Protein AF-G5SS05-F1 (afdb_monomer)

Structure (mmCIF, N/CA/C/O backbone):
data_AF-G5SS05-F1
#
_entry.id   AF-G5SS05-F1
#
loop_
_atom_site.group_PDB
_atom_site.id
_atom_site.type_symbol
_atom_site.label_atom_id
_atom_site.label_alt_id
_atom_site.label_comp_id
_atom_site.label_asym_id
_atom_site.label_entity_id
_atom_site.label_seq_id
_atom_site.pdbx_PDB_ins_code
_atom_site.Cartn_x
_atom_site.Cartn_y
_atom_site.Cartn_z
_atom_site.occupancy
_atom_site.B_iso_or_equiv
_atom_site.auth_seq_id
_atom_site.auth_comp_id
_atom_site.auth_asym_id
_atom_site.auth_atom_id
_atom_site.pdbx_PDB_model_num
ATOM 1 N N . MET A 1 1 ? -67.516 -33.416 108.924 1.00 39.28 1 MET A N 1
ATOM 2 C CA . MET A 1 1 ? -66.479 -33.454 107.869 1.00 39.28 1 MET A CA 1
ATOM 3 C C . MET A 1 1 ? -66.399 -32.067 107.246 1.00 39.28 1 MET A C 1
ATOM 5 O O . MET A 1 1 ? -67.437 -31.595 106.804 1.00 39.28 1 MET A O 1
ATOM 9 N N . PRO A 1 2 ? -65.247 -31.381 107.307 1.00 41.34 2 PRO A N 1
ATOM 10 C CA . PRO A 1 2 ? -65.123 -29.982 106.904 1.00 41.34 2 PRO A CA 1
ATOM 11 C C . PRO A 1 2 ? -64.832 -29.853 105.399 1.00 41.34 2 PRO A C 1
ATOM 13 O O . PRO A 1 2 ? -64.032 -30.613 104.852 1.00 41.34 2 PRO A O 1
ATOM 16 N N . MET A 1 3 ? -65.469 -28.881 104.741 1.00 37.06 3 MET A N 1
ATOM 17 C CA . MET A 1 3 ? -65.075 -28.386 103.418 1.00 37.06 3 MET A CA 1
ATOM 18 C C . MET A 1 3 ? -63.813 -27.536 103.583 1.00 37.06 3 MET A C 1
ATOM 20 O O . MET A 1 3 ? -63.797 -26.594 104.370 1.00 37.06 3 MET A O 1
ATOM 24 N N . LYS A 1 4 ? -62.741 -27.914 102.884 1.00 40.91 4 LYS A N 1
ATOM 25 C CA . LYS A 1 4 ? -61.499 -27.143 102.810 1.00 40.91 4 LYS A CA 1
ATOM 26 C C . LYS A 1 4 ? -61.681 -26.000 101.814 1.00 40.91 4 LYS A C 1
ATOM 28 O O . LYS A 1 4 ? -62.050 -26.249 100.668 1.00 40.91 4 LYS A O 1
ATOM 33 N N . ASP A 1 5 ? -61.382 -24.789 102.264 1.00 42.78 5 ASP A N 1
ATOM 34 C CA . ASP A 1 5 ? -61.243 -23.603 101.427 1.00 42.78 5 ASP A CA 1
ATOM 35 C C . ASP A 1 5 ? -60.209 -23.841 100.320 1.00 42.78 5 ASP A C 1
ATOM 37 O O . ASP A 1 5 ? -59.040 -24.135 100.579 1.00 42.78 5 ASP A O 1
ATOM 41 N N . PHE A 1 6 ? -60.649 -23.699 99.072 1.00 49.00 6 PHE A N 1
ATOM 42 C CA . PHE A 1 6 ? -59.779 -23.584 97.909 1.00 49.00 6 PHE A CA 1
ATOM 43 C C . PHE A 1 6 ? -59.410 -22.108 97.731 1.00 49.00 6 PHE A C 1
ATOM 45 O O . PHE A 1 6 ? -60.168 -21.330 97.155 1.00 49.00 6 PHE A O 1
ATOM 52 N N . GLN A 1 7 ? -58.237 -21.716 98.227 1.00 42.03 7 GLN A N 1
ATOM 53 C CA . GLN A 1 7 ? -57.598 -20.459 97.841 1.00 42.03 7 GLN A CA 1
ATOM 54 C C . GLN A 1 7 ? -56.880 -20.666 96.501 1.00 42.03 7 GLN A C 1
ATOM 56 O O . GLN A 1 7 ? -55.934 -21.447 96.409 1.00 42.03 7 GLN A O 1
ATOM 61 N N . PHE A 1 8 ? -57.343 -19.990 95.449 1.00 45.06 8 PHE A N 1
ATOM 62 C CA . PHE A 1 8 ? -56.611 -19.888 94.188 1.00 45.06 8 PHE A CA 1
ATOM 63 C C . PHE A 1 8 ? -55.538 -18.798 94.325 1.00 45.06 8 PHE A C 1
ATOM 65 O O . PHE A 1 8 ? -55.861 -17.626 94.500 1.00 45.06 8 PHE A O 1
ATOM 72 N N . ASP A 1 9 ? -54.265 -19.191 94.239 1.00 48.81 9 ASP A N 1
ATOM 73 C CA . ASP A 1 9 ? -53.098 -18.301 94.149 1.00 48.81 9 ASP A CA 1
ATOM 74 C C . ASP A 1 9 ? -53.143 -17.480 92.841 1.00 48.81 9 ASP A C 1
ATOM 76 O O . ASP A 1 9 ? -52.542 -17.837 91.824 1.00 48.81 9 ASP A O 1
ATOM 80 N N . THR A 1 10 ? -53.856 -16.352 92.841 1.00 54.09 10 THR A N 1
ATOM 81 C CA . THR A 1 10 ? -53.967 -15.441 91.684 1.00 54.09 10 THR A CA 1
ATOM 82 C C . THR A 1 10 ? -52.665 -14.696 91.364 1.00 54.09 10 THR A C 1
ATOM 84 O O . THR A 1 10 ? -52.514 -14.153 90.272 1.00 54.09 10 THR A O 1
ATOM 87 N N . THR A 1 11 ? -51.695 -14.683 92.279 1.00 56.34 11 THR A N 1
ATOM 88 C CA . THR A 1 11 ? -50.399 -13.997 92.120 1.00 56.34 11 THR A CA 1
ATOM 89 C C . THR A 1 11 ? -49.443 -14.754 91.194 1.00 56.34 11 THR A C 1
ATOM 91 O O . THR A 1 11 ? -48.714 -14.148 90.409 1.00 56.34 11 THR A O 1
ATOM 94 N N . ARG A 1 12 ? -49.490 -16.091 91.202 1.00 54.16 12 ARG A N 1
ATOM 95 C CA . ARG A 1 12 ? -48.534 -16.946 90.477 1.00 54.16 12 ARG A CA 1
ATOM 96 C C . ARG A 1 12 ? -48.845 -17.091 88.984 1.00 54.16 12 ARG A C 1
ATOM 98 O O . ARG A 1 12 ? -47.935 -17.305 88.181 1.00 54.16 12 ARG A O 1
ATOM 105 N N . GLU A 1 13 ? -50.114 -16.973 88.594 1.00 56.00 13 GLU A N 1
ATOM 106 C CA . GLU A 1 13 ? -50.514 -16.930 87.180 1.00 56.00 13 GLU A CA 1
ATOM 107 C C . GLU A 1 13 ? -50.278 -15.552 86.554 1.00 56.00 13 GLU A C 1
ATOM 109 O O . GLU A 1 13 ? -49.860 -15.476 85.397 1.00 56.00 13 GLU A O 1
ATOM 114 N N . GLN A 1 14 ? -50.442 -14.472 87.326 1.00 57.47 14 GLN A N 1
ATOM 115 C CA . GLN A 1 14 ? -50.138 -13.112 86.874 1.00 57.47 14 GLN A CA 1
ATOM 116 C C . GLN A 1 14 ? -48.640 -12.919 86.603 1.00 57.47 14 GLN A C 1
ATOM 118 O O . GLN A 1 14 ? -48.288 -12.411 85.540 1.00 57.47 14 GLN A O 1
ATOM 123 N N . GLU A 1 15 ? -47.749 -13.427 87.462 1.00 60.56 15 GLU A N 1
ATOM 124 C CA . GLU A 1 15 ? -46.296 -13.388 87.220 1.00 60.56 15 GLU A CA 1
ATOM 125 C C . GLU A 1 15 ? -45.868 -14.202 85.988 1.00 60.56 15 GLU A C 1
ATOM 127 O O . GLU A 1 15 ? -44.990 -13.789 85.223 1.00 60.56 15 GLU A O 1
ATOM 132 N N . LYS A 1 16 ? -46.495 -15.361 85.746 1.00 59.75 16 LYS A N 1
ATOM 133 C CA . LYS A 1 16 ? -46.235 -16.164 84.540 1.00 59.75 16 LYS A CA 1
ATOM 134 C C . LYS A 1 16 ? -46.713 -15.448 83.279 1.00 59.75 16 LYS A C 1
ATOM 136 O O . LYS A 1 16 ? -45.988 -15.435 82.285 1.00 59.75 16 LYS A O 1
ATOM 141 N N . LEU A 1 17 ? -47.888 -14.822 83.319 1.00 60.22 17 LEU A N 1
ATOM 142 C CA . LEU A 1 17 ? -48.423 -14.044 82.202 1.00 60.22 17 LEU A CA 1
ATOM 143 C C . LEU A 1 17 ? -47.542 -12.820 81.902 1.00 60.22 17 LEU A C 1
ATOM 145 O O . LEU A 1 17 ? -47.254 -12.524 80.741 1.00 60.22 17 LEU A O 1
ATOM 149 N N . GLU A 1 18 ? -47.047 -12.151 82.942 1.00 66.50 18 GLU A N 1
ATOM 150 C CA . GLU A 1 18 ? -46.174 -10.984 82.826 1.00 66.50 18 GLU A CA 1
ATOM 151 C C . GLU A 1 18 ? -44.784 -11.348 82.275 1.00 66.50 18 GLU A C 1
ATOM 153 O O . GLU A 1 18 ? -44.239 -10.641 81.419 1.00 66.50 18 GLU A O 1
ATOM 158 N N . ASN A 1 19 ? -44.236 -12.499 82.676 1.00 68.31 19 ASN A N 1
ATOM 159 C CA . ASN A 1 19 ? -42.987 -13.028 82.129 1.00 68.31 19 ASN A CA 1
ATOM 160 C C . ASN A 1 19 ? -43.132 -13.467 80.662 1.00 68.31 19 ASN A C 1
ATOM 162 O O . ASN A 1 19 ? -42.278 -13.131 79.838 1.00 68.31 19 ASN A O 1
ATOM 166 N N . ILE A 1 20 ? -44.246 -14.108 80.290 1.00 65.56 20 ILE A N 1
ATOM 167 C CA . ILE A 1 20 ? -44.553 -14.462 78.892 1.00 65.56 20 ILE A CA 1
ATOM 168 C C . ILE A 1 20 ? -44.721 -13.197 78.026 1.00 65.56 20 ILE A C 1
ATOM 170 O O . ILE A 1 20 ? -44.249 -13.149 76.884 1.00 65.56 20 ILE A O 1
ATOM 174 N N . LEU A 1 21 ? -45.332 -12.135 78.563 1.00 60.41 21 LEU A N 1
ATOM 175 C CA . LEU A 1 21 ? -45.453 -10.838 77.886 1.00 60.41 21 LEU A CA 1
ATOM 176 C C . LEU A 1 21 ? -44.096 -10.133 77.721 1.00 60.41 21 LEU A C 1
ATOM 178 O O . LEU A 1 21 ? -43.821 -9.589 76.646 1.00 60.41 21 LEU A O 1
ATOM 182 N N . LYS A 1 22 ? -43.216 -10.172 78.732 1.00 64.81 22 LYS A N 1
ATOM 183 C CA . LYS A 1 22 ? -41.841 -9.637 78.651 1.00 64.81 22 LYS A CA 1
ATOM 184 C C . LYS A 1 22 ? -40.990 -10.386 77.625 1.00 64.81 22 LYS A C 1
ATOM 186 O O . LYS A 1 22 ? -40.260 -9.749 76.859 1.00 64.81 22 LYS A O 1
ATOM 191 N N . GLU A 1 23 ? -41.104 -11.710 77.554 1.00 64.88 23 GLU A N 1
ATOM 192 C CA . GLU A 1 23 ? -40.394 -12.517 76.557 1.00 64.88 23 GLU A CA 1
ATOM 193 C C . GLU A 1 23 ? -40.884 -12.248 75.129 1.00 64.88 23 GLU A C 1
ATOM 195 O O . GLU A 1 23 ? -40.060 -12.067 74.224 1.00 64.88 23 GLU A O 1
ATOM 200 N N . ARG A 1 24 ? -42.205 -12.135 74.916 1.00 60.50 24 ARG A N 1
ATOM 201 C CA . ARG A 1 24 ? -42.766 -11.753 73.608 1.00 60.50 24 ARG A CA 1
ATOM 202 C C . ARG A 1 24 ? -42.346 -10.343 73.195 1.00 60.50 24 ARG A C 1
ATOM 204 O O . ARG A 1 24 ? -41.893 -10.172 72.064 1.00 60.50 24 ARG A O 1
ATOM 211 N N . LYS A 1 25 ? -42.394 -9.353 74.099 1.00 66.12 25 LYS A N 1
ATOM 212 C CA . LYS A 1 25 ? -41.912 -7.985 73.820 1.00 66.12 25 LYS A CA 1
ATOM 213 C C . LYS A 1 25 ? -40.429 -7.958 73.442 1.00 66.12 25 LYS A C 1
ATOM 215 O O . LYS A 1 25 ? -40.068 -7.266 72.497 1.00 66.12 25 LYS A O 1
ATOM 220 N N . ARG A 1 26 ? -39.570 -8.744 74.108 1.00 66.56 26 ARG A N 1
ATOM 221 C CA . ARG A 1 26 ? -38.140 -8.851 73.752 1.00 66.56 26 ARG A CA 1
ATOM 222 C C . ARG A 1 26 ? -37.909 -9.494 72.382 1.00 66.56 26 ARG A C 1
ATOM 224 O O . ARG A 1 26 ? -37.010 -9.052 71.671 1.00 66.56 26 ARG A O 1
ATOM 231 N N . ARG A 1 27 ? -38.685 -10.512 71.990 1.00 69.12 27 ARG A N 1
ATOM 232 C CA . ARG A 1 27 ? -38.571 -11.123 70.648 1.00 69.12 27 ARG A CA 1
ATOM 233 C C . ARG A 1 27 ? -39.047 -10.176 69.545 1.00 69.12 27 ARG A C 1
ATOM 235 O O . ARG A 1 27 ? -38.348 -10.033 68.547 1.00 69.12 27 ARG A O 1
ATOM 242 N N . ILE A 1 28 ? -40.164 -9.482 69.763 1.00 71.38 28 ILE A N 1
ATOM 243 C CA . ILE A 1 28 ? -40.699 -8.482 68.825 1.00 71.38 28 ILE A CA 1
ATOM 244 C C . ILE A 1 28 ? -39.726 -7.304 68.683 1.00 71.38 28 ILE A C 1
ATOM 246 O O . ILE A 1 28 ? -39.417 -6.907 67.565 1.00 71.38 28 ILE A O 1
ATOM 250 N N . ALA A 1 29 ? -39.159 -6.807 69.788 1.00 74.00 29 ALA A N 1
ATOM 251 C CA . ALA A 1 29 ? -38.159 -5.740 69.753 1.00 74.00 29 ALA A CA 1
ATOM 252 C C . ALA A 1 29 ? -36.894 -6.152 68.977 1.00 74.00 29 ALA A C 1
ATOM 254 O O . ALA A 1 29 ? -36.383 -5.373 68.178 1.00 74.00 29 ALA A O 1
ATOM 255 N N . LYS A 1 30 ? -36.415 -7.395 69.139 1.00 73.19 30 LYS A N 1
ATOM 256 C CA . LYS A 1 30 ? -35.283 -7.919 68.351 1.00 73.19 30 LYS A CA 1
ATOM 257 C C . LYS A 1 30 ? -35.606 -8.005 66.856 1.00 73.19 30 LYS A C 1
ATOM 259 O O . LYS A 1 30 ? -34.769 -7.640 66.039 1.00 73.19 30 LYS A O 1
ATOM 264 N N . GLN A 1 31 ? -36.810 -8.446 66.492 1.00 76.31 31 GLN A N 1
ATOM 265 C CA . GLN A 1 31 ? -37.245 -8.497 65.091 1.00 76.31 31 GLN A CA 1
ATOM 266 C C . GLN A 1 31 ? -37.409 -7.099 64.483 1.00 76.31 31 GLN A C 1
ATOM 268 O O . GLN A 1 31 ? -36.999 -6.885 63.346 1.00 76.31 31 GLN A O 1
ATOM 273 N N . GLN A 1 32 ? -37.929 -6.132 65.243 1.00 77.94 32 GLN A N 1
ATOM 274 C CA . GLN A 1 32 ? -38.043 -4.740 64.802 1.00 77.94 32 GLN A CA 1
ATOM 275 C C . GLN A 1 32 ? -36.676 -4.091 64.573 1.00 77.94 32 GLN A C 1
ATOM 277 O O . GLN A 1 32 ? -36.505 -3.425 63.560 1.00 77.94 32 GLN A O 1
ATOM 282 N N . VAL A 1 33 ? -35.690 -4.334 65.444 1.00 82.69 33 VAL A N 1
ATOM 283 C CA . VAL A 1 33 ? -34.317 -3.826 65.253 1.00 82.69 33 VAL A CA 1
ATOM 284 C C . VAL A 1 33 ? -33.668 -4.410 63.994 1.00 82.69 33 VAL A C 1
ATOM 286 O O . VAL A 1 33 ? -32.984 -3.697 63.269 1.00 82.69 33 VAL A O 1
ATOM 289 N N . ILE A 1 34 ? -33.895 -5.691 63.692 1.00 83.50 34 ILE A N 1
ATOM 290 C CA . ILE A 1 34 ? -33.371 -6.308 62.462 1.00 83.50 34 ILE A CA 1
ATOM 291 C C . ILE A 1 34 ? -34.052 -5.703 61.225 1.00 83.50 34 ILE A C 1
ATOM 293 O O . ILE A 1 34 ? -33.376 -5.356 60.258 1.00 83.50 34 ILE A O 1
ATOM 297 N N . PHE A 1 35 ? -35.375 -5.518 61.263 1.00 85.06 35 PHE A N 1
ATOM 298 C CA . PHE A 1 35 ? -36.123 -4.905 60.163 1.00 85.06 35 PHE A CA 1
ATOM 299 C C . PHE A 1 35 ? -35.714 -3.453 59.901 1.00 85.06 35 PHE A C 1
ATOM 301 O O . PHE A 1 35 ? -35.554 -3.074 58.742 1.00 85.06 35 PHE A O 1
ATOM 308 N N . THR A 1 36 ? -35.506 -2.642 60.943 1.00 87.38 36 THR A N 1
ATOM 309 C CA . THR A 1 36 ? -35.060 -1.251 60.772 1.00 87.38 36 THR A CA 1
ATOM 310 C C . THR A 1 36 ? -33.654 -1.176 60.189 1.00 87.38 36 THR A C 1
ATOM 312 O O . THR A 1 36 ? -33.395 -0.317 59.352 1.00 87.38 36 THR A O 1
ATOM 315 N N . LEU A 1 37 ? -32.762 -2.097 60.562 1.00 87.88 37 LEU A N 1
ATOM 316 C CA . LEU A 1 37 ? -31.394 -2.150 60.046 1.00 87.88 37 LEU A CA 1
ATOM 317 C C . LEU A 1 37 ? -31.361 -2.558 58.563 1.00 87.88 37 LEU A C 1
ATOM 319 O O . LEU A 1 37 ? -30.659 -1.930 57.772 1.00 87.88 37 LEU A O 1
ATOM 323 N N . ILE A 1 38 ? -32.179 -3.538 58.158 1.00 89.81 38 ILE A N 1
ATOM 324 C CA . ILE A 1 38 ? -32.335 -3.926 56.744 1.00 89.81 38 ILE A CA 1
ATOM 325 C C . ILE A 1 38 ? -32.953 -2.782 55.929 1.00 89.81 38 ILE A C 1
ATOM 327 O O . ILE A 1 38 ? -32.463 -2.467 54.847 1.00 89.81 38 ILE A O 1
ATOM 331 N N . LEU A 1 39 ? -33.998 -2.128 56.446 1.00 91.19 39 LEU A N 1
ATOM 332 C CA . LEU A 1 39 ? -34.637 -0.995 55.772 1.00 91.19 39 LEU A CA 1
ATOM 333 C C . LEU A 1 39 ? -33.664 0.181 55.604 1.00 91.19 39 LEU A C 1
ATOM 335 O O . LEU A 1 39 ? -33.622 0.798 54.543 1.00 91.19 39 LEU A O 1
ATOM 339 N N . LEU A 1 40 ? -32.846 0.459 56.622 1.00 91.88 40 LEU A N 1
ATOM 340 C CA . LEU A 1 40 ? -31.812 1.488 56.560 1.00 91.88 40 LEU A CA 1
ATOM 341 C C . LEU A 1 40 ? -30.731 1.129 55.536 1.00 91.88 40 LEU A C 1
ATOM 343 O O . LEU A 1 40 ? -30.333 1.992 54.760 1.00 91.88 40 LEU A O 1
ATOM 347 N N . PHE A 1 41 ? -30.309 -0.136 55.465 1.00 92.44 41 PHE A N 1
ATOM 348 C CA . PHE A 1 41 ? -29.377 -0.602 54.436 1.00 92.44 41 PHE A CA 1
ATOM 349 C C . PHE A 1 41 ? -29.948 -0.416 53.022 1.00 92.44 41 PHE A C 1
ATOM 351 O O . PHE A 1 41 ? -29.277 0.149 52.161 1.00 92.44 41 PHE A O 1
ATOM 358 N N . ILE A 1 42 ? -31.206 -0.806 52.795 1.00 90.56 42 ILE A N 1
ATOM 359 C CA . ILE A 1 42 ? -31.895 -0.591 51.513 1.00 90.56 42 ILE A CA 1
ATOM 360 C C . ILE A 1 42 ? -31.990 0.907 51.201 1.00 90.56 42 ILE A C 1
ATOM 362 O O . ILE A 1 42 ? -31.706 1.310 50.077 1.00 90.56 42 ILE A O 1
ATOM 366 N N . GLY A 1 43 ? -32.326 1.740 52.190 1.00 92.44 43 GLY A N 1
ATOM 367 C CA . GLY A 1 43 ? -32.373 3.195 52.044 1.00 92.44 43 GLY A CA 1
ATOM 368 C C . GLY A 1 43 ? -31.021 3.792 51.652 1.00 92.44 43 GLY A C 1
ATOM 369 O O . GLY A 1 43 ? -30.957 4.608 50.739 1.00 92.44 43 GLY A O 1
ATOM 370 N N . VAL A 1 44 ? -29.926 3.340 52.269 1.00 91.31 44 VAL A N 1
ATOM 371 C CA . VAL A 1 44 ? -28.562 3.766 51.917 1.00 91.31 44 VAL A CA 1
ATOM 372 C C . VAL A 1 44 ? -28.203 3.343 50.493 1.00 91.31 44 VAL A C 1
ATOM 374 O O . VAL A 1 44 ? -27.698 4.164 49.730 1.00 91.31 44 VAL A O 1
ATOM 377 N N . VAL A 1 45 ? -28.500 2.102 50.098 1.00 90.19 45 VAL A N 1
ATOM 378 C CA . VAL A 1 45 ? -28.259 1.616 48.727 1.00 90.19 45 VAL A CA 1
ATOM 379 C C . VAL A 1 45 ? -29.086 2.406 47.708 1.00 90.19 45 VAL A C 1
ATOM 381 O O . VAL A 1 45 ? -28.563 2.787 46.661 1.00 90.19 45 VAL A O 1
ATOM 384 N N . LEU A 1 46 ? -30.346 2.717 48.021 1.00 89.56 46 LEU A N 1
ATOM 385 C CA . LEU A 1 46 ? -31.229 3.506 47.163 1.00 89.56 46 LEU A CA 1
ATOM 386 C C . LEU A 1 46 ? -30.743 4.957 47.035 1.00 89.56 46 LEU A C 1
ATOM 388 O O . LEU A 1 46 ? -30.688 5.492 45.930 1.00 89.56 46 LEU A O 1
ATOM 392 N N . CYS A 1 47 ? -30.319 5.576 48.138 1.00 87.50 47 CYS A N 1
ATOM 393 C CA . CYS A 1 47 ? -29.712 6.905 48.131 1.00 87.50 47 CYS A CA 1
ATOM 394 C C . CYS A 1 47 ? -28.411 6.927 47.322 1.00 87.50 47 CYS A C 1
ATOM 396 O O . CYS A 1 47 ? -28.222 7.835 46.518 1.00 87.50 47 CYS A O 1
ATOM 398 N N . LEU A 1 48 ? -27.543 5.918 47.467 1.00 85.94 48 LEU A N 1
ATOM 399 C CA . LEU A 1 48 ? -26.333 5.779 46.650 1.00 85.94 48 LEU A CA 1
ATOM 400 C C . LEU A 1 48 ? -26.666 5.608 45.164 1.00 85.94 48 LEU A C 1
ATOM 402 O O . LEU A 1 48 ? -25.999 6.198 44.314 1.00 85.94 48 LEU A O 1
ATOM 406 N N . TYR A 1 49 ? -27.710 4.845 44.842 1.00 83.81 49 TYR A N 1
ATOM 407 C CA . TYR A 1 49 ? -28.172 4.655 43.470 1.00 83.81 49 TYR A CA 1
ATOM 408 C C . TYR A 1 49 ? -28.695 5.960 42.852 1.00 83.81 49 TYR A C 1
ATOM 410 O O . TYR A 1 49 ? -28.274 6.336 41.758 1.00 83.81 49 TYR A O 1
ATOM 418 N N . ILE A 1 50 ? -29.560 6.687 43.566 1.00 80.44 50 ILE A N 1
ATOM 419 C CA . ILE A 1 50 ? -30.099 7.981 43.121 1.00 80.44 50 ILE A CA 1
ATOM 420 C C . ILE A 1 50 ? -28.970 9.004 42.986 1.00 80.44 50 ILE A C 1
ATOM 422 O O . ILE A 1 50 ? -28.872 9.679 41.963 1.00 80.44 50 ILE A O 1
ATOM 426 N N . PHE A 1 51 ? -28.075 9.076 43.974 1.00 79.50 51 PHE A N 1
ATOM 427 C CA . PHE A 1 51 ? -26.921 9.968 43.940 1.00 79.50 51 PHE A CA 1
ATOM 428 C C . PHE A 1 51 ? -26.033 9.682 42.726 1.00 79.50 51 PHE A C 1
ATOM 430 O O . PHE A 1 51 ? -25.671 10.605 42.003 1.00 79.50 51 PHE A O 1
ATOM 437 N N . ARG A 1 52 ? -25.760 8.406 42.427 1.00 73.19 52 ARG A N 1
ATOM 438 C CA . ARG A 1 52 ? -25.015 8.001 41.227 1.00 73.19 52 ARG A CA 1
ATOM 439 C C . ARG A 1 52 ? -25.723 8.432 39.935 1.00 73.19 52 ARG A C 1
ATOM 441 O O . ARG A 1 52 ? -25.064 8.950 39.040 1.00 73.19 52 ARG A O 1
ATOM 448 N N . LYS A 1 53 ? -27.047 8.276 39.845 1.00 70.00 53 LYS A N 1
ATOM 449 C CA . LYS A 1 53 ? -27.859 8.694 38.683 1.00 70.00 53 LYS A CA 1
ATOM 450 C C . LYS A 1 53 ? -27.895 10.211 38.465 1.00 70.00 53 LYS A C 1
ATOM 452 O O . LYS A 1 53 ? -28.084 10.653 37.337 1.00 70.00 53 LYS A O 1
ATOM 457 N N . VAL A 1 54 ? -27.753 11.000 39.529 1.00 68.25 54 VAL A N 1
ATOM 458 C CA . VAL A 1 54 ? -27.706 12.472 39.464 1.00 68.25 54 VAL A CA 1
ATOM 459 C C . VAL A 1 54 ? -26.282 12.973 39.193 1.00 68.25 54 VAL A C 1
ATOM 461 O O . VAL A 1 54 ? -26.093 13.954 38.470 1.00 68.25 54 VAL A O 1
ATOM 464 N N . ALA A 1 55 ? -25.273 12.293 39.742 1.00 66.69 55 ALA A N 1
ATOM 465 C CA . ALA A 1 55 ? -23.869 12.669 39.608 1.00 66.69 55 ALA A CA 1
ATOM 466 C C . ALA A 1 55 ? -23.285 12.378 38.215 1.00 66.69 55 ALA A C 1
ATOM 468 O O . ALA A 1 55 ? -22.362 13.081 37.797 1.00 66.69 55 ALA A O 1
ATOM 469 N N . TYR A 1 56 ? -23.812 11.380 37.497 1.00 75.81 56 TYR A N 1
ATOM 470 C CA . TYR A 1 56 ? -23.303 10.964 36.191 1.00 75.81 56 TYR A CA 1
ATOM 471 C C . TYR A 1 56 ? -24.409 10.909 35.140 1.00 75.81 56 TYR A C 1
ATOM 473 O O . TYR A 1 56 ? -25.445 10.274 35.341 1.00 75.81 56 TYR A O 1
ATOM 481 N N . THR A 1 57 ? -24.151 11.514 33.983 1.00 79.44 57 THR A N 1
ATOM 482 C CA . THR A 1 57 ? -24.977 11.312 32.789 1.00 79.44 57 THR A CA 1
ATOM 483 C C . THR A 1 57 ? -24.345 10.208 31.952 1.00 79.44 57 THR A C 1
ATOM 485 O O . THR A 1 57 ? -23.254 10.394 31.418 1.00 79.44 57 THR A O 1
ATOM 488 N N . GLU A 1 58 ? -25.004 9.051 31.881 1.00 82.56 58 GLU A N 1
ATOM 489 C CA . GLU A 1 58 ? -24.582 7.920 31.044 1.00 82.56 58 GLU A CA 1
ATOM 490 C C . GLU A 1 58 ? -25.242 8.016 29.660 1.00 82.56 58 GLU A C 1
ATOM 492 O O . GLU A 1 58 ? -26.457 8.250 29.557 1.00 82.56 58 GLU A O 1
ATOM 497 N N . LEU A 1 59 ? -24.427 7.859 28.621 1.00 83.56 59 LEU A N 1
ATOM 498 C CA . LEU A 1 59 ? -24.783 7.869 27.206 1.00 83.56 59 LEU A CA 1
ATOM 499 C C . LEU A 1 59 ? -24.153 6.644 26.544 1.00 83.56 59 LEU A C 1
ATOM 501 O O . LEU A 1 59 ? -23.044 6.253 26.902 1.00 83.56 59 LEU A O 1
ATOM 505 N N . ASP A 1 60 ? -24.829 6.080 25.557 1.00 84.00 60 ASP A N 1
ATOM 506 C CA . ASP A 1 60 ? -24.280 4.985 24.762 1.00 84.00 60 ASP A CA 1
ATOM 507 C C . ASP A 1 60 ? -23.681 5.544 23.477 1.00 84.00 60 ASP A C 1
ATOM 509 O O . ASP A 1 60 ? -24.171 6.532 22.926 1.00 84.00 60 ASP A O 1
ATOM 513 N N . GLY A 1 61 ? -22.606 4.935 22.998 1.00 85.19 61 GLY A N 1
ATOM 514 C CA . GLY A 1 61 ? -21.887 5.411 21.832 1.00 85.19 61 GLY A CA 1
ATOM 515 C C . GLY A 1 61 ? -21.041 4.338 21.174 1.00 85.19 61 GLY A C 1
ATOM 516 O O . GLY A 1 61 ? -21.054 3.174 21.568 1.00 85.19 61 GLY A O 1
ATOM 517 N N . TYR A 1 62 ? -20.302 4.745 20.154 1.00 87.56 62 TYR A N 1
ATOM 518 C CA . TYR A 1 62 ? -19.340 3.902 19.463 1.00 87.56 62 TYR A CA 1
ATOM 519 C C . TYR A 1 62 ? -18.111 4.707 19.048 1.00 87.56 62 TYR A C 1
ATOM 521 O O . TYR A 1 62 ? -18.179 5.918 18.813 1.00 87.56 62 TYR A O 1
ATOM 529 N N . VAL A 1 63 ? -16.970 4.031 18.980 1.00 86.62 63 VAL A N 1
ATOM 530 C CA . VAL A 1 63 ? -15.723 4.603 18.470 1.00 86.62 63 VAL A CA 1
ATOM 531 C C . VAL A 1 63 ? -15.796 4.654 16.952 1.00 86.62 63 VAL A C 1
ATOM 533 O O . VAL A 1 63 ? -16.170 3.679 16.304 1.00 86.62 63 VAL A O 1
ATOM 536 N N . LYS A 1 64 ? -15.413 5.783 16.367 1.00 86.94 64 LYS A N 1
ATOM 537 C CA . LYS A 1 64 ? -15.283 5.937 14.928 1.00 86.94 64 LYS A CA 1
ATOM 538 C C . LYS A 1 64 ? -13.883 6.425 14.590 1.00 86.94 64 LYS A C 1
ATOM 540 O O . LYS A 1 64 ? -13.373 7.381 15.165 1.00 86.94 64 LYS A O 1
ATOM 545 N N . ILE A 1 65 ? -13.266 5.723 13.654 1.00 85.75 65 ILE A N 1
ATOM 546 C CA . ILE A 1 65 ? -11.939 6.031 13.145 1.00 85.75 65 ILE A CA 1
ATOM 547 C C . ILE A 1 65 ? -11.990 5.953 11.624 1.00 85.75 65 ILE A C 1
ATOM 549 O O . ILE A 1 65 ? -12.663 5.078 11.065 1.00 85.75 65 ILE A O 1
ATOM 553 N N . ASP A 1 66 ? -11.308 6.871 10.951 1.00 83.44 66 ASP A N 1
ATOM 554 C CA . ASP A 1 66 ? -11.188 6.827 9.504 1.00 83.44 66 ASP A CA 1
ATOM 555 C C . ASP A 1 66 ? -10.219 5.706 9.122 1.00 83.44 66 ASP A C 1
ATOM 557 O O . ASP A 1 66 ? -9.012 5.738 9.369 1.00 83.44 66 ASP A O 1
ATOM 561 N N . VAL A 1 67 ? -10.789 4.670 8.517 1.00 85.06 67 VAL A N 1
ATOM 562 C CA . VAL A 1 67 ? -10.047 3.531 7.991 1.00 85.06 67 VAL A CA 1
ATOM 563 C C . VAL A 1 67 ? -9.652 3.831 6.551 1.00 85.06 67 VAL A C 1
ATOM 565 O O . VAL A 1 67 ? -10.499 4.158 5.716 1.00 85.06 67 VAL A O 1
ATOM 568 N N . ASN A 1 68 ? -8.369 3.673 6.237 1.00 87.81 68 ASN A N 1
ATOM 569 C CA . ASN A 1 68 ? -7.864 3.858 4.888 1.00 87.81 68 ASN A CA 1
ATOM 570 C C . ASN A 1 68 ? -8.265 2.654 4.023 1.00 87.81 68 ASN A C 1
ATOM 572 O O . ASN A 1 68 ? -7.804 1.530 4.238 1.00 87.81 68 ASN A O 1
ATOM 576 N N . ARG A 1 69 ? -9.146 2.890 3.048 1.00 90.12 69 ARG A N 1
ATOM 577 C CA . ARG A 1 69 ? -9.645 1.863 2.129 1.00 90.12 69 ARG A CA 1
ATOM 578 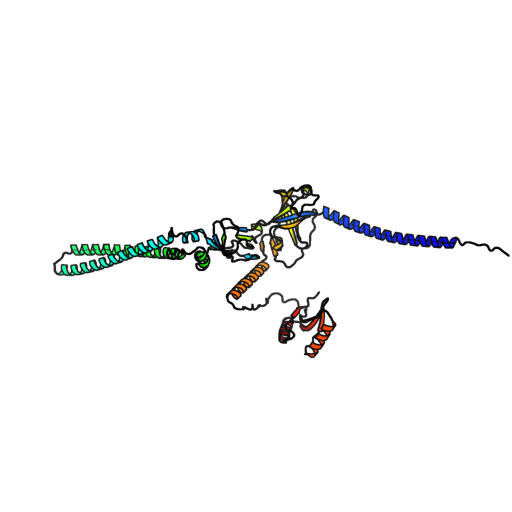C C . ARG A 1 69 ? -8.829 1.895 0.848 1.00 90.12 69 ARG A C 1
ATOM 580 O O . ARG A 1 69 ? -8.893 2.861 0.090 1.00 90.12 69 ARG A O 1
ATOM 587 N N . GLN A 1 70 ? -8.066 0.838 0.600 1.00 89.56 70 GLN A N 1
ATOM 588 C CA . GLN A 1 70 ? -7.292 0.721 -0.627 1.00 89.56 70 GLN A CA 1
ATOM 589 C C . GLN A 1 70 ? -8.215 0.309 -1.771 1.00 89.56 70 GLN A C 1
ATOM 591 O O . GLN A 1 70 ? -8.818 -0.764 -1.739 1.00 89.56 70 GLN A O 1
ATOM 596 N N . ARG A 1 71 ? -8.293 1.180 -2.776 1.00 90.31 71 ARG A N 1
ATOM 597 C CA . ARG A 1 71 ? -9.050 0.988 -4.013 1.00 90.31 71 ARG A CA 1
ATOM 598 C C . ARG A 1 71 ? -8.146 1.210 -5.212 1.00 90.31 71 ARG A C 1
ATOM 600 O O . ARG A 1 71 ? -7.164 1.953 -5.120 1.00 90.31 71 ARG A O 1
ATOM 607 N N . THR A 1 72 ? -8.492 0.601 -6.334 1.00 85.75 72 THR A N 1
ATOM 608 C CA . THR A 1 72 ? -7.752 0.758 -7.587 1.00 85.75 72 THR A CA 1
ATOM 609 C C . THR A 1 72 ? -8.443 1.755 -8.508 1.00 85.75 72 THR A C 1
ATOM 611 O O . THR A 1 72 ? -9.662 1.732 -8.641 1.00 85.75 72 THR A O 1
ATOM 614 N N . PRO A 1 73 ? -7.695 2.653 -9.169 1.00 85.69 73 PRO A N 1
ATOM 615 C CA . PRO A 1 73 ? -8.278 3.606 -10.113 1.00 85.69 73 PRO A CA 1
ATOM 616 C C . PRO A 1 73 ? -8.605 2.983 -11.480 1.00 85.69 73 PRO A C 1
ATOM 618 O O . PRO A 1 73 ? -9.244 3.629 -12.305 1.00 85.69 73 PRO A O 1
ATOM 621 N N . ARG A 1 74 ? -8.115 1.770 -11.749 1.00 86.50 74 ARG A N 1
ATOM 622 C CA . ARG A 1 74 ? -8.258 1.039 -13.012 1.00 86.50 74 ARG A CA 1
ATOM 623 C C . ARG A 1 74 ? -8.525 -0.432 -12.734 1.00 86.50 74 ARG A C 1
ATOM 625 O O . ARG A 1 74 ? -8.260 -0.897 -11.624 1.00 86.50 74 ARG A O 1
ATOM 632 N N . ASP A 1 75 ? -8.971 -1.131 -13.767 1.00 89.00 75 ASP A N 1
ATOM 633 C CA . ASP A 1 75 ? -9.146 -2.575 -13.742 1.00 89.00 75 ASP A CA 1
ATOM 634 C C . ASP A 1 75 ? -7.775 -3.250 -13.680 1.00 89.00 75 ASP A C 1
ATOM 636 O O . ASP A 1 75 ? -6.870 -2.991 -14.487 1.00 89.00 75 ASP A O 1
ATOM 640 N N . ILE A 1 76 ? -7.604 -4.098 -12.674 1.00 88.50 76 ILE A N 1
ATOM 641 C CA . ILE A 1 76 ? -6.352 -4.796 -12.423 1.00 88.50 76 ILE A CA 1
ATOM 642 C C . ILE A 1 76 ? -6.603 -6.283 -12.237 1.00 88.50 76 ILE A C 1
ATOM 644 O O . ILE A 1 76 ? -7.668 -6.720 -11.810 1.00 88.50 76 ILE A O 1
ATOM 648 N N . PHE A 1 77 ? -5.573 -7.067 -12.501 1.00 86.56 77 PHE A N 1
ATOM 649 C CA . PHE A 1 77 ? -5.478 -8.421 -12.007 1.00 86.56 77 PHE A CA 1
ATOM 650 C C . PHE A 1 77 ? -4.651 -8.434 -10.724 1.00 86.56 77 PHE A C 1
ATOM 652 O O . PHE A 1 77 ? -3.478 -8.055 -10.729 1.00 86.56 77 PHE A O 1
ATOM 659 N N . LEU A 1 78 ? -5.263 -8.848 -9.619 1.00 87.56 78 LEU A N 1
ATOM 660 C CA . LEU A 1 78 ? -4.599 -9.017 -8.337 1.00 87.56 78 LEU A CA 1
ATOM 661 C C . LEU A 1 78 ? -3.876 -10.362 -8.342 1.00 87.56 78 LEU A C 1
ATOM 663 O O . LEU A 1 78 ? -4.522 -11.402 -8.316 1.00 87.56 78 LEU A O 1
ATOM 667 N N . SER A 1 79 ? -2.545 -10.342 -8.390 1.00 82.88 79 SER A N 1
ATOM 668 C CA . SER A 1 79 ? -1.745 -11.568 -8.424 1.00 82.88 79 SER A CA 1
ATOM 669 C C . SER A 1 79 ? -1.630 -12.152 -7.021 1.00 82.88 79 SER A C 1
ATOM 671 O O . SER A 1 79 ? -2.264 -13.158 -6.727 1.00 82.88 79 SER A O 1
ATOM 673 N N . ASN A 1 80 ? -0.890 -11.478 -6.140 1.00 84.56 80 ASN A N 1
ATOM 674 C CA . ASN A 1 80 ? -0.595 -11.967 -4.795 1.00 84.56 80 ASN A CA 1
ATOM 675 C C . ASN A 1 80 ? -0.854 -10.873 -3.764 1.00 84.56 80 ASN A C 1
ATOM 677 O O . ASN A 1 80 ? -0.608 -9.689 -4.027 1.00 84.56 80 ASN A O 1
ATOM 681 N N . ILE A 1 81 ? -1.283 -11.276 -2.573 1.00 88.25 81 ILE A N 1
ATOM 682 C CA . ILE A 1 81 ? -1.434 -10.398 -1.420 1.00 88.25 81 ILE A CA 1
ATOM 683 C C . ILE A 1 81 ? -0.315 -10.746 -0.441 1.00 88.25 81 ILE A C 1
ATOM 685 O O . ILE A 1 81 ? -0.205 -11.852 0.068 1.00 88.25 81 ILE A O 1
ATOM 689 N N . ASN A 1 82 ? 0.561 -9.783 -0.182 1.00 86.44 82 ASN A N 1
ATOM 690 C CA . ASN A 1 82 ? 1.798 -10.002 0.567 1.00 86.44 82 ASN A CA 1
ATOM 691 C C . ASN A 1 82 ? 1.632 -9.784 2.082 1.00 86.44 82 ASN A C 1
ATOM 693 O O . ASN A 1 82 ? 2.620 -9.813 2.818 1.00 86.44 82 ASN A O 1
ATOM 697 N N . VAL A 1 83 ? 0.407 -9.516 2.539 1.00 88.56 83 VAL A N 1
ATOM 698 C CA . VAL A 1 83 ? 0.082 -9.151 3.921 1.00 88.56 83 VAL A CA 1
ATOM 699 C C . VAL A 1 83 ? -1.132 -9.927 4.418 1.00 88.56 83 VAL A C 1
ATOM 701 O O . VAL A 1 83 ? -2.057 -10.195 3.656 1.00 88.56 83 VAL A O 1
ATOM 704 N N . GLU A 1 84 ? -1.156 -10.243 5.710 1.00 87.38 84 GLU A N 1
ATOM 705 C CA . GLU A 1 84 ? -2.287 -10.907 6.361 1.00 87.38 84 GLU A CA 1
ATOM 706 C C . GLU A 1 84 ? -3.085 -9.940 7.242 1.00 87.38 84 GLU A C 1
ATOM 708 O O . GLU A 1 84 ? -2.614 -8.876 7.654 1.00 87.38 84 GLU A O 1
ATOM 713 N N . ILE A 1 85 ? -4.312 -10.332 7.586 1.00 88.06 85 ILE A N 1
ATOM 714 C CA . ILE A 1 85 ? -5.125 -9.600 8.558 1.00 88.06 85 ILE A CA 1
ATOM 715 C C . ILE A 1 85 ? -4.413 -9.592 9.921 1.00 88.06 85 ILE A C 1
ATOM 717 O O . ILE A 1 85 ? -3.995 -10.626 10.441 1.00 88.06 85 ILE A O 1
ATOM 721 N N . GLY A 1 86 ? -4.297 -8.409 10.519 1.00 83.50 86 GLY A N 1
ATOM 722 C CA . GLY A 1 86 ? -3.585 -8.166 11.771 1.00 83.50 86 GLY A CA 1
ATOM 723 C C . GLY A 1 86 ? -2.095 -7.863 11.602 1.00 83.50 86 GLY A C 1
ATOM 724 O O . GLY A 1 86 ? -1.405 -7.666 12.608 1.00 83.50 86 GLY A O 1
ATOM 725 N N . ASP A 1 87 ? -1.582 -7.805 10.370 1.00 83.50 87 ASP A N 1
ATOM 726 C CA . ASP A 1 87 ? -0.190 -7.443 10.128 1.00 83.50 87 ASP A CA 1
ATOM 727 C C . ASP A 1 87 ? 0.083 -5.956 10.308 1.00 83.50 87 ASP A C 1
ATOM 729 O O . ASP A 1 87 ? -0.709 -5.090 9.939 1.00 83.50 87 ASP A O 1
ATOM 733 N N . TYR A 1 88 ? 1.257 -5.682 10.873 1.00 85.62 88 TYR A N 1
ATOM 734 C CA . TYR A 1 88 ? 1.811 -4.348 11.027 1.00 85.62 88 TYR A CA 1
ATOM 735 C C . TYR A 1 88 ? 2.685 -4.012 9.815 1.00 85.62 88 TYR A C 1
ATOM 737 O O . TYR A 1 88 ? 3.711 -4.668 9.586 1.00 85.62 88 TYR A O 1
ATOM 745 N N . VAL A 1 89 ? 2.284 -2.983 9.071 1.00 87.69 89 VAL A N 1
ATOM 746 C CA . VAL A 1 89 ? 2.962 -2.513 7.860 1.00 87.69 89 VAL A CA 1
ATOM 747 C C . VAL A 1 89 ? 3.635 -1.166 8.100 1.00 87.69 89 VAL A C 1
ATOM 749 O O . VAL A 1 89 ? 3.117 -0.294 8.800 1.00 87.69 89 VAL A O 1
ATOM 752 N N . LEU A 1 90 ? 4.819 -1.015 7.523 1.00 88.69 90 LEU A N 1
ATOM 753 C CA . LEU A 1 90 ? 5.619 0.199 7.498 1.00 88.69 90 LEU A CA 1
ATOM 754 C C . LEU A 1 90 ? 5.528 0.851 6.115 1.00 88.69 90 LEU A C 1
ATOM 756 O O . LEU A 1 90 ? 5.312 0.152 5.122 1.00 88.69 90 LEU A O 1
ATOM 760 N N . PRO A 1 91 ? 5.739 2.173 6.017 1.00 89.00 91 PRO A N 1
ATOM 761 C CA . PRO A 1 91 ? 5.802 2.840 4.727 1.00 89.00 91 PRO A CA 1
ATOM 762 C C . PRO A 1 91 ? 6.879 2.199 3.841 1.00 89.00 91 PRO A C 1
ATOM 764 O O . PRO A 1 91 ? 8.018 2.012 4.269 1.00 89.00 91 PRO A O 1
ATOM 767 N N . GLY A 1 92 ? 6.506 1.857 2.608 1.00 88.12 92 GLY A N 1
ATOM 768 C CA . GLY A 1 92 ? 7.364 1.156 1.649 1.00 88.12 92 GLY A CA 1
ATOM 769 C C . GLY A 1 92 ? 7.232 -0.371 1.641 1.00 88.12 92 GLY A C 1
ATOM 770 O O . GLY A 1 92 ? 7.753 -1.001 0.724 1.00 88.12 92 GLY A O 1
ATOM 771 N N . ASP A 1 93 ? 6.512 -0.978 2.589 1.00 88.88 93 ASP A N 1
ATOM 772 C CA . ASP A 1 93 ? 6.199 -2.409 2.523 1.00 88.88 93 ASP A CA 1
ATOM 773 C C . ASP A 1 93 ? 5.245 -2.714 1.363 1.00 88.88 93 ASP A C 1
ATOM 775 O O . ASP A 1 93 ? 4.300 -1.966 1.107 1.00 88.88 93 ASP A O 1
ATOM 779 N N . THR A 1 94 ? 5.455 -3.838 0.676 1.00 89.25 94 THR A N 1
ATOM 780 C CA . THR A 1 94 ? 4.560 -4.296 -0.394 1.00 89.25 94 THR A CA 1
ATOM 781 C C . THR A 1 94 ? 3.289 -4.888 0.203 1.00 89.25 94 THR A C 1
ATOM 783 O O . THR A 1 94 ? 3.352 -5.901 0.896 1.00 89.25 94 THR A O 1
ATOM 786 N N . LEU A 1 95 ? 2.146 -4.273 -0.089 1.00 91.38 95 LEU A N 1
ATOM 787 C CA . LEU A 1 95 ? 0.823 -4.738 0.327 1.00 91.38 95 LEU A CA 1
ATOM 788 C C . LEU A 1 95 ? 0.322 -5.855 -0.587 1.00 91.38 95 LEU A C 1
ATOM 790 O O . LEU A 1 95 ? -0.003 -6.947 -0.133 1.00 91.38 95 LEU A O 1
ATOM 794 N N . TYR A 1 96 ? 0.271 -5.576 -1.887 1.00 90.81 96 TYR A N 1
ATOM 795 C CA . TYR A 1 96 ? -0.145 -6.538 -2.898 1.00 90.81 96 TYR A CA 1
ATOM 796 C C . TYR A 1 96 ? 0.535 -6.262 -4.235 1.00 90.81 96 TYR A C 1
ATOM 798 O O . TYR A 1 96 ? 0.968 -5.140 -4.529 1.00 90.81 96 TYR A O 1
ATOM 806 N N . SER A 1 97 ? 0.606 -7.311 -5.040 1.00 88.38 97 SER A N 1
ATOM 807 C CA . SER A 1 97 ? 1.176 -7.315 -6.381 1.00 88.38 97 SER A CA 1
ATOM 808 C C . SER A 1 97 ? 0.043 -7.412 -7.399 1.00 88.38 97 SER A C 1
ATOM 810 O O . SER A 1 97 ? -0.840 -8.260 -7.264 1.00 88.38 97 SER A O 1
ATOM 812 N N . TYR A 1 98 ? 0.043 -6.550 -8.410 1.00 87.12 98 TYR A N 1
ATOM 813 C CA . TYR A 1 98 ? -1.026 -6.471 -9.400 1.00 87.12 98 TYR A CA 1
ATOM 814 C C . TYR A 1 98 ? -0.498 -6.225 -10.810 1.00 87.12 98 TYR A C 1
ATOM 816 O O . TYR A 1 98 ? 0.607 -5.726 -11.001 1.00 87.12 98 TYR A O 1
ATOM 824 N N . LEU A 1 99 ? -1.317 -6.546 -11.804 1.00 83.81 99 LEU A N 1
ATOM 825 C CA . LEU A 1 99 ? -1.072 -6.267 -13.215 1.00 83.81 99 LEU A CA 1
ATOM 826 C C . LEU A 1 99 ? -2.221 -5.426 -13.767 1.00 83.81 99 LEU A C 1
ATOM 828 O O . LEU A 1 99 ? -3.366 -5.604 -13.362 1.00 83.81 99 LEU A O 1
ATOM 832 N N . TYR A 1 100 ? -1.943 -4.506 -14.688 1.00 83.31 100 TYR A N 1
ATOM 833 C CA . TYR A 1 100 ? -3.012 -3.761 -15.358 1.00 83.31 100 TYR A CA 1
ATOM 834 C C . TYR A 1 100 ? -3.724 -4.652 -16.368 1.00 83.31 100 TYR A C 1
ATOM 836 O O . TYR A 1 100 ? -3.073 -5.229 -17.239 1.00 83.31 100 TYR A O 1
ATOM 844 N N . LEU A 1 101 ? -5.054 -4.726 -16.280 1.00 80.25 101 LEU A N 1
ATOM 845 C CA . LEU A 1 101 ? -5.832 -5.594 -17.159 1.00 80.25 101 LEU A CA 1
ATOM 846 C C . LEU A 1 101 ? -5.737 -5.141 -18.622 1.00 80.25 101 LEU A C 1
ATOM 848 O O . LEU A 1 101 ? -5.565 -5.979 -19.499 1.00 80.25 101 LEU A O 1
ATOM 852 N N . ASP A 1 102 ? -5.731 -3.831 -18.879 1.00 76.56 102 ASP A N 1
ATOM 853 C CA . ASP A 1 102 ? -5.569 -3.267 -20.228 1.00 76.56 102 ASP A CA 1
ATOM 854 C C . ASP A 1 102 ? -4.293 -3.767 -20.920 1.00 76.56 102 ASP A C 1
ATOM 856 O O . ASP A 1 102 ? -4.323 -4.173 -22.079 1.00 76.56 102 ASP A O 1
ATOM 860 N N . ALA A 1 103 ? -3.173 -3.798 -20.190 1.00 70.81 103 ALA A N 1
ATOM 861 C CA . ALA A 1 103 ? -1.890 -4.250 -20.723 1.00 70.81 103 ALA A CA 1
ATOM 862 C C . ALA A 1 103 ? -1.890 -5.753 -21.046 1.00 70.81 103 ALA A C 1
ATOM 864 O O . ALA A 1 103 ? -1.181 -6.183 -21.956 1.00 70.81 103 ALA A O 1
ATOM 865 N N . LEU A 1 104 ? -2.680 -6.544 -20.313 1.00 71.62 104 LEU A N 1
ATOM 866 C CA . LEU A 1 104 ? -2.891 -7.966 -20.589 1.00 71.62 104 LEU A CA 1
ATOM 867 C C . LEU A 1 104 ? -3.819 -8.158 -21.798 1.00 71.62 104 LEU A C 1
ATOM 869 O O . LEU A 1 104 ? -3.551 -8.988 -22.661 1.00 71.62 104 LEU A O 1
ATOM 873 N N . LEU A 1 105 ? -4.892 -7.370 -21.892 1.00 74.06 105 LEU A N 1
ATOM 874 C CA . LEU A 1 105 ? -5.853 -7.435 -22.993 1.00 74.06 105 LEU A CA 1
ATOM 875 C C . LEU A 1 105 ? -5.236 -7.009 -24.330 1.00 74.06 105 LEU A C 1
ATOM 877 O O . LEU A 1 105 ? -5.503 -7.645 -25.350 1.00 74.06 105 LEU A O 1
ATOM 881 N N . ASP A 1 106 ? -4.375 -5.991 -24.328 1.00 69.75 106 ASP A N 1
ATOM 882 C CA . ASP A 1 106 ? -3.642 -5.560 -25.522 1.00 69.75 106 ASP A CA 1
ATOM 883 C C . ASP A 1 106 ? -2.724 -6.666 -26.075 1.00 69.75 106 ASP A C 1
ATOM 885 O O . ASP A 1 106 ? -2.534 -6.742 -27.285 1.00 69.75 106 ASP A O 1
ATOM 889 N N . GLN A 1 107 ? -2.201 -7.563 -25.231 1.00 65.25 107 GLN A N 1
ATOM 890 C CA . GLN A 1 107 ? -1.385 -8.700 -25.687 1.00 65.25 107 GLN A CA 1
ATOM 891 C C . GLN A 1 107 ? -2.207 -9.808 -26.344 1.00 65.25 107 GLN A C 1
ATOM 893 O O . GLN A 1 107 ? -1.713 -10.501 -27.228 1.00 65.25 107 GLN A O 1
ATOM 898 N N . ILE A 1 108 ? -3.457 -9.983 -25.916 1.00 67.31 108 ILE A N 1
ATOM 899 C CA . ILE A 1 108 ? -4.359 -11.014 -26.449 1.00 67.31 108 ILE A CA 1
ATOM 900 C C . ILE A 1 108 ? -4.966 -10.566 -27.788 1.00 67.31 108 ILE A C 1
ATOM 902 O O . ILE A 1 108 ? -5.456 -11.384 -28.571 1.00 67.31 108 ILE A O 1
ATOM 906 N N . ASN A 1 109 ? -4.942 -9.264 -28.081 1.00 69.38 109 ASN A N 1
ATOM 907 C CA . ASN A 1 109 ? -5.526 -8.717 -29.294 1.00 69.38 109 ASN A CA 1
ATOM 908 C C . ASN A 1 109 ? -4.688 -9.050 -30.543 1.00 69.38 109 ASN A C 1
ATOM 910 O O . ASN A 1 109 ? -3.844 -8.273 -30.982 1.00 69.38 109 ASN A O 1
ATOM 914 N N . LEU A 1 110 ? -5.010 -10.181 -31.174 1.00 65.88 110 LEU A N 1
ATOM 915 C CA . LEU A 1 110 ? -4.414 -10.671 -32.426 1.00 65.88 110 LEU A CA 1
ATOM 916 C C . LEU A 1 110 ? -4.438 -9.659 -33.586 1.00 65.88 110 LEU A C 1
ATOM 918 O O . LEU A 1 110 ? -3.638 -9.766 -34.511 1.00 65.88 110 LEU A O 1
ATOM 922 N N . ASN A 1 111 ? -5.352 -8.687 -33.559 1.00 73.31 111 ASN A N 1
ATOM 923 C CA . ASN A 1 111 ? -5.523 -7.723 -34.645 1.00 73.31 111 ASN A CA 1
ATOM 924 C C . ASN A 1 111 ? -4.671 -6.457 -34.477 1.00 73.31 111 ASN A C 1
ATOM 926 O O . ASN A 1 111 ? -4.687 -5.598 -35.361 1.00 73.31 111 ASN A O 1
ATOM 930 N N . LYS A 1 112 ? -3.965 -6.294 -33.351 1.00 71.88 112 LYS A N 1
ATOM 931 C CA . LYS A 1 112 ? -3.234 -5.065 -33.038 1.00 71.88 112 LYS A CA 1
ATOM 932 C C . LYS A 1 112 ? -1.850 -5.388 -32.488 1.00 71.88 112 LYS A C 1
ATOM 934 O O . LYS A 1 112 ? -1.702 -5.784 -31.340 1.00 71.88 112 LYS A O 1
ATOM 939 N N . GLU A 1 113 ? -0.827 -5.140 -33.300 1.00 73.50 113 GLU A N 1
ATOM 940 C CA . GLU A 1 113 ? 0.556 -5.164 -32.827 1.00 73.50 113 GLU A CA 1
ATOM 941 C C . GLU A 1 113 ? 0.776 -3.997 -31.842 1.00 73.50 113 GLU A C 1
ATOM 943 O O . GLU A 1 113 ? 0.447 -2.848 -32.173 1.00 73.50 113 GLU A O 1
ATOM 948 N N . PRO A 1 114 ? 1.328 -4.242 -30.640 1.00 73.69 114 PRO A N 1
ATOM 949 C CA . PRO A 1 114 ? 1.671 -3.177 -29.714 1.00 73.69 114 PRO A CA 1
ATOM 950 C C . PRO A 1 114 ? 2.660 -2.209 -30.359 1.00 73.69 114 PRO A C 1
ATOM 952 O O . PRO A 1 114 ? 3.629 -2.619 -31.002 1.00 73.69 114 PRO A O 1
ATOM 955 N N . GLN A 1 115 ? 2.456 -0.912 -30.135 1.00 78.19 115 GLN A N 1
ATOM 956 C CA . GLN A 1 115 ? 3.289 0.131 -30.737 1.00 78.19 115 GLN A CA 1
ATOM 957 C C . GLN A 1 115 ? 4.783 -0.076 -30.438 1.00 78.19 115 GLN A C 1
ATOM 959 O O . GLN A 1 115 ? 5.612 0.055 -31.329 1.00 78.19 115 GLN A O 1
ATOM 964 N N . VAL A 1 116 ? 5.110 -0.514 -29.219 1.00 78.38 116 VAL A N 1
ATOM 965 C CA . VAL A 1 116 ? 6.486 -0.797 -28.777 1.00 78.38 116 VAL A CA 1
ATOM 966 C C . VAL A 1 116 ? 7.169 -1.882 -29.625 1.00 78.38 116 VAL A C 1
ATOM 968 O O . VAL A 1 116 ? 8.359 -1.779 -29.912 1.00 78.38 116 VAL A O 1
ATOM 971 N N . VAL A 1 117 ? 6.428 -2.906 -30.061 1.00 82.25 117 VAL A N 1
ATOM 972 C CA . VAL A 1 117 ? 6.956 -3.998 -30.901 1.00 82.25 117 VAL A CA 1
ATOM 973 C C . VAL A 1 117 ? 7.162 -3.518 -32.336 1.00 82.25 117 VAL A C 1
ATOM 975 O O . VAL A 1 117 ? 8.208 -3.772 -32.938 1.00 82.25 117 VAL A O 1
ATOM 978 N N . SER A 1 118 ? 6.197 -2.759 -32.860 1.00 85.62 118 SER A N 1
ATOM 979 C CA . SER A 1 118 ? 6.321 -2.115 -34.169 1.00 85.62 118 SER A CA 1
ATOM 980 C C . SER A 1 118 ? 7.532 -1.174 -34.213 1.00 85.62 118 SER A C 1
ATOM 982 O O . SER A 1 118 ? 8.286 -1.177 -35.189 1.00 85.62 118 SER A O 1
ATOM 984 N N . ASP A 1 119 ? 7.757 -0.403 -33.150 1.00 87.38 119 ASP A N 1
ATOM 985 C CA . ASP A 1 119 ? 8.880 0.525 -33.044 1.00 87.38 119 ASP A CA 1
ATOM 986 C C . ASP A 1 119 ? 10.231 -0.209 -32.987 1.00 87.38 119 ASP A C 1
ATOM 988 O O . ASP A 1 119 ? 11.139 0.177 -33.726 1.00 87.38 119 ASP A O 1
ATOM 992 N N . ASP A 1 120 ? 10.359 -1.310 -32.226 1.00 89.44 120 ASP A N 1
ATOM 993 C CA . ASP A 1 120 ? 11.565 -2.167 -32.249 1.00 89.44 120 ASP A CA 1
ATOM 994 C C . ASP A 1 120 ? 11.857 -2.685 -33.660 1.00 89.44 120 ASP A C 1
ATOM 996 O O . ASP A 1 120 ? 12.979 -2.557 -34.161 1.00 89.44 120 ASP A O 1
ATOM 1000 N N . ARG A 1 121 ? 10.840 -3.233 -34.338 1.00 89.88 121 ARG A N 1
ATOM 1001 C CA . ARG A 1 121 ? 10.991 -3.742 -35.706 1.00 89.88 121 ARG A CA 1
ATOM 1002 C C . ARG A 1 121 ? 11.456 -2.637 -36.651 1.00 89.88 121 ARG A C 1
ATOM 1004 O O . ARG A 1 121 ? 12.389 -2.847 -37.428 1.00 89.88 121 ARG A O 1
ATOM 1011 N N . ASN A 1 122 ? 10.838 -1.461 -36.578 1.00 93.44 122 ASN A N 1
ATOM 1012 C CA . ASN A 1 122 ? 11.184 -0.320 -37.421 1.00 93.44 122 ASN A CA 1
ATOM 1013 C C . ASN A 1 122 ? 12.612 0.175 -37.153 1.00 93.44 122 ASN A C 1
ATOM 1015 O O . ASN A 1 122 ? 13.349 0.437 -38.106 1.00 93.44 122 ASN A O 1
ATOM 1019 N N . MET A 1 123 ? 13.029 0.267 -35.886 1.00 93.31 123 MET A N 1
ATOM 1020 C CA . MET A 1 123 ? 14.392 0.668 -35.520 1.00 93.31 123 MET A CA 1
ATOM 1021 C C . MET A 1 123 ? 15.426 -0.350 -35.990 1.00 93.31 123 MET A C 1
ATOM 1023 O O . MET A 1 123 ? 16.433 0.034 -36.586 1.00 93.31 123 MET A O 1
ATOM 1027 N N . ARG A 1 124 ? 15.146 -1.648 -35.834 1.00 94.31 124 ARG A N 1
ATOM 1028 C CA . ARG A 1 124 ? 15.998 -2.727 -36.346 1.00 94.31 124 ARG A CA 1
ATOM 1029 C C . ARG A 1 124 ? 16.195 -2.634 -37.857 1.00 94.31 124 ARG A C 1
ATOM 1031 O O . ARG A 1 124 ? 17.322 -2.752 -38.336 1.00 94.31 124 ARG A O 1
ATOM 1038 N N . VAL A 1 125 ? 15.115 -2.408 -38.611 1.00 96.00 125 VAL A N 1
ATOM 1039 C CA . VAL A 1 125 ? 15.177 -2.256 -40.074 1.00 96.00 125 VAL A CA 1
ATOM 1040 C C . VAL A 1 125 ? 15.986 -1.017 -40.452 1.00 96.00 125 VAL A C 1
ATOM 1042 O O . VAL A 1 125 ? 16.891 -1.120 -41.277 1.00 96.00 125 VAL A O 1
ATOM 1045 N N . ARG A 1 126 ? 15.728 0.136 -39.820 1.00 95.31 126 ARG A N 1
ATOM 1046 C CA . ARG A 1 126 ? 16.481 1.380 -40.070 1.00 95.31 126 ARG A CA 1
ATOM 1047 C C . ARG A 1 126 ? 17.969 1.215 -39.780 1.00 95.31 126 ARG A C 1
ATOM 1049 O O . ARG A 1 126 ? 18.798 1.611 -40.597 1.00 95.31 126 ARG A O 1
ATOM 1056 N N . TYR A 1 127 ? 18.309 0.588 -38.656 1.00 96.62 127 TYR A N 1
ATOM 1057 C CA . TYR A 1 127 ? 19.691 0.272 -38.309 1.00 96.62 127 TYR A CA 1
ATOM 1058 C C . TYR A 1 127 ? 20.340 -0.646 -39.354 1.00 96.62 127 TYR A C 1
ATOM 1060 O O . TYR A 1 127 ? 21.453 -0.377 -39.808 1.00 96.62 127 TYR A O 1
ATOM 1068 N N . GLY A 1 128 ? 19.628 -1.692 -39.788 1.00 96.12 128 GLY A N 1
ATOM 1069 C CA . GLY A 1 128 ? 20.088 -2.609 -40.830 1.00 96.12 128 GLY A CA 1
ATOM 1070 C C . GLY A 1 128 ? 20.365 -1.914 -42.167 1.00 96.12 128 GLY A C 1
ATOM 1071 O O . GLY A 1 128 ? 21.421 -2.137 -42.757 1.00 96.12 128 GLY A O 1
ATOM 1072 N N . VAL A 1 129 ? 19.464 -1.033 -42.613 1.00 96.75 129 VAL A N 1
ATOM 1073 C CA . VAL A 1 129 ? 19.638 -0.230 -43.838 1.00 96.75 129 VAL A CA 1
ATOM 1074 C C . VAL A 1 129 ? 20.841 0.708 -43.708 1.00 96.75 129 VAL A C 1
ATOM 1076 O O . VAL A 1 129 ? 21.708 0.717 -44.579 1.00 96.75 129 VAL A O 1
ATOM 1079 N N . SER A 1 130 ? 20.962 1.429 -42.590 1.00 95.44 130 SER A N 1
ATOM 1080 C CA . SER A 1 130 ? 22.096 2.331 -42.343 1.00 95.44 130 SER A CA 1
ATOM 1081 C C . SER A 1 130 ? 23.438 1.581 -42.347 1.00 95.44 130 SER A C 1
ATOM 1083 O O . SER A 1 130 ? 24.411 2.033 -42.950 1.00 95.44 130 SER A O 1
ATOM 1085 N N . LEU A 1 131 ? 23.498 0.374 -41.769 1.00 95.94 131 LEU A N 1
ATOM 1086 C CA . LEU A 1 131 ? 24.685 -0.485 -41.848 1.00 95.94 131 LEU A CA 1
ATOM 1087 C C . LEU A 1 131 ? 25.020 -0.926 -43.281 1.00 95.94 131 LEU A C 1
ATOM 1089 O O . LEU A 1 131 ? 26.200 -1.005 -43.633 1.00 95.94 131 LEU A O 1
ATOM 1093 N N . GLN A 1 132 ? 24.016 -1.227 -44.107 1.00 96.69 132 GLN A N 1
ATOM 1094 C CA . GLN A 1 132 ? 24.236 -1.556 -45.518 1.00 96.69 132 GLN A CA 1
ATOM 1095 C C . GLN A 1 132 ? 24.821 -0.359 -46.277 1.00 96.69 132 GLN A C 1
ATOM 1097 O O . GLN A 1 132 ? 25.814 -0.526 -46.985 1.00 96.69 132 GLN A O 1
ATOM 1102 N N . GLU A 1 133 ? 24.294 0.849 -46.064 1.00 96.06 133 GLU A N 1
ATOM 1103 C CA . GLU A 1 133 ? 24.832 2.086 -46.649 1.00 96.06 133 GLU A CA 1
ATOM 1104 C C . GLU A 1 133 ? 26.285 2.343 -46.223 1.00 96.06 133 GLU A C 1
ATOM 1106 O O . GLU A 1 133 ? 27.135 2.655 -47.058 1.00 96.06 133 GLU A O 1
ATOM 1111 N N . VAL A 1 134 ? 26.607 2.139 -44.940 1.00 96.75 134 VAL A N 1
ATOM 1112 C CA . VAL A 1 134 ? 27.983 2.231 -44.422 1.00 96.75 134 VAL A CA 1
ATOM 1113 C C . VAL A 1 134 ? 28.911 1.254 -45.151 1.00 96.75 134 VAL A C 1
ATOM 1115 O O . VAL A 1 134 ? 30.035 1.618 -45.507 1.00 96.75 134 VAL A O 1
ATOM 1118 N N . ASN A 1 135 ? 28.456 0.025 -45.408 1.00 96.25 135 ASN A N 1
ATOM 1119 C CA . ASN A 1 135 ? 29.240 -0.970 -46.138 1.00 96.25 135 ASN A CA 1
ATOM 1120 C C . ASN A 1 135 ? 29.457 -0.579 -47.607 1.00 96.25 135 ASN A C 1
ATOM 1122 O O . ASN A 1 135 ? 30.575 -0.730 -48.100 1.00 96.25 135 ASN A O 1
ATOM 1126 N N . VAL A 1 136 ? 28.441 -0.030 -48.279 1.00 97.19 136 VAL A N 1
ATOM 1127 C CA . VAL A 1 136 ? 28.554 0.477 -49.659 1.00 97.19 136 VAL A CA 1
ATOM 1128 C C . VAL A 1 136 ? 29.519 1.665 -49.737 1.00 97.19 136 VAL A C 1
ATOM 1130 O O . VAL A 1 136 ? 30.392 1.708 -50.602 1.00 97.19 136 VAL A O 1
ATOM 1133 N N . LEU A 1 137 ? 29.439 2.612 -48.799 1.00 96.88 137 LEU A N 1
ATOM 1134 C CA . LEU A 1 137 ? 30.388 3.728 -48.731 1.00 96.88 137 LEU A CA 1
ATOM 1135 C C . LEU A 1 137 ? 31.814 3.233 -48.472 1.00 96.88 137 LEU A C 1
ATOM 1137 O O . LEU A 1 137 ? 32.769 3.737 -49.059 1.00 96.88 137 LEU A O 1
ATOM 1141 N N . ARG A 1 138 ? 31.975 2.196 -47.646 1.00 97.25 138 ARG A N 1
ATOM 1142 C CA . ARG A 1 138 ? 33.278 1.575 -47.389 1.00 97.25 138 ARG A CA 1
ATOM 1143 C C . ARG A 1 138 ? 33.873 0.927 -48.638 1.00 97.25 138 ARG A C 1
ATOM 1145 O O . ARG A 1 138 ? 35.080 1.043 -48.849 1.00 97.25 138 ARG A O 1
ATOM 1152 N N . THR A 1 139 ? 33.077 0.227 -49.446 1.00 97.62 139 THR A N 1
ATOM 1153 C CA . THR A 1 139 ? 33.563 -0.338 -50.715 1.00 97.62 139 THR A CA 1
ATOM 1154 C C . THR A 1 139 ? 33.896 0.767 -51.707 1.00 97.62 139 THR A C 1
ATOM 1156 O O . THR A 1 139 ? 34.975 0.726 -52.292 1.00 97.62 139 THR A O 1
ATOM 1159 N N . ARG A 1 140 ? 33.058 1.807 -51.800 1.00 96.81 140 ARG A N 1
ATOM 1160 C CA . ARG A 1 140 ? 33.308 2.967 -52.663 1.00 96.81 140 ARG A CA 1
ATOM 1161 C C . ARG A 1 140 ? 34.607 3.695 -52.311 1.00 96.81 140 ARG A C 1
ATOM 1163 O O . ARG A 1 140 ? 35.383 4.007 -53.204 1.00 96.81 140 ARG A O 1
ATOM 1170 N N . ILE A 1 141 ? 34.878 3.916 -51.022 1.00 97.62 141 ILE A N 1
ATOM 1171 C CA . ILE A 1 141 ? 36.139 4.513 -50.548 1.00 97.62 141 ILE A CA 1
ATOM 1172 C C . ILE A 1 141 ? 37.340 3.676 -51.004 1.00 97.62 141 ILE A C 1
ATOM 1174 O O . ILE A 1 141 ? 38.305 4.234 -51.514 1.00 97.62 141 ILE A O 1
ATOM 1178 N N . ARG A 1 142 ? 37.272 2.344 -50.883 1.00 97.56 142 ARG A N 1
ATOM 1179 C CA . ARG A 1 142 ? 38.357 1.453 -51.334 1.00 97.56 142 ARG A CA 1
ATOM 1180 C C . ARG A 1 142 ? 38.562 1.490 -52.846 1.00 97.56 142 ARG A C 1
ATOM 1182 O O . ARG A 1 142 ? 39.692 1.372 -53.306 1.00 97.56 142 ARG A O 1
ATOM 1189 N N . GLU A 1 143 ? 37.485 1.594 -53.618 1.00 97.00 143 GLU A N 1
ATOM 1190 C CA . GLU A 1 143 ? 37.564 1.736 -55.075 1.00 97.00 143 GLU A CA 1
ATOM 1191 C C . GLU A 1 143 ? 38.216 3.062 -55.466 1.00 97.00 143 GLU A C 1
ATOM 1193 O O . GLU A 1 143 ? 39.132 3.055 -56.281 1.00 97.00 143 GLU A O 1
ATOM 1198 N N . LEU A 1 144 ? 37.812 4.171 -54.838 1.00 97.00 144 LEU A N 1
ATOM 1199 C CA . LEU A 1 144 ? 38.408 5.491 -55.065 1.00 97.00 144 LEU A CA 1
ATOM 1200 C C . LEU A 1 144 ? 39.894 5.518 -54.681 1.00 97.00 144 LEU A C 1
ATOM 1202 O O . LEU A 1 144 ? 40.708 6.030 -55.437 1.00 97.00 144 LEU A O 1
ATOM 1206 N N . GLU A 1 145 ? 40.272 4.912 -53.551 1.00 95.81 145 GLU A N 1
ATOM 1207 C CA . GLU A 1 145 ? 41.681 4.780 -53.147 1.00 95.81 145 GLU A CA 1
ATOM 1208 C C . GLU A 1 145 ? 42.505 3.992 -54.176 1.00 95.81 145 GLU A C 1
ATOM 1210 O O . GLU A 1 145 ? 43.636 4.369 -54.478 1.00 95.81 145 GLU A O 1
ATOM 1215 N N . ARG A 1 146 ? 41.939 2.925 -54.757 1.00 96.69 146 ARG A N 1
ATOM 1216 C CA . ARG A 1 146 ? 42.592 2.180 -55.845 1.00 96.69 146 ARG A CA 1
ATOM 1217 C C . ARG A 1 146 ? 42.702 3.001 -57.125 1.00 96.69 146 ARG A C 1
ATOM 1219 O O . ARG A 1 146 ? 43.740 2.939 -57.769 1.00 96.69 146 ARG A O 1
ATOM 1226 N N . GLN A 1 147 ? 41.658 3.742 -57.493 1.00 94.81 147 GLN A N 1
ATOM 1227 C CA . GLN A 1 147 ? 41.669 4.596 -58.683 1.00 94.81 147 GLN A CA 1
ATOM 1228 C C . GLN A 1 147 ? 42.728 5.692 -58.567 1.00 94.81 147 GLN A C 1
ATOM 1230 O O . GLN A 1 147 ? 43.508 5.862 -59.492 1.00 94.81 147 GLN A O 1
ATOM 1235 N N . ILE A 1 148 ? 42.833 6.355 -57.411 1.00 93.19 148 ILE A N 1
ATOM 1236 C CA . ILE A 1 148 ? 43.873 7.366 -57.163 1.00 93.19 148 ILE A CA 1
ATOM 1237 C C . ILE A 1 148 ? 45.275 6.753 -57.283 1.00 93.19 148 ILE A C 1
ATOM 1239 O O . ILE A 1 148 ? 46.147 7.348 -57.906 1.00 93.19 148 ILE A O 1
ATOM 1243 N N . ALA A 1 149 ? 45.490 5.550 -56.742 1.00 91.38 149 ALA A N 1
ATOM 1244 C CA . ALA A 1 149 ? 46.786 4.875 -56.842 1.00 91.38 149 ALA A CA 1
ATOM 1245 C C . ALA A 1 149 ? 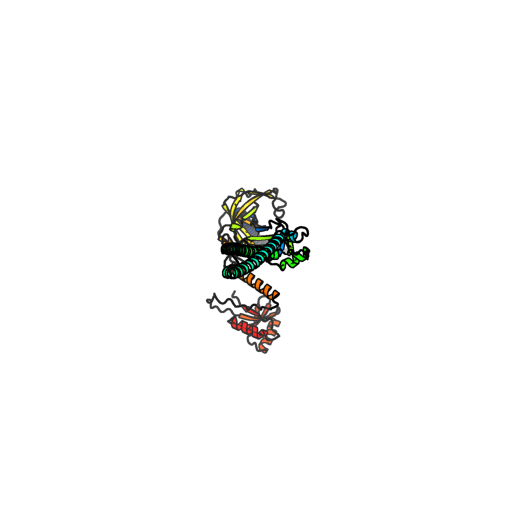47.161 4.486 -58.287 1.00 91.38 149 ALA A C 1
ATOM 1247 O O . ALA A 1 149 ? 48.342 4.473 -58.628 1.00 91.38 149 ALA A O 1
ATOM 1248 N N . LEU A 1 150 ? 46.174 4.158 -59.129 1.00 92.06 150 LEU A N 1
ATOM 1249 C CA . LEU A 1 150 ? 46.390 3.915 -60.559 1.00 92.06 150 LEU A CA 1
ATOM 1250 C C . LEU A 1 150 ? 46.680 5.221 -61.308 1.00 92.06 150 LEU A C 1
ATOM 1252 O O . LEU A 1 150 ? 47.615 5.271 -62.096 1.00 92.06 150 LEU A O 1
ATOM 1256 N N . GLU A 1 151 ? 45.950 6.292 -61.000 1.00 89.38 151 GLU A N 1
ATOM 1257 C CA . GLU A 1 151 ? 46.186 7.619 -61.580 1.00 89.38 151 GLU A CA 1
ATOM 1258 C C . GLU A 1 151 ? 47.575 8.167 -61.236 1.00 89.38 151 GLU A C 1
ATOM 1260 O O . GLU A 1 151 ? 48.231 8.756 -62.087 1.00 89.38 151 GLU A O 1
ATOM 1265 N N . ASP A 1 152 ? 48.082 7.922 -60.023 1.00 87.62 152 ASP A N 1
ATOM 1266 C CA . ASP A 1 152 ? 49.459 8.277 -59.646 1.00 87.62 152 ASP A CA 1
ATOM 1267 C C . ASP A 1 152 ? 50.500 7.623 -60.560 1.00 87.62 152 ASP A C 1
ATOM 1269 O O . ASP A 1 152 ? 51.493 8.250 -60.945 1.00 87.62 152 ASP A O 1
ATOM 1273 N N . HIS A 1 153 ? 50.262 6.362 -60.921 1.00 88.88 153 HIS A N 1
ATOM 1274 C CA . HIS A 1 153 ? 51.085 5.646 -61.879 1.00 88.88 153 HIS A CA 1
ATOM 1275 C C . HIS A 1 153 ? 50.927 6.268 -63.274 1.00 88.88 153 HIS A C 1
ATOM 1277 O O . HIS A 1 153 ? 51.927 6.653 -63.874 1.00 88.88 153 HIS A O 1
ATOM 1283 N N . ASP A 1 154 ? 49.708 6.475 -63.765 1.00 88.69 154 ASP A N 1
ATOM 1284 C CA . ASP A 1 154 ? 49.451 6.986 -65.120 1.00 88.69 154 ASP A CA 1
ATOM 1285 C C . ASP A 1 154 ? 49.957 8.423 -65.344 1.00 88.69 154 ASP A C 1
ATOM 1287 O O . ASP A 1 154 ? 50.514 8.721 -66.405 1.00 88.69 154 ASP A O 1
ATOM 1291 N N . ILE A 1 155 ? 49.882 9.292 -64.331 1.00 84.19 155 ILE A N 1
ATOM 1292 C CA . ILE A 1 155 ? 50.492 10.632 -64.347 1.00 84.19 155 ILE A CA 1
ATOM 1293 C C . ILE A 1 155 ? 52.018 10.529 -64.486 1.00 84.19 155 ILE A C 1
ATOM 1295 O O . ILE A 1 155 ? 52.621 11.295 -65.239 1.00 84.19 155 ILE A O 1
ATOM 1299 N N . SER A 1 156 ? 52.661 9.563 -63.819 1.00 83.94 156 SER A N 1
ATOM 1300 C CA . SER A 1 156 ? 54.116 9.366 -63.927 1.00 83.94 156 SER A CA 1
ATOM 1301 C C . SER A 1 156 ? 54.565 8.927 -65.329 1.00 83.94 156 SER A C 1
ATOM 1303 O O . SER A 1 156 ? 55.672 9.264 -65.749 1.00 83.94 156 SER A O 1
ATOM 1305 N N . PHE A 1 157 ? 53.689 8.246 -66.078 1.00 87.75 157 PHE A N 1
ATOM 1306 C CA . PHE A 1 157 ? 53.912 7.874 -67.480 1.00 87.75 157 PHE A CA 1
ATOM 1307 C C . PHE A 1 157 ? 53.417 8.929 -68.485 1.00 87.75 157 PHE A C 1
ATOM 1309 O O . PHE A 1 157 ? 53.575 8.730 -69.689 1.00 87.75 157 PHE A O 1
ATOM 1316 N N . GLY A 1 158 ? 52.844 10.048 -68.024 1.00 83.81 158 GLY A N 1
ATOM 1317 C CA . GLY A 1 158 ? 52.304 11.108 -68.883 1.00 83.81 158 GLY A CA 1
ATOM 1318 C C . GLY A 1 158 ? 51.013 10.726 -69.617 1.00 83.81 158 GLY A C 1
ATOM 1319 O O . GLY A 1 158 ? 50.711 11.308 -70.657 1.00 83.81 158 GLY A O 1
ATOM 1320 N N . LEU A 1 159 ? 50.277 9.733 -69.109 1.00 86.75 159 LEU A N 1
ATOM 1321 C CA . LEU A 1 159 ? 49.026 9.229 -69.688 1.00 86.75 159 LEU A CA 1
ATOM 1322 C C . LEU A 1 159 ? 47.777 9.947 -69.146 1.00 86.75 159 LEU A C 1
ATOM 1324 O O . LEU A 1 159 ? 46.705 9.807 -69.732 1.00 86.75 159 LEU A O 1
ATOM 1328 N N . SER A 1 160 ? 47.906 10.694 -68.045 1.00 86.06 160 SER A N 1
ATOM 1329 C CA . SER A 1 160 ? 46.803 11.374 -67.352 1.00 86.06 160 SER A CA 1
ATOM 1330 C C . SER A 1 160 ? 47.226 12.739 -66.786 1.00 86.06 160 SER A C 1
ATOM 1332 O O . SER A 1 160 ? 48.416 13.052 -66.705 1.00 86.06 160 SER A O 1
ATOM 1334 N N . ASP A 1 161 ? 46.235 13.535 -66.373 1.00 84.06 161 ASP A N 1
ATOM 1335 C CA . ASP A 1 161 ? 46.372 14.911 -65.892 1.00 84.06 161 ASP A CA 1
ATOM 1336 C C . ASP A 1 161 ? 46.082 15.045 -64.386 1.00 84.06 161 ASP A C 1
ATOM 1338 O O . ASP A 1 161 ? 45.194 14.404 -63.822 1.00 84.06 161 ASP A O 1
ATOM 1342 N N . ASN A 1 162 ? 46.740 16.012 -63.735 1.00 86.94 162 ASN A N 1
ATOM 1343 C CA . ASN A 1 162 ? 46.542 16.308 -62.307 1.00 86.94 162 ASN A CA 1
ATOM 1344 C C . ASN A 1 162 ? 45.105 16.732 -61.944 1.00 86.94 162 ASN A C 1
ATOM 1346 O O . ASN A 1 162 ? 44.690 16.577 -60.796 1.00 86.94 162 ASN A O 1
ATOM 1350 N N . ALA A 1 163 ? 44.343 17.278 -62.895 1.00 89.19 163 ALA A N 1
ATOM 1351 C CA . ALA A 1 163 ? 42.969 17.713 -62.653 1.00 89.19 163 ALA A CA 1
ATOM 1352 C C . ALA A 1 163 ? 42.044 16.532 -62.309 1.00 89.19 163 ALA A C 1
ATOM 1354 O O . ALA A 1 163 ? 41.267 16.620 -61.360 1.00 89.19 163 ALA A O 1
ATOM 1355 N N . HIS A 1 164 ? 42.185 15.406 -63.019 1.00 87.38 164 HIS A N 1
ATOM 1356 C CA . HIS A 1 164 ? 41.367 14.214 -62.791 1.00 87.38 164 HIS A CA 1
ATOM 1357 C C . HIS A 1 164 ? 41.656 13.584 -61.421 1.00 87.38 164 HIS A C 1
ATOM 1359 O O . HIS A 1 164 ? 40.739 13.227 -60.678 1.00 87.38 164 HIS A O 1
ATOM 1365 N N . LYS A 1 165 ? 42.932 13.553 -61.021 1.00 89.81 165 LYS A N 1
ATOM 1366 C CA . LYS A 1 165 ? 43.337 13.117 -59.680 1.00 89.81 165 LYS A CA 1
ATOM 1367 C C . LYS A 1 165 ? 42.731 13.989 -58.575 1.00 89.81 165 LYS A C 1
ATOM 1369 O O . LYS A 1 165 ? 42.203 13.451 -57.603 1.00 89.81 165 LYS A O 1
ATOM 1374 N N . LEU A 1 166 ? 42.763 15.316 -58.724 1.00 93.38 166 LEU A N 1
ATOM 1375 C CA . LEU A 1 166 ? 42.172 16.237 -57.743 1.00 93.38 166 LEU A CA 1
ATOM 1376 C C . LEU A 1 166 ? 40.659 16.021 -57.583 1.00 93.38 166 LEU A C 1
ATOM 1378 O O . LEU A 1 166 ? 40.134 16.108 -56.470 1.00 93.38 166 LEU A O 1
ATOM 1382 N N . ASP A 1 167 ? 39.958 15.688 -58.668 1.00 94.12 167 ASP A N 1
ATOM 1383 C CA . ASP A 1 167 ? 38.537 15.344 -58.615 1.00 94.12 167 ASP A CA 1
ATOM 1384 C C . ASP A 1 167 ? 38.276 14.038 -57.851 1.00 94.12 167 ASP A C 1
ATOM 1386 O O . ASP A 1 167 ? 37.369 13.990 -57.014 1.00 94.12 167 ASP A O 1
ATOM 1390 N N . LEU A 1 168 ? 39.092 13.000 -58.061 1.00 94.25 168 LEU A N 1
ATOM 1391 C CA . LEU A 1 168 ? 38.998 11.750 -57.298 1.00 94.25 168 LEU A CA 1
ATOM 1392 C C . LEU A 1 168 ? 39.312 11.953 -55.811 1.00 94.25 168 LEU A C 1
ATOM 1394 O O . LEU A 1 168 ? 38.626 11.391 -54.955 1.00 94.25 168 LEU A O 1
ATOM 1398 N N . GLU A 1 169 ? 40.304 12.781 -55.481 1.00 94.81 169 GLU A N 1
ATOM 1399 C CA . GLU A 1 169 ? 40.633 13.139 -54.097 1.00 94.81 169 GLU A CA 1
ATOM 1400 C C . GLU A 1 169 ? 39.490 13.904 -53.415 1.00 94.81 169 GLU A C 1
ATOM 1402 O O . GLU A 1 169 ? 39.159 13.631 -52.253 1.00 94.81 169 GLU A O 1
ATOM 1407 N N . ARG A 1 170 ? 38.836 14.818 -54.143 1.00 96.56 170 ARG A N 1
ATOM 1408 C CA . ARG A 1 170 ? 37.627 15.509 -53.678 1.00 96.56 170 ARG A CA 1
ATOM 1409 C C . ARG A 1 170 ? 36.502 14.514 -53.390 1.00 96.56 170 ARG A C 1
ATOM 1411 O O . ARG A 1 170 ? 35.974 14.512 -52.278 1.00 96.56 170 ARG A O 1
ATOM 1418 N N . LEU A 1 171 ? 36.198 13.618 -54.331 1.00 96.50 171 LEU A N 1
ATOM 1419 C CA . LEU A 1 171 ? 35.175 12.578 -54.160 1.00 96.50 171 LEU A CA 1
ATOM 1420 C C . LEU A 1 171 ? 35.500 11.616 -53.009 1.00 96.50 171 LEU A C 1
ATOM 1422 O O . LEU A 1 171 ? 34.600 11.181 -52.287 1.00 96.50 171 LEU A O 1
ATOM 1426 N N . LEU A 1 172 ? 36.779 11.286 -52.804 1.00 97.00 172 LEU A N 1
ATOM 1427 C CA . LEU A 1 172 ? 37.229 10.468 -51.680 1.00 97.00 172 LEU A CA 1
ATOM 1428 C C . LEU A 1 172 ? 36.973 11.178 -50.349 1.00 97.00 172 LEU A C 1
ATOM 1430 O O . LEU A 1 172 ? 36.504 10.548 -49.397 1.00 97.00 172 LEU A O 1
ATOM 1434 N N . LYS A 1 173 ? 37.261 12.481 -50.269 1.00 97.31 173 LYS A N 1
ATOM 1435 C CA . LYS A 1 173 ? 37.002 13.284 -49.071 1.00 97.31 173 LYS A CA 1
ATOM 1436 C C . LYS A 1 173 ? 35.505 13.353 -48.764 1.00 97.31 173 LYS A C 1
ATOM 1438 O O . LYS A 1 173 ? 35.118 13.035 -47.640 1.00 97.31 173 LYS A O 1
ATOM 1443 N N . GLU A 1 174 ? 34.679 13.658 -49.762 1.00 96.75 174 GLU A N 1
ATOM 1444 C CA . GLU A 1 174 ? 33.214 13.672 -49.641 1.00 96.75 174 GLU A CA 1
ATOM 1445 C C . GLU A 1 174 ? 32.676 12.305 -49.190 1.00 96.75 174 GLU A C 1
ATOM 1447 O O . GLU A 1 174 ? 31.908 12.210 -48.232 1.00 96.75 174 GLU A O 1
ATOM 1452 N N . SER A 1 175 ? 33.158 11.216 -49.799 1.00 97.25 175 SER A N 1
ATOM 1453 C CA . SER A 1 175 ? 32.763 9.848 -49.439 1.00 97.25 175 SER A CA 1
ATOM 1454 C C . SER A 1 175 ? 33.175 9.476 -48.010 1.00 97.25 175 SER A C 1
ATOM 1456 O O . SER A 1 175 ? 32.429 8.794 -47.307 1.00 97.25 175 SER A O 1
ATOM 1458 N N . ARG A 1 176 ? 34.347 9.928 -47.542 1.00 97.25 176 ARG A N 1
ATOM 1459 C CA . ARG A 1 176 ? 34.822 9.713 -46.163 1.00 97.25 176 ARG A CA 1
ATOM 1460 C C . ARG A 1 176 ? 34.001 10.494 -45.140 1.00 97.25 176 ARG A C 1
ATOM 1462 O O . ARG A 1 176 ? 33.741 9.975 -44.054 1.00 97.25 176 ARG A O 1
ATOM 1469 N N . GLU A 1 177 ? 33.602 11.719 -45.462 1.00 96.62 177 GLU A N 1
ATOM 1470 C CA . GLU A 1 177 ? 32.712 12.522 -44.617 1.00 96.62 177 GLU A CA 1
ATOM 1471 C C . GLU A 1 177 ? 31.320 11.887 -44.539 1.00 96.62 177 GLU A C 1
ATOM 1473 O O . GLU A 1 177 ? 30.817 11.657 -43.435 1.00 96.62 177 GLU A O 1
ATOM 1478 N N . ALA A 1 178 ? 30.763 11.472 -45.681 1.00 95.81 178 ALA A N 1
ATOM 1479 C CA . ALA A 1 178 ? 29.510 10.726 -45.743 1.00 95.81 178 ALA A CA 1
ATOM 1480 C C . ALA A 1 178 ? 29.581 9.415 -44.940 1.00 95.81 178 ALA A C 1
ATOM 1482 O O . ALA A 1 178 ? 28.678 9.116 -44.160 1.00 95.81 178 ALA A O 1
ATOM 1483 N N . TYR A 1 179 ? 30.681 8.660 -45.052 1.00 97.44 179 TYR A N 1
ATOM 1484 C CA . TYR A 1 179 ? 30.900 7.436 -44.276 1.00 97.44 179 TYR A CA 1
ATOM 1485 C C . TYR A 1 179 ? 30.907 7.705 -42.768 1.00 97.44 179 TYR A C 1
ATOM 1487 O O . TYR A 1 179 ? 30.261 6.979 -42.014 1.00 97.44 179 TYR A O 1
ATOM 1495 N N . LYS A 1 180 ? 31.603 8.754 -42.309 1.00 96.62 180 LYS A N 1
ATOM 1496 C CA . LYS A 1 180 ? 31.621 9.129 -40.885 1.00 96.62 180 LYS A CA 1
ATOM 1497 C C . LYS A 1 180 ? 30.233 9.531 -40.387 1.00 96.62 180 LYS A C 1
ATOM 1499 O O . LYS A 1 180 ? 29.844 9.093 -39.307 1.00 96.62 180 LYS A O 1
ATOM 1504 N N . ALA A 1 181 ? 29.495 10.319 -41.169 1.00 96.50 181 ALA A N 1
ATOM 1505 C CA . ALA A 1 181 ? 28.136 10.736 -40.833 1.00 96.50 181 ALA A CA 1
ATOM 1506 C C . ALA A 1 181 ? 27.193 9.528 -40.715 1.00 96.50 181 ALA A C 1
ATOM 1508 O O . ALA A 1 181 ? 26.512 9.373 -39.703 1.00 96.50 181 ALA A O 1
ATOM 1509 N N . LYS A 1 182 ? 27.231 8.614 -41.693 1.00 95.75 182 LYS A N 1
ATOM 1510 C CA . LYS A 1 182 ? 26.428 7.384 -41.682 1.00 95.75 182 LYS A CA 1
ATOM 1511 C C . LYS A 1 182 ? 26.818 6.416 -40.571 1.00 95.75 182 LYS A C 1
ATOM 1513 O O . LYS A 1 182 ? 25.950 5.811 -39.954 1.00 95.75 182 LYS A O 1
ATOM 1518 N N . LEU A 1 183 ? 28.105 6.310 -40.243 1.00 96.06 183 LEU A N 1
ATOM 1519 C CA . LEU A 1 183 ? 28.559 5.520 -39.098 1.00 96.06 183 LEU A CA 1
ATOM 1520 C C . LEU A 1 183 ? 28.018 6.082 -37.771 1.00 96.06 183 LEU A C 1
ATOM 1522 O O . LEU A 1 183 ? 27.643 5.311 -36.888 1.00 96.06 183 LEU A O 1
ATOM 1526 N N . ALA A 1 184 ? 27.990 7.409 -37.615 1.00 96.19 184 ALA A N 1
ATOM 1527 C CA . ALA A 1 184 ? 27.420 8.058 -36.437 1.00 96.19 184 ALA A CA 1
ATOM 1528 C C . ALA A 1 184 ? 25.901 7.841 -36.356 1.00 96.19 184 ALA A C 1
ATOM 1530 O O . ALA A 1 184 ? 25.404 7.450 -35.303 1.00 96.19 184 ALA A O 1
ATOM 1531 N N . GLU A 1 185 ? 25.187 7.995 -37.475 1.00 95.12 185 GLU A N 1
ATOM 1532 C CA . GLU A 1 185 ? 23.756 7.681 -37.583 1.00 95.12 185 GLU A CA 1
ATOM 1533 C C . GLU A 1 185 ? 23.470 6.227 -37.175 1.00 95.12 185 GLU A C 1
ATOM 1535 O O . GLU A 1 185 ? 22.623 5.979 -36.319 1.00 95.12 185 GLU A O 1
ATOM 1540 N N . ALA A 1 186 ? 24.232 5.264 -37.705 1.00 95.44 186 ALA A N 1
ATOM 1541 C CA . ALA A 1 186 ? 24.082 3.852 -37.365 1.00 95.44 186 ALA A CA 1
ATOM 1542 C C . ALA A 1 186 ? 24.292 3.586 -35.865 1.00 95.44 186 ALA A C 1
ATOM 1544 O O . ALA A 1 186 ? 23.597 2.755 -35.285 1.00 95.44 186 ALA A O 1
ATOM 1545 N N . ARG A 1 187 ? 25.228 4.284 -35.207 1.00 95.31 187 ARG A N 1
ATOM 1546 C CA . ARG A 1 187 ? 25.426 4.160 -33.751 1.00 95.31 187 ARG A CA 1
ATOM 1547 C C . ARG A 1 187 ? 24.217 4.660 -32.966 1.00 95.31 187 ARG A C 1
ATOM 1549 O O . ARG A 1 187 ? 23.757 3.947 -32.084 1.00 95.31 187 ARG A O 1
ATOM 1556 N N . LEU A 1 188 ? 23.674 5.821 -33.330 1.00 95.56 188 LEU A N 1
ATOM 1557 C CA . LEU A 1 188 ? 22.471 6.362 -32.689 1.00 95.56 188 LEU A CA 1
ATOM 1558 C C . LEU A 1 188 ? 21.267 5.436 -32.888 1.00 95.56 188 LEU A C 1
ATOM 1560 O O . LEU A 1 188 ? 20.530 5.159 -31.946 1.00 95.56 188 LEU A O 1
ATOM 1564 N N . LEU A 1 189 ? 21.097 4.902 -34.100 1.00 95.56 189 LEU A N 1
ATOM 1565 C CA . LEU A 1 189 ? 20.045 3.930 -34.398 1.00 95.56 189 LEU A CA 1
ATOM 1566 C C . LEU A 1 189 ? 20.217 2.629 -33.610 1.00 95.56 189 LEU A C 1
ATOM 1568 O O . LEU A 1 189 ? 19.220 2.026 -33.230 1.00 95.56 189 LEU A O 1
ATOM 1572 N N . ARG A 1 190 ? 21.455 2.205 -33.332 1.00 95.44 190 ARG A N 1
ATOM 1573 C CA . ARG A 1 190 ? 21.724 1.041 -32.482 1.00 95.44 190 ARG A CA 1
ATOM 1574 C C . ARG A 1 190 ? 21.317 1.286 -31.035 1.00 95.44 190 ARG A C 1
ATOM 1576 O O . ARG A 1 190 ? 20.645 0.442 -30.464 1.00 95.44 190 ARG A O 1
ATOM 1583 N N . GLU A 1 191 ? 21.695 2.425 -30.463 1.00 94.38 191 GLU A N 1
ATOM 1584 C CA . GLU A 1 191 ? 21.322 2.781 -29.087 1.00 94.38 191 GLU A CA 1
ATOM 1585 C C . GLU A 1 191 ? 19.801 2.910 -28.937 1.00 94.38 191 GLU A C 1
ATOM 1587 O O . GLU A 1 191 ? 19.213 2.372 -27.999 1.00 94.38 191 GLU A O 1
ATOM 1592 N N . ALA A 1 192 ? 19.149 3.561 -29.905 1.00 92.44 192 ALA A N 1
ATOM 1593 C CA . ALA A 1 192 ? 17.694 3.635 -29.964 1.00 92.44 192 ALA A CA 1
ATOM 1594 C C . ALA A 1 192 ? 17.065 2.240 -30.092 1.00 92.44 192 ALA A C 1
ATOM 1596 O O . ALA A 1 192 ? 16.092 1.942 -29.399 1.00 92.44 192 ALA A O 1
ATOM 1597 N N . TRP A 1 193 ? 17.640 1.375 -30.935 1.00 92.25 193 TRP A N 1
ATOM 1598 C CA . TRP A 1 193 ? 17.176 0.004 -31.089 1.00 92.25 193 TRP A CA 1
ATOM 1599 C C . TRP A 1 193 ? 17.308 -0.787 -29.785 1.00 92.25 193 TRP A C 1
ATOM 1601 O O . TRP A 1 193 ? 16.322 -1.377 -29.358 1.00 92.25 193 TRP A O 1
ATOM 1611 N N . ASP A 1 194 ? 18.455 -0.744 -29.105 1.00 90.31 194 ASP A N 1
ATOM 1612 C CA . ASP A 1 194 ? 18.678 -1.454 -27.839 1.00 90.31 194 ASP A CA 1
ATOM 1613 C C . ASP A 1 194 ? 17.641 -1.048 -26.770 1.00 90.31 194 ASP A C 1
ATOM 1615 O O . ASP A 1 194 ? 17.074 -1.912 -26.093 1.00 90.31 194 ASP A O 1
ATOM 1619 N N . ALA A 1 195 ? 17.304 0.245 -26.680 1.00 86.44 195 ALA A N 1
ATOM 1620 C CA . ALA A 1 195 ? 16.258 0.742 -25.784 1.00 86.44 195 ALA A CA 1
ATOM 1621 C C . ALA A 1 195 ? 14.856 0.219 -26.160 1.00 86.44 195 ALA A C 1
ATOM 1623 O O . ALA A 1 195 ? 14.101 -0.237 -25.296 1.00 86.44 195 ALA A O 1
ATOM 1624 N N . THR A 1 196 ? 14.504 0.244 -27.451 1.00 85.31 196 THR A N 1
ATOM 1625 C CA . THR A 1 196 ? 13.218 -0.298 -27.926 1.00 85.31 196 THR A CA 1
ATOM 1626 C C . THR A 1 196 ? 13.137 -1.817 -27.799 1.00 85.31 196 THR A C 1
ATOM 1628 O O . THR A 1 196 ? 12.076 -2.342 -27.472 1.00 85.31 196 THR A O 1
ATOM 1631 N N . ALA A 1 197 ? 14.253 -2.528 -27.964 1.00 83.31 197 ALA A N 1
ATOM 1632 C CA . ALA A 1 197 ? 14.331 -3.977 -27.849 1.00 83.31 197 ALA A CA 1
ATOM 1633 C C . ALA A 1 197 ? 14.082 -4.428 -26.410 1.00 83.31 197 ALA A C 1
ATOM 1635 O O . ALA A 1 197 ? 13.404 -5.429 -26.177 1.00 83.31 197 ALA A O 1
ATOM 1636 N N . GLU A 1 198 ? 14.597 -3.687 -25.428 1.00 80.06 198 GLU A N 1
ATOM 1637 C CA . GLU A 1 198 ? 14.307 -3.956 -24.024 1.00 80.06 198 GLU A CA 1
ATOM 1638 C C . GLU A 1 198 ? 12.823 -3.729 -23.701 1.00 80.06 198 GLU A C 1
ATOM 1640 O O . GLU A 1 198 ? 12.196 -4.576 -23.061 1.00 80.06 198 GLU A O 1
ATOM 1645 N N . ALA A 1 199 ? 12.234 -2.641 -24.198 1.00 74.56 199 ALA A N 1
ATOM 1646 C CA . ALA A 1 199 ? 10.809 -2.368 -24.033 1.00 74.56 199 ALA A CA 1
ATOM 1647 C C . ALA A 1 199 ? 9.927 -3.432 -24.718 1.00 74.56 199 ALA A C 1
ATOM 1649 O O . ALA A 1 199 ? 8.966 -3.914 -24.117 1.00 74.56 199 ALA A O 1
ATOM 1650 N N . ALA A 1 200 ? 10.285 -3.864 -25.931 1.00 75.94 200 ALA A N 1
ATOM 1651 C CA . ALA A 1 200 ? 9.579 -4.912 -26.663 1.00 75.94 200 ALA A CA 1
ATOM 1652 C C . ALA A 1 200 ? 9.667 -6.264 -25.940 1.00 75.94 200 ALA A C 1
ATOM 1654 O O . ALA A 1 200 ? 8.648 -6.929 -25.765 1.00 75.94 200 ALA A O 1
ATOM 1655 N N . ARG A 1 201 ? 10.840 -6.644 -25.411 1.00 74.56 201 ARG A N 1
ATOM 1656 C CA . ARG A 1 201 ? 10.987 -7.860 -24.584 1.00 74.56 201 ARG A CA 1
ATOM 1657 C C . ARG A 1 201 ? 10.122 -7.824 -23.327 1.00 74.56 201 ARG A C 1
ATOM 1659 O O . ARG A 1 201 ? 9.583 -8.850 -22.929 1.00 74.56 201 ARG A O 1
ATOM 1666 N N . ARG A 1 202 ? 9.971 -6.649 -22.711 1.00 67.94 202 ARG A N 1
ATOM 1667 C CA . ARG A 1 202 ? 9.108 -6.455 -21.537 1.00 67.94 202 ARG A CA 1
ATOM 1668 C C . ARG A 1 202 ? 7.615 -6.481 -21.870 1.00 67.94 202 ARG A C 1
ATOM 1670 O O . ARG A 1 202 ? 6.828 -6.568 -20.936 1.00 67.94 202 ARG A O 1
ATOM 1677 N N . SER A 1 203 ? 7.230 -6.408 -23.148 1.00 64.75 203 SER A N 1
ATOM 1678 C CA . SER A 1 203 ? 5.830 -6.324 -23.590 1.00 64.75 203 SER A CA 1
ATOM 1679 C C . SER A 1 203 ? 5.112 -7.670 -23.739 1.00 64.75 203 SER A C 1
ATOM 1681 O O . SER A 1 203 ? 3.905 -7.666 -23.944 1.00 64.75 203 SER A O 1
ATOM 1683 N N . MET A 1 204 ? 5.820 -8.805 -23.628 1.00 61.22 204 MET A N 1
ATOM 1684 C CA . MET A 1 204 ? 5.262 -10.173 -23.695 1.00 61.22 204 MET A CA 1
ATOM 1685 C C . MET A 1 204 ? 4.468 -10.521 -24.970 1.00 61.22 204 MET A C 1
ATOM 1687 O O . MET A 1 204 ? 3.878 -11.593 -25.059 1.00 61.22 204 MET A O 1
ATOM 1691 N N . TYR A 1 205 ? 4.488 -9.660 -25.985 1.00 66.50 205 TYR A N 1
ATOM 1692 C CA . TYR A 1 205 ? 3.830 -9.926 -27.254 1.00 66.50 205 TYR A CA 1
ATOM 1693 C C . TYR A 1 205 ? 4.621 -10.957 -28.065 1.00 66.50 205 TYR A C 1
ATOM 1695 O O . TYR A 1 205 ? 5.736 -10.681 -28.518 1.00 66.50 205 TYR A O 1
ATOM 1703 N N . ASP A 1 206 ? 4.027 -12.132 -28.270 1.00 64.75 206 ASP A N 1
ATOM 1704 C CA . ASP A 1 206 ? 4.496 -13.130 -29.227 1.00 64.75 206 ASP A CA 1
ATOM 1705 C C . ASP A 1 206 ? 3.436 -13.331 -30.311 1.00 64.75 206 ASP A C 1
ATOM 1707 O O . ASP A 1 206 ? 2.326 -13.795 -30.056 1.00 64.75 206 ASP A O 1
ATOM 1711 N N . ILE A 1 207 ? 3.796 -12.990 -31.548 1.00 62.09 207 ILE A N 1
ATOM 1712 C CA . ILE A 1 207 ? 2.911 -13.130 -32.707 1.00 62.09 207 ILE A CA 1
ATOM 1713 C C . ILE A 1 207 ? 2.647 -14.602 -33.067 1.00 62.09 207 ILE A C 1
ATOM 1715 O O . ILE A 1 207 ? 1.671 -14.900 -33.752 1.00 62.09 207 ILE A O 1
ATOM 1719 N N . ASN A 1 208 ? 3.508 -15.524 -32.621 1.00 58.62 208 ASN A N 1
ATOM 1720 C CA . ASN A 1 208 ? 3.442 -16.948 -32.961 1.00 58.62 208 ASN A CA 1
ATOM 1721 C C . ASN A 1 208 ? 2.801 -17.807 -31.863 1.00 58.62 208 ASN A C 1
ATOM 1723 O O . ASN A 1 208 ? 2.485 -18.971 -32.108 1.00 58.62 208 ASN A O 1
ATOM 1727 N N . ALA A 1 209 ? 2.612 -17.249 -30.668 1.00 59.97 209 ALA A N 1
ATOM 1728 C CA . ALA A 1 209 ? 2.007 -17.926 -29.532 1.00 59.97 209 ALA A CA 1
ATOM 1729 C C . ALA A 1 209 ? 1.012 -16.970 -28.859 1.00 59.97 209 ALA A C 1
ATOM 1731 O O . ALA A 1 209 ? 1.375 -16.311 -27.885 1.00 59.97 209 ALA A O 1
ATOM 1732 N N . PRO A 1 210 ? -0.233 -16.859 -29.365 1.00 59.25 210 PRO A N 1
ATOM 1733 C CA . PRO A 1 210 ? -1.264 -16.101 -28.673 1.00 59.25 210 PRO A CA 1
ATOM 1734 C C . PRO A 1 210 ? -1.506 -16.750 -27.311 1.00 59.25 210 PRO A C 1
ATOM 1736 O O . PRO A 1 210 ? -2.085 -17.832 -27.213 1.00 59.25 210 PRO A O 1
ATOM 1739 N N . ILE A 1 211 ? -1.009 -16.100 -26.263 1.00 61.91 211 ILE A N 1
ATOM 1740 C CA . ILE A 1 211 ? -1.130 -16.590 -24.897 1.00 61.91 211 ILE A CA 1
ATOM 1741 C C . ILE A 1 211 ? -2.596 -16.427 -24.490 1.00 61.91 211 ILE A C 1
ATOM 1743 O O . ILE A 1 211 ? -3.157 -15.330 -24.543 1.00 61.91 211 ILE A O 1
ATOM 1747 N N . LEU A 1 212 ? -3.242 -17.523 -24.091 1.00 61.91 212 LEU A N 1
ATOM 1748 C CA . LEU A 1 212 ? -4.586 -17.459 -23.518 1.00 61.91 212 LEU A CA 1
ATOM 1749 C C . LEU A 1 212 ? -4.537 -16.634 -22.229 1.00 61.91 212 LEU A C 1
ATOM 1751 O O . LEU A 1 212 ? -3.590 -16.768 -21.461 1.00 61.91 212 LEU A O 1
ATOM 1755 N N . LEU A 1 213 ? -5.578 -15.846 -21.928 1.00 64.62 213 LEU A N 1
ATOM 1756 C CA . LEU A 1 213 ? -5.626 -15.035 -20.699 1.00 64.62 213 LEU A CA 1
ATOM 1757 C C . LEU A 1 213 ? -5.266 -15.868 -19.460 1.00 64.62 213 LEU A C 1
ATOM 1759 O O . LEU A 1 213 ? -4.484 -15.431 -18.630 1.00 64.62 213 LEU A O 1
ATOM 1763 N N . ASN A 1 214 ? -5.764 -17.101 -19.370 1.00 63.28 214 ASN A N 1
ATOM 1764 C CA . ASN A 1 214 ? -5.474 -17.983 -18.243 1.00 63.28 214 ASN A CA 1
ATOM 1765 C C . ASN A 1 214 ? -3.982 -18.367 -18.149 1.00 63.28 214 ASN A C 1
ATOM 1767 O O . ASN A 1 214 ? -3.404 -18.346 -17.065 1.00 63.28 214 ASN A O 1
ATOM 1771 N N . GLU A 1 215 ? -3.336 -18.647 -19.285 1.00 63.41 215 GLU A N 1
ATOM 1772 C CA . GLU A 1 215 ? -1.895 -18.920 -19.346 1.00 63.41 215 GLU A CA 1
ATOM 1773 C C . GLU A 1 215 ? -1.083 -17.672 -19.009 1.00 63.41 215 GLU A C 1
ATOM 1775 O O . GLU A 1 215 ? -0.125 -17.754 -18.238 1.00 63.41 215 GLU A O 1
ATOM 1780 N N . LEU A 1 216 ? -1.516 -16.510 -19.503 1.00 63.59 216 LEU A N 1
ATOM 1781 C CA . LEU A 1 216 ? -0.907 -15.220 -19.216 1.00 63.59 216 LEU A CA 1
ATOM 1782 C C . LEU A 1 216 ? -0.940 -14.942 -17.714 1.00 63.59 216 LEU A C 1
ATOM 1784 O O . LEU A 1 216 ? 0.075 -14.562 -17.152 1.00 63.59 216 LEU A O 1
ATOM 1788 N N . MET A 1 217 ? -2.047 -15.247 -17.044 1.00 61.22 217 MET A N 1
ATOM 1789 C CA . MET A 1 217 ? -2.234 -15.025 -15.606 1.00 61.22 217 MET A CA 1
ATOM 1790 C C . MET A 1 217 ? -1.366 -15.972 -14.764 1.00 61.22 217 MET A C 1
ATOM 1792 O O . MET A 1 217 ? -0.761 -15.540 -13.787 1.00 61.22 217 MET A O 1
ATOM 1796 N N . THR A 1 218 ? -1.195 -17.232 -15.183 1.00 62.00 218 THR A N 1
ATOM 1797 C CA . THR A 1 218 ? -0.231 -18.159 -14.550 1.00 62.00 218 THR A CA 1
ATOM 1798 C C . THR A 1 218 ? 1.236 -17.853 -14.875 1.00 62.00 218 THR A C 1
ATOM 1800 O O . THR A 1 218 ? 2.122 -18.112 -14.061 1.00 62.00 218 THR A O 1
ATOM 1803 N N . SER A 1 219 ? 1.523 -17.309 -16.059 1.00 56.62 219 SER A N 1
ATOM 1804 C CA . SER A 1 219 ? 2.875 -16.945 -16.503 1.00 56.62 219 SER A CA 1
ATOM 1805 C C . SER A 1 219 ? 3.292 -15.536 -16.080 1.00 56.62 219 SER A C 1
ATOM 1807 O O . SER A 1 219 ? 4.484 -15.241 -16.074 1.00 56.62 219 SER A O 1
ATOM 1809 N N . ALA A 1 220 ? 2.344 -14.686 -15.677 1.00 52.47 220 ALA A N 1
ATOM 1810 C CA . ALA A 1 220 ? 2.576 -13.320 -15.222 1.00 52.47 220 ALA A CA 1
ATOM 1811 C C . ALA A 1 220 ? 3.545 -13.299 -14.036 1.00 52.47 220 ALA A C 1
ATOM 1813 O O . ALA A 1 220 ? 4.425 -12.446 -13.975 1.00 52.47 220 ALA A O 1
ATOM 1814 N N . GLY A 1 221 ? 3.480 -14.314 -13.166 1.00 51.75 221 GLY A N 1
ATOM 1815 C CA . GLY A 1 221 ? 4.448 -14.524 -12.085 1.00 51.75 221 GLY A CA 1
ATOM 1816 C C . GLY A 1 221 ? 5.892 -14.792 -12.545 1.00 51.75 221 GLY A C 1
ATOM 1817 O O . GLY A 1 221 ? 6.814 -14.664 -11.744 1.00 51.75 221 GLY A O 1
ATOM 1818 N N . ARG A 1 222 ? 6.124 -15.151 -13.817 1.00 50.53 222 ARG A N 1
ATOM 1819 C CA . ARG A 1 222 ? 7.463 -15.400 -14.391 1.00 50.53 222 ARG A CA 1
ATOM 1820 C C . ARG A 1 222 ? 8.121 -14.140 -14.955 1.00 50.53 222 ARG A C 1
ATOM 1822 O O . ARG A 1 222 ? 9.338 -14.133 -15.130 1.00 50.53 222 ARG A O 1
ATOM 1829 N N . HIS A 1 223 ? 7.356 -13.080 -15.216 1.00 53.66 223 HIS A N 1
ATOM 1830 C CA . HIS A 1 223 ? 7.859 -11.859 -15.843 1.00 53.66 223 HIS A CA 1
ATOM 1831 C C . HIS A 1 223 ? 7.698 -10.662 -14.906 1.00 53.66 223 HIS A C 1
ATOM 1833 O O . HIS A 1 223 ? 6.656 -10.018 -14.825 1.00 53.66 223 HIS A O 1
ATOM 1839 N N . THR A 1 224 ? 8.788 -10.334 -14.214 1.00 57.19 224 THR A N 1
ATOM 1840 C CA . THR A 1 224 ? 8.861 -9.269 -13.202 1.00 57.19 224 THR A CA 1
ATOM 1841 C C . THR A 1 224 ? 8.544 -7.867 -13.730 1.00 57.19 224 THR A C 1
ATOM 1843 O O . THR A 1 224 ? 8.286 -6.974 -12.931 1.00 57.19 224 THR A O 1
ATOM 1846 N N . SER A 1 225 ? 8.548 -7.643 -15.049 1.00 60.84 225 SER A N 1
ATOM 1847 C CA . SER A 1 225 ? 8.373 -6.309 -15.637 1.00 60.84 225 SER A CA 1
ATOM 1848 C C . SER A 1 225 ? 6.928 -5.810 -15.703 1.00 60.84 225 SER A C 1
ATOM 1850 O O . SER A 1 225 ? 6.741 -4.602 -15.817 1.00 60.84 225 SER A O 1
ATOM 1852 N N . MET A 1 226 ? 5.923 -6.692 -15.653 1.00 67.81 226 MET A N 1
ATOM 1853 C CA . MET A 1 226 ? 4.500 -6.298 -15.683 1.00 67.81 226 MET A CA 1
ATOM 1854 C C . MET A 1 226 ? 3.838 -6.284 -14.308 1.00 67.81 226 MET A C 1
ATOM 1856 O O . MET A 1 226 ? 2.732 -5.766 -14.153 1.00 67.81 226 MET A O 1
ATOM 1860 N N . ILE A 1 227 ? 4.511 -6.862 -13.315 1.00 78.06 227 ILE A N 1
ATOM 1861 C CA . ILE A 1 227 ? 4.028 -6.886 -11.944 1.00 78.06 227 ILE A CA 1
ATOM 1862 C C . ILE A 1 227 ? 4.296 -5.515 -11.330 1.00 78.06 227 ILE A C 1
ATOM 1864 O O . ILE A 1 227 ? 5.437 -5.099 -11.131 1.00 78.06 227 ILE A O 1
ATOM 1868 N N . HIS A 1 228 ? 3.221 -4.813 -11.013 1.00 84.12 228 HIS A N 1
ATOM 1869 C CA . HIS A 1 228 ? 3.251 -3.606 -10.214 1.00 84.12 228 HIS A CA 1
ATOM 1870 C C . HIS A 1 228 ? 3.029 -3.949 -8.745 1.00 84.12 228 HIS A C 1
ATOM 1872 O O . HIS A 1 228 ? 2.292 -4.868 -8.397 1.00 84.12 228 HIS A O 1
ATOM 1878 N N . TYR A 1 229 ? 3.650 -3.170 -7.867 1.00 88.44 229 TYR A N 1
ATOM 1879 C CA . TYR A 1 229 ? 3.535 -3.353 -6.427 1.00 88.44 229 TYR A CA 1
ATOM 1880 C C . TYR A 1 229 ? 2.821 -2.158 -5.818 1.00 88.44 229 TYR A C 1
ATOM 1882 O O . TYR A 1 229 ? 3.192 -1.004 -6.056 1.00 88.44 229 TYR A O 1
ATOM 1890 N N . ARG A 1 230 ? 1.797 -2.423 -5.007 1.00 90.31 230 ARG A N 1
ATOM 1891 C CA . ARG A 1 230 ? 1.205 -1.401 -4.151 1.00 90.31 230 ARG A CA 1
ATOM 1892 C C . ARG A 1 230 ? 1.987 -1.355 -2.848 1.00 90.31 230 ARG A C 1
ATOM 1894 O O . ARG A 1 230 ? 2.020 -2.338 -2.113 1.00 90.31 230 ARG A O 1
ATOM 1901 N N . LEU A 1 231 ? 2.595 -0.209 -2.566 1.00 91.56 231 LEU A N 1
ATOM 1902 C CA . LEU A 1 231 ? 3.333 0.016 -1.327 1.00 91.56 231 LEU A CA 1
ATOM 1903 C C . LEU A 1 231 ? 2.437 0.668 -0.270 1.00 91.56 231 LEU A C 1
ATOM 1905 O O . LEU A 1 231 ? 1.559 1.470 -0.601 1.00 91.56 231 LEU A O 1
ATOM 1909 N N . ALA A 1 232 ? 2.677 0.345 0.998 1.00 90.38 232 ALA A N 1
ATOM 1910 C CA . ALA A 1 232 ? 2.078 1.044 2.124 1.00 90.38 232 ALA A CA 1
ATOM 1911 C C . ALA A 1 232 ? 2.595 2.491 2.179 1.00 90.38 232 ALA A C 1
ATOM 1913 O O . ALA A 1 232 ? 3.797 2.731 2.054 1.00 90.38 232 ALA A O 1
ATOM 1914 N N . THR A 1 233 ? 1.690 3.458 2.352 1.00 86.88 233 THR A N 1
ATOM 1915 C CA . THR A 1 233 ? 2.039 4.890 2.405 1.00 86.88 233 THR A CA 1
ATOM 1916 C C . THR A 1 233 ? 2.458 5.343 3.798 1.00 86.88 233 THR A C 1
ATOM 1918 O O . THR A 1 233 ? 3.338 6.184 3.925 1.00 86.88 233 THR A O 1
ATOM 1921 N N . ASP A 1 234 ? 1.848 4.770 4.834 1.00 86.25 234 ASP A N 1
ATOM 1922 C CA . ASP A 1 234 ? 2.059 5.112 6.239 1.00 86.25 234 ASP A CA 1
ATOM 1923 C C . ASP A 1 234 ? 2.103 3.839 7.091 1.00 86.25 234 ASP A C 1
ATOM 1925 O O . ASP A 1 234 ? 1.803 2.737 6.622 1.00 86.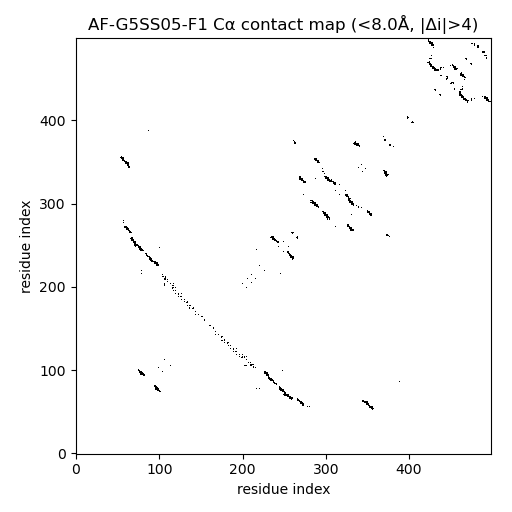25 234 ASP A O 1
ATOM 1929 N N . THR A 1 235 ? 2.457 4.000 8.367 1.00 87.19 235 THR A N 1
ATOM 1930 C CA . THR A 1 235 ? 2.393 2.922 9.350 1.00 87.19 235 THR A CA 1
ATOM 1931 C C . THR A 1 235 ? 0.937 2.562 9.646 1.00 87.19 235 THR A C 1
ATOM 1933 O O . THR A 1 235 ? 0.148 3.383 10.129 1.00 87.19 235 THR A O 1
ATOM 1936 N N . ALA A 1 236 ? 0.566 1.319 9.345 1.00 88.19 236 ALA A N 1
ATOM 1937 C CA . ALA A 1 236 ? -0.807 0.843 9.459 1.00 88.19 236 ALA A CA 1
ATOM 1938 C C . ALA A 1 236 ? -0.882 -0.593 10.001 1.00 88.19 236 ALA A C 1
ATOM 1940 O O . ALA A 1 236 ? 0.091 -1.347 9.959 1.00 88.19 236 ALA A O 1
ATOM 1941 N N . ILE A 1 237 ? -2.054 -0.972 10.506 1.00 87.50 237 ILE A N 1
ATOM 1942 C CA . ILE A 1 237 ? -2.425 -2.364 10.764 1.00 87.50 237 ILE A CA 1
ATOM 1943 C C . ILE A 1 237 ? -3.465 -2.778 9.726 1.00 87.50 237 ILE A C 1
ATOM 1945 O O . ILE A 1 237 ? -4.433 -2.054 9.482 1.00 87.50 237 ILE A O 1
ATOM 1949 N N . VAL A 1 238 ? -3.268 -3.942 9.113 1.00 89.94 238 VAL A N 1
ATOM 1950 C CA . VAL A 1 238 ? -4.240 -4.534 8.188 1.00 89.94 238 VAL A CA 1
ATOM 1951 C C . VAL A 1 238 ? -5.438 -5.033 8.991 1.00 89.94 238 VAL A C 1
ATOM 1953 O O . VAL A 1 238 ? -5.290 -5.908 9.839 1.00 89.94 238 VAL A O 1
ATOM 1956 N N . ILE A 1 239 ? -6.622 -4.469 8.755 1.00 88.12 239 ILE A N 1
ATOM 1957 C CA . ILE A 1 239 ? -7.844 -4.844 9.490 1.00 88.12 239 ILE A CA 1
ATOM 1958 C C . ILE A 1 239 ? -8.600 -5.945 8.753 1.00 88.12 239 ILE A C 1
ATOM 1960 O O . ILE A 1 239 ? -9.155 -6.845 9.373 1.00 88.12 239 ILE A O 1
ATOM 1964 N N . ASP A 1 240 ? -8.669 -5.825 7.430 1.00 90.50 240 ASP A N 1
ATOM 1965 C CA . ASP A 1 240 ? -9.571 -6.612 6.598 1.00 90.50 240 ASP A CA 1
ATOM 1966 C C . ASP A 1 240 ? -9.029 -6.683 5.166 1.00 90.50 240 ASP A C 1
ATOM 1968 O O . ASP A 1 240 ? -8.498 -5.695 4.643 1.00 90.50 240 ASP A O 1
ATOM 1972 N N . ILE A 1 241 ? -9.175 -7.849 4.541 1.00 91.44 241 ILE A N 1
ATOM 1973 C CA . ILE A 1 241 ? -8.793 -8.128 3.154 1.00 91.44 241 ILE A CA 1
ATOM 1974 C C . ILE A 1 241 ? -10.047 -8.664 2.471 1.00 91.44 241 ILE A C 1
ATOM 1976 O O . ILE A 1 241 ? -10.551 -9.723 2.834 1.00 91.44 241 ILE A O 1
ATOM 1980 N N . GLN A 1 242 ? -10.571 -7.905 1.511 1.00 89.38 242 GLN A N 1
ATOM 1981 C CA . GLN A 1 242 ? -11.872 -8.178 0.900 1.00 89.38 242 GLN A CA 1
ATOM 1982 C C . GLN A 1 242 ? -11.771 -9.004 -0.379 1.00 89.38 242 GLN A C 1
ATOM 1984 O O . GLN A 1 242 ? -12.714 -9.719 -0.710 1.00 89.38 242 GLN A O 1
ATOM 1989 N N . MET A 1 243 ? -10.642 -8.912 -1.083 1.00 87.44 243 MET A N 1
ATOM 1990 C CA . MET A 1 243 ? -10.422 -9.607 -2.350 1.00 87.44 243 MET A CA 1
ATOM 1991 C C . MET A 1 243 ? -9.454 -10.778 -2.165 1.00 87.44 243 MET A C 1
ATOM 1993 O O . MET A 1 243 ? -8.439 -10.610 -1.486 1.00 87.44 243 MET A O 1
ATOM 1997 N N . PRO A 1 244 ? -9.738 -11.955 -2.749 1.00 85.81 244 PRO A N 1
ATOM 1998 C CA . PRO A 1 244 ? -8.804 -13.072 -2.769 1.00 85.81 244 PRO A CA 1
ATOM 1999 C C . PRO A 1 244 ? -7.689 -12.857 -3.803 1.00 85.81 244 PRO A C 1
ATOM 2001 O O . PRO A 1 244 ? -7.801 -12.038 -4.715 1.00 85.81 244 PRO A O 1
ATOM 2004 N N . GLU A 1 245 ? -6.615 -13.632 -3.674 1.00 83.94 245 GLU A N 1
ATOM 2005 C CA . GLU A 1 245 ? -5.526 -13.672 -4.654 1.00 83.94 245 GLU A CA 1
ATOM 2006 C C . GLU A 1 245 ? -5.985 -14.227 -6.011 1.00 83.94 245 GLU A C 1
ATOM 2008 O O . GLU A 1 245 ? -6.955 -14.984 -6.096 1.00 83.94 245 GLU A O 1
ATOM 2013 N N . ASN A 1 246 ? -5.248 -13.891 -7.072 1.00 82.12 246 ASN A N 1
ATOM 2014 C CA . ASN A 1 246 ? -5.506 -14.312 -8.452 1.00 82.12 246 ASN A CA 1
ATOM 2015 C C . ASN A 1 246 ? -6.922 -13.987 -8.958 1.00 82.12 246 ASN A C 1
ATOM 2017 O O . ASN A 1 246 ? -7.538 -14.784 -9.671 1.00 82.12 246 ASN A O 1
ATOM 2021 N N . MET A 1 247 ? -7.433 -12.802 -8.623 1.00 84.25 247 MET A N 1
ATOM 2022 C CA . MET A 1 247 ? -8.749 -12.325 -9.053 1.00 84.25 247 MET A CA 1
ATOM 2023 C C . MET A 1 247 ? -8.647 -10.987 -9.795 1.00 84.25 247 MET A C 1
ATOM 2025 O O . MET A 1 247 ? -7.769 -10.167 -9.532 1.00 84.25 247 MET A O 1
ATOM 2029 N N . ILE A 1 248 ? -9.550 -10.765 -10.750 1.00 85.75 248 ILE A N 1
ATOM 2030 C CA . ILE A 1 248 ? -9.704 -9.466 -11.411 1.00 85.75 248 ILE A CA 1
ATOM 2031 C C . ILE A 1 248 ? -10.472 -8.540 -10.467 1.00 85.75 248 ILE A C 1
ATOM 2033 O O . ILE A 1 248 ? -11.539 -8.909 -9.988 1.00 85.75 248 ILE A O 1
ATOM 2037 N N . VAL A 1 249 ? -9.927 -7.351 -10.230 1.00 89.44 249 VAL A N 1
ATOM 2038 C CA . VAL A 1 249 ? -10.534 -6.300 -9.412 1.00 89.44 249 VAL A CA 1
ATOM 2039 C C . VAL A 1 249 ? -10.842 -5.118 -10.316 1.00 89.44 249 VAL A C 1
ATOM 2041 O O . VAL A 1 249 ? -9.954 -4.600 -11.003 1.00 89.44 249 VAL A O 1
ATOM 2044 N N . LEU A 1 250 ? -12.102 -4.698 -10.322 1.00 90.31 250 LEU A N 1
ATOM 2045 C CA . LEU A 1 250 ? -12.561 -3.589 -11.148 1.00 90.31 250 LEU A CA 1
ATOM 2046 C C . LEU A 1 250 ? -12.198 -2.243 -10.517 1.00 90.31 250 LEU A C 1
ATOM 2048 O O . LEU A 1 250 ? -11.943 -2.118 -9.315 1.00 90.31 250 LEU A O 1
ATOM 2052 N N . ALA A 1 251 ? -12.195 -1.200 -11.339 1.00 89.25 251 ALA A N 1
ATOM 2053 C CA . ALA A 1 251 ? -11.971 0.157 -10.876 1.00 89.25 251 ALA A CA 1
ATOM 2054 C C . ALA A 1 251 ? -12.941 0.535 -9.736 1.00 89.25 251 ALA A C 1
ATOM 2056 O O . ALA A 1 251 ? -14.151 0.330 -9.808 1.00 89.25 251 ALA A O 1
ATOM 2057 N N . ASN A 1 252 ? -12.393 1.173 -8.702 1.00 89.12 252 ASN A N 1
ATOM 2058 C CA . ASN A 1 252 ? -13.048 1.610 -7.467 1.00 89.12 252 ASN A CA 1
ATOM 2059 C C . ASN A 1 252 ? -13.508 0.507 -6.505 1.00 89.12 252 ASN A C 1
ATOM 2061 O O . ASN A 1 252 ? -14.058 0.848 -5.450 1.00 89.12 252 ASN A O 1
ATOM 2065 N N . GLU A 1 253 ? -13.255 -0.768 -6.798 1.00 90.81 253 GLU A N 1
ATOM 2066 C CA . GLU A 1 253 ? -13.489 -1.839 -5.833 1.00 90.81 253 GLU A CA 1
ATOM 2067 C C . GLU A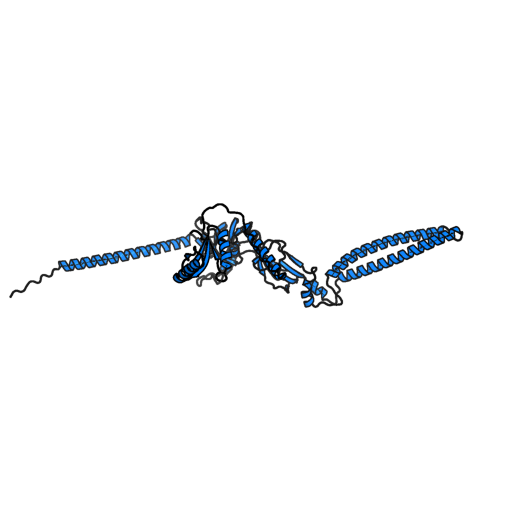 1 253 ? -12.482 -1.772 -4.677 1.00 90.81 253 GLU A C 1
ATOM 2069 O O . GLU A 1 253 ? -11.336 -1.332 -4.815 1.00 90.81 253 GLU A O 1
ATOM 2074 N N . GLU A 1 254 ? -12.948 -2.149 -3.490 1.00 90.44 254 GLU A N 1
ATOM 2075 C CA . GLU A 1 254 ? -12.139 -2.164 -2.277 1.00 90.44 254 GLU A CA 1
ATOM 2076 C C . GLU A 1 254 ? -11.376 -3.492 -2.177 1.00 90.44 254 GLU A C 1
ATOM 2078 O O . GLU A 1 254 ? -11.969 -4.565 -2.217 1.00 90.44 254 GLU A O 1
ATOM 2083 N N . ILE A 1 255 ? -10.049 -3.416 -2.038 1.00 91.31 255 ILE A N 1
ATOM 2084 C CA . ILE A 1 255 ? -9.177 -4.598 -1.928 1.00 91.31 255 ILE A CA 1
ATOM 2085 C C . ILE A 1 255 ? -8.910 -4.926 -0.463 1.00 91.31 255 ILE A C 1
ATOM 2087 O O . ILE A 1 255 ? -9.007 -6.075 -0.035 1.00 91.31 255 ILE A O 1
ATOM 2091 N N . MET A 1 256 ? -8.543 -3.906 0.314 1.00 92.19 256 MET A N 1
ATOM 2092 C CA . MET A 1 256 ? -8.163 -4.058 1.715 1.00 92.19 256 MET A CA 1
ATOM 2093 C C . MET A 1 256 ? -8.386 -2.778 2.511 1.00 92.19 256 MET A C 1
ATOM 2095 O O . MET A 1 256 ? -8.426 -1.669 1.965 1.00 92.19 256 MET A O 1
ATOM 2099 N N . LYS A 1 257 ? -8.482 -2.944 3.829 1.00 91.81 257 LYS A N 1
ATOM 2100 C CA . LYS A 1 257 ? -8.653 -1.865 4.798 1.00 91.81 257 LYS A CA 1
ATOM 2101 C C . LYS A 1 257 ? -7.475 -1.811 5.758 1.00 91.81 257 LYS A C 1
ATOM 2103 O O . LYS A 1 257 ? -7.086 -2.816 6.355 1.00 91.81 257 LYS A O 1
ATOM 2108 N N . LEU A 1 258 ? -6.946 -0.609 5.933 1.00 89.25 258 LEU A N 1
ATOM 2109 C CA . LEU A 1 258 ? -5.784 -0.317 6.760 1.00 89.25 258 LEU A CA 1
ATOM 2110 C C . LEU A 1 258 ? -6.171 0.688 7.849 1.00 89.25 258 LEU A C 1
ATOM 2112 O O . LEU A 1 258 ? -6.668 1.773 7.543 1.00 89.25 258 LEU A O 1
ATOM 2116 N N . GLN A 1 259 ? -5.920 0.352 9.115 1.00 87.19 259 GLN A N 1
ATOM 2117 C CA . GLN A 1 259 ? -6.008 1.310 10.217 1.00 87.19 259 GLN A CA 1
ATOM 2118 C C . GLN A 1 259 ? -4.662 1.999 10.368 1.00 87.19 259 GLN A C 1
ATOM 2120 O O . GLN A 1 259 ? -3.673 1.344 10.696 1.00 87.19 259 GLN A O 1
ATOM 2125 N N . MET A 1 260 ? -4.606 3.307 10.143 1.00 85.56 260 MET A N 1
ATOM 2126 C CA . MET A 1 260 ? -3.380 4.063 10.395 1.00 85.56 260 MET A CA 1
ATOM 2127 C C . MET A 1 260 ? -3.126 4.111 11.905 1.00 85.56 260 MET A C 1
ATOM 2129 O O . MET A 1 260 ? -4.059 4.277 12.690 1.00 85.56 260 MET A O 1
ATOM 2133 N N . LEU A 1 261 ? -1.869 3.936 12.319 1.00 79.75 261 LEU A N 1
ATOM 2134 C CA . LEU A 1 261 ? -1.510 4.027 13.740 1.00 79.75 261 LEU A CA 1
ATOM 2135 C C . LEU A 1 261 ? -1.419 5.466 14.238 1.00 79.75 261 LEU A C 1
ATOM 2137 O O . LEU A 1 261 ? -1.491 5.705 15.442 1.00 79.75 261 LEU A O 1
ATOM 2141 N N . ASP A 1 262 ? -1.207 6.399 13.317 1.00 77.56 262 ASP A N 1
ATOM 2142 C CA . ASP A 1 262 ? -1.249 7.820 13.601 1.00 77.56 262 ASP A CA 1
ATOM 2143 C C . ASP A 1 262 ? -2.713 8.240 13.812 1.00 77.56 262 ASP A C 1
ATOM 2145 O O . ASP A 1 262 ? -3.520 8.316 12.877 1.00 77.56 262 ASP A O 1
ATOM 2149 N N . LEU A 1 263 ? -3.072 8.414 15.084 1.00 71.25 263 LEU A N 1
ATOM 2150 C CA . LEU A 1 263 ? -4.445 8.671 15.517 1.00 71.25 263 LEU A CA 1
ATOM 2151 C C . LEU A 1 263 ? -4.926 10.075 15.133 1.00 71.25 263 LEU A C 1
ATOM 2153 O O . LEU A 1 263 ? -6.123 10.272 14.930 1.00 71.25 263 LEU A O 1
ATOM 2157 N N . ASP A 1 264 ? -3.995 11.013 14.959 1.00 70.12 264 ASP A N 1
ATOM 2158 C CA . ASP A 1 264 ? -4.313 12.382 14.559 1.00 70.12 264 ASP A CA 1
ATOM 2159 C C . ASP A 1 264 ? -4.670 12.432 13.070 1.00 70.12 264 ASP A C 1
ATOM 2161 O O . ASP A 1 264 ? -5.625 13.094 12.672 1.00 70.12 264 ASP A O 1
ATOM 2165 N N . LYS A 1 265 ? -3.964 11.654 12.237 1.00 71.81 265 LYS A N 1
ATOM 2166 C CA . LYS A 1 265 ? -4.292 11.508 10.807 1.00 71.81 265 LYS A CA 1
ATOM 2167 C C . LYS A 1 265 ? -5.566 10.706 10.550 1.00 71.81 265 LYS A C 1
ATOM 2169 O O . LYS A 1 265 ? -6.186 10.876 9.504 1.00 71.81 265 LYS A O 1
ATOM 2174 N N . SER A 1 266 ? -5.935 9.808 11.460 1.00 70.06 266 SER A N 1
ATOM 2175 C CA . SER A 1 266 ? -7.076 8.899 11.282 1.00 70.06 266 SER A CA 1
ATOM 2176 C C . SER A 1 266 ? -8.390 9.430 11.856 1.00 70.06 266 SER A C 1
ATOM 2178 O O . SER A 1 266 ? -9.349 8.665 11.943 1.00 70.06 266 SER A O 1
ATOM 2180 N N . ASN A 1 267 ? -8.456 10.724 12.208 1.00 80.75 267 ASN A N 1
ATOM 2181 C CA . ASN A 1 267 ? -9.653 11.395 12.726 1.00 80.75 267 ASN A CA 1
ATOM 2182 C C . ASN A 1 267 ? -10.389 10.514 13.742 1.00 80.75 267 ASN A C 1
ATOM 2184 O O . ASN A 1 267 ? -11.510 10.067 13.507 1.00 80.75 267 ASN A O 1
ATOM 2188 N N . LEU A 1 268 ? -9.735 10.199 14.854 1.00 84.75 268 LEU A N 1
ATOM 2189 C CA . LEU A 1 268 ? -10.336 9.373 15.892 1.00 84.75 268 LEU A CA 1
ATOM 2190 C C . LEU A 1 268 ? -11.352 10.186 16.711 1.00 84.75 268 LEU A C 1
ATOM 2192 O O . LEU A 1 268 ? -10.989 11.131 17.412 1.00 84.75 268 LEU A O 1
ATOM 2196 N N . TYR A 1 269 ? -12.622 9.789 16.676 1.00 87.62 269 TYR A N 1
ATOM 2197 C CA . TYR A 1 269 ? -13.680 10.394 17.486 1.00 87.62 269 TYR A CA 1
ATOM 2198 C C . TYR A 1 269 ? -14.652 9.345 18.022 1.00 87.62 269 TYR A C 1
ATOM 2200 O O . TYR A 1 269 ? -14.849 8.276 17.456 1.00 87.62 269 TYR A O 1
ATOM 2208 N N . VAL A 1 270 ? -15.296 9.652 19.140 1.00 87.31 270 VAL A N 1
ATOM 2209 C CA . VAL A 1 270 ? -16.369 8.833 19.705 1.00 87.31 270 VAL A CA 1
ATOM 2210 C C . VAL A 1 270 ? -17.697 9.501 19.387 1.00 87.31 270 VAL A C 1
ATOM 2212 O O . VAL A 1 270 ? -17.874 10.6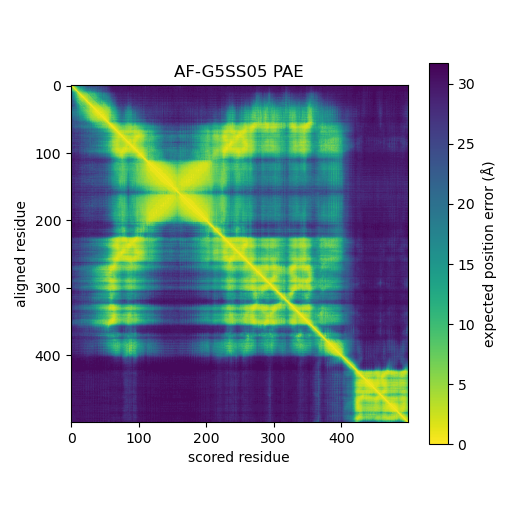94 19.624 1.00 87.31 270 VAL A O 1
ATOM 2215 N N . ILE A 1 271 ? -18.643 8.743 18.843 1.00 87.88 271 ILE A N 1
ATOM 2216 C CA . ILE A 1 271 ? -20.010 9.211 18.620 1.00 87.88 271 ILE A CA 1
ATOM 2217 C C . ILE A 1 271 ? -20.876 8.708 19.767 1.00 87.88 271 ILE A C 1
ATOM 2219 O O . ILE A 1 271 ? -20.941 7.507 20.004 1.00 87.88 271 ILE A O 1
ATOM 2223 N N . GLY A 1 272 ? -21.570 9.613 20.456 1.00 86.25 272 GLY A N 1
ATOM 2224 C CA . GLY A 1 272 ? -22.560 9.271 21.476 1.00 86.25 272 GLY A CA 1
ATOM 2225 C C . GLY A 1 272 ? -23.981 9.605 21.036 1.00 86.25 272 GLY A C 1
ATOM 2226 O O . GLY A 1 272 ? -24.234 10.678 20.482 1.00 86.25 272 GLY A O 1
ATOM 2227 N N . TYR A 1 273 ? -24.915 8.707 21.332 1.00 85.69 273 TYR A N 1
ATOM 2228 C CA . TYR A 1 273 ? -26.348 8.948 21.225 1.00 85.69 273 TYR A CA 1
ATOM 2229 C C . TYR A 1 273 ? -26.811 9.762 22.435 1.00 85.69 273 TYR A C 1
ATOM 2231 O O . TYR A 1 273 ? -26.652 9.335 23.580 1.00 85.69 273 TYR A O 1
ATOM 2239 N N . VAL A 1 274 ? -27.393 10.938 22.189 1.00 82.44 274 VAL A N 1
ATOM 2240 C CA . VAL A 1 274 ? -27.844 11.852 23.245 1.00 82.44 274 VAL A CA 1
ATOM 2241 C C . VAL A 1 274 ? -29.366 11.926 23.288 1.00 82.44 274 VAL A C 1
ATOM 2243 O O . VAL A 1 274 ? -29.964 12.620 22.470 1.00 82.44 274 VAL A O 1
ATOM 2246 N N . PRO A 1 275 ? -30.024 11.268 24.255 1.00 79.00 275 PRO A N 1
ATOM 2247 C CA . PRO A 1 275 ? -31.449 11.460 24.493 1.00 79.00 275 PRO A CA 1
ATOM 2248 C C . PRO A 1 275 ? -31.797 12.940 24.726 1.00 79.00 275 PRO A C 1
ATOM 2250 O O . PRO A 1 275 ? -31.050 13.662 25.389 1.00 79.00 275 PRO A O 1
ATOM 2253 N N . ILE A 1 276 ? -32.941 13.392 24.199 1.00 74.12 276 ILE A N 1
ATOM 2254 C CA . ILE A 1 276 ? -33.373 14.804 24.262 1.00 74.12 276 ILE A CA 1
ATOM 2255 C C . ILE A 1 276 ? -33.474 15.301 25.715 1.00 74.12 276 ILE A C 1
ATOM 2257 O O . ILE A 1 276 ? -33.120 16.438 26.005 1.00 74.12 276 IL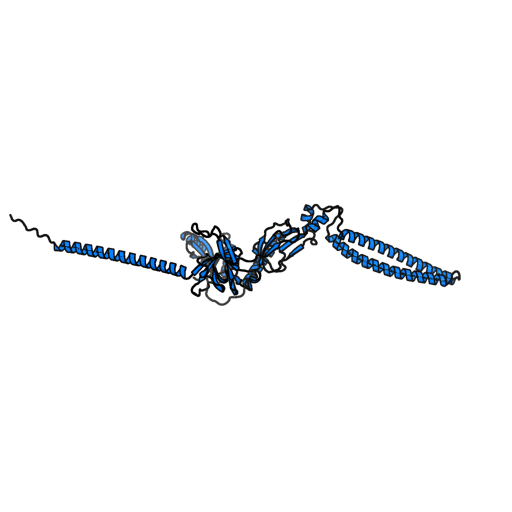E A O 1
ATOM 2261 N N . ASP A 1 277 ? -33.882 14.434 26.644 1.00 73.75 277 ASP A N 1
ATOM 2262 C CA . ASP A 1 277 ? -33.988 14.705 28.084 1.00 73.75 277 ASP A CA 1
ATOM 2263 C C . ASP A 1 277 ? -32.639 14.904 28.796 1.00 73.75 277 ASP A C 1
ATOM 2265 O O . ASP A 1 277 ? -32.612 15.313 29.955 1.00 73.75 277 ASP A O 1
ATOM 2269 N N . LYS A 1 278 ? -31.523 14.585 28.132 1.00 74.94 278 LYS A N 1
ATOM 2270 C CA . LYS A 1 278 ? -30.157 14.720 28.664 1.00 74.94 278 LYS A CA 1
ATOM 2271 C C . LYS A 1 278 ? -29.327 15.771 27.923 1.00 74.94 278 LYS A C 1
ATOM 2273 O O . LYS A 1 278 ? -28.158 15.961 28.254 1.00 74.94 278 LYS A O 1
ATOM 2278 N N . MET A 1 279 ? -29.897 16.419 26.907 1.00 72.75 279 MET A N 1
ATOM 2279 C CA . MET A 1 279 ? -29.188 17.359 26.035 1.00 72.75 279 MET A CA 1
ATOM 2280 C C . MET A 1 279 ? -28.806 18.660 26.755 1.00 72.75 279 MET A C 1
ATOM 2282 O O . MET A 1 279 ? -27.771 19.244 26.461 1.00 72.75 279 MET A O 1
ATOM 2286 N N . ASP A 1 280 ? -29.595 19.071 27.744 1.00 72.94 280 ASP A N 1
ATOM 2287 C CA . ASP A 1 280 ? -29.350 20.222 28.621 1.00 72.94 280 ASP A CA 1
ATOM 2288 C C . ASP A 1 280 ? -28.078 20.088 29.479 1.00 72.94 280 ASP A C 1
ATOM 2290 O O . ASP A 1 280 ? -27.475 21.084 29.876 1.00 72.94 280 ASP A O 1
ATOM 2294 N N . LYS A 1 281 ? -27.647 18.853 29.753 1.00 71.25 281 LYS A N 1
ATOM 2295 C CA . LYS A 1 281 ? -26.463 18.540 30.573 1.00 71.25 281 LYS A CA 1
ATOM 2296 C C . LYS A 1 281 ? -25.162 18.525 29.777 1.00 71.25 281 LYS A C 1
ATOM 2298 O O . LYS A 1 281 ? -24.088 18.349 30.351 1.00 71.25 281 LYS A O 1
ATOM 2303 N N . LEU A 1 282 ? -25.248 18.684 28.462 1.00 72.44 282 LEU A N 1
ATOM 2304 C CA . LEU A 1 282 ? -24.124 18.627 27.546 1.00 72.44 282 LEU A CA 1
ATOM 2305 C C . LEU A 1 282 ? -23.776 20.028 27.062 1.00 72.44 282 LEU A C 1
ATOM 2307 O O . LEU A 1 282 ? -24.583 20.699 26.432 1.00 72.44 282 LEU A O 1
ATOM 2311 N N . ASN A 1 283 ? -22.532 20.432 27.298 1.00 76.38 283 ASN A N 1
ATOM 2312 C CA . ASN A 1 283 ? -21.965 21.636 26.703 1.00 76.38 283 ASN A CA 1
ATOM 2313 C C . ASN A 1 283 ? -20.762 21.283 25.835 1.00 76.38 283 ASN A C 1
ATOM 2315 O O . ASN A 1 283 ? -20.072 20.285 26.071 1.00 76.38 283 ASN A O 1
ATOM 2319 N N . ILE A 1 284 ? -20.484 22.138 24.853 1.00 73.81 284 ILE A N 1
ATOM 2320 C CA . ILE A 1 284 ? -19.242 22.078 24.082 1.00 73.81 284 ILE A CA 1
ATOM 2321 C C . ILE A 1 284 ? -18.066 22.183 25.062 1.00 73.81 284 ILE A C 1
ATOM 2323 O O . ILE A 1 284 ? -18.105 22.962 26.016 1.00 73.81 284 ILE A O 1
ATOM 2327 N N . ASN A 1 285 ? -17.035 21.367 24.847 1.00 76.38 285 ASN A N 1
ATOM 2328 C CA . ASN A 1 285 ? -15.853 21.221 25.698 1.00 76.38 285 ASN A CA 1
ATOM 2329 C C . ASN A 1 285 ? -16.127 20.627 27.097 1.00 76.38 285 ASN A C 1
ATOM 2331 O O . ASN A 1 285 ? -15.258 20.654 27.975 1.00 76.38 285 ASN A O 1
ATOM 2335 N N . SER A 1 286 ? -17.318 20.063 27.335 1.00 78.06 286 SER A N 1
ATOM 2336 C CA . SER A 1 286 ? -17.547 19.260 28.539 1.00 78.06 286 SER A CA 1
ATOM 2337 C C . SER A 1 286 ? -16.667 18.009 28.511 1.00 78.06 286 SER A C 1
ATOM 2339 O O . SER A 1 286 ? -16.503 17.361 27.475 1.00 78.06 286 SER A O 1
ATOM 2341 N N . LYS A 1 287 ? -16.052 17.700 29.657 1.00 82.69 287 LYS A N 1
ATOM 2342 C CA . LYS A 1 287 ? -15.191 16.525 29.810 1.00 82.69 287 LYS A CA 1
ATOM 2343 C C . LYS A 1 287 ? -16.054 15.288 29.989 1.00 82.69 287 LYS A C 1
ATOM 2345 O O . LYS A 1 287 ? -16.933 15.273 30.847 1.00 82.69 287 LYS A O 1
ATOM 2350 N N . ALA A 1 288 ? -15.758 14.260 29.216 1.00 83.44 288 ALA A N 1
ATOM 2351 C CA . ALA A 1 288 ? -16.409 12.969 29.251 1.00 83.44 288 ALA A CA 1
ATOM 2352 C C . ALA A 1 288 ? -15.381 11.874 29.549 1.00 83.44 288 ALA A C 1
ATOM 2354 O O . ALA A 1 288 ? -14.217 11.953 29.159 1.00 83.44 288 ALA A O 1
ATOM 2355 N N . GLU A 1 289 ? -15.817 10.836 30.242 1.00 84.88 289 GLU A N 1
ATOM 2356 C CA . GLU A 1 289 ? -15.075 9.597 30.423 1.00 84.88 289 GLU A CA 1
ATOM 2357 C C . GLU A 1 289 ? -15.737 8.526 29.565 1.00 84.88 289 GLU A C 1
ATOM 2359 O O . GLU A 1 289 ? -16.923 8.242 29.721 1.00 84.88 289 GLU A O 1
ATOM 2364 N N . VAL A 1 290 ? -14.986 7.936 28.649 1.00 85.38 290 VAL A N 1
ATOM 2365 C CA . VAL A 1 290 ? -15.459 6.869 27.773 1.00 85.38 290 VAL A CA 1
ATOM 2366 C C . VAL A 1 290 ? -15.001 5.542 28.355 1.00 85.38 290 VAL A C 1
ATOM 2368 O O . VAL A 1 290 ? -13.811 5.336 28.586 1.00 85.38 290 VAL A O 1
ATOM 2371 N N . TYR A 1 291 ? -15.953 4.655 28.607 1.00 85.75 291 TYR A N 1
ATOM 2372 C CA . TYR A 1 291 ? -15.747 3.313 29.128 1.00 85.75 291 TYR A CA 1
ATOM 2373 C C . TYR A 1 291 ? -15.947 2.308 28.002 1.00 85.75 291 TYR A C 1
ATOM 2375 O O . TYR A 1 291 ? -17.025 2.232 27.416 1.00 85.75 291 TYR A O 1
ATOM 2383 N N . VAL A 1 292 ? -14.908 1.529 27.719 1.00 82.38 292 VAL A N 1
ATOM 2384 C CA . VAL A 1 292 ? -14.981 0.414 26.764 1.00 82.38 292 VAL A CA 1
ATOM 2385 C C . VAL A 1 292 ? -15.374 -0.871 27.484 1.00 82.38 292 VAL A C 1
ATOM 2387 O O . VAL A 1 292 ? -16.175 -1.658 26.994 1.00 82.38 292 VAL A O 1
ATOM 2390 N N . ASN A 1 293 ? -14.815 -1.069 28.675 1.00 80.19 293 ASN A N 1
ATOM 2391 C CA . ASN A 1 293 ? -15.145 -2.156 29.588 1.00 80.19 293 ASN A CA 1
ATOM 2392 C C . ASN A 1 293 ? -14.909 -1.673 31.034 1.00 80.19 293 ASN A C 1
ATOM 2394 O O . ASN A 1 293 ? -14.433 -0.555 31.244 1.00 80.19 293 ASN A O 1
ATOM 2398 N N . ASP A 1 294 ? -15.176 -2.512 32.034 1.00 74.94 294 ASP A N 1
ATOM 2399 C CA . ASP A 1 294 ? -14.947 -2.208 33.455 1.00 74.94 294 ASP A CA 1
ATOM 2400 C C . ASP A 1 294 ? -13.485 -1.839 33.772 1.00 74.94 294 ASP A C 1
ATOM 2402 O O . ASP A 1 294 ? -13.210 -1.123 34.740 1.00 74.94 294 ASP A O 1
ATOM 2406 N N . GLU A 1 295 ? -12.553 -2.306 32.941 1.00 70.12 295 GLU A N 1
ATOM 2407 C CA . GLU A 1 295 ? -11.109 -2.149 33.126 1.00 70.12 295 GLU A CA 1
ATOM 2408 C C . GLU A 1 295 ? -10.486 -1.029 32.285 1.00 70.12 295 GLU A C 1
ATOM 2410 O O . GLU A 1 295 ? -9.439 -0.504 32.659 1.00 70.12 295 GLU A O 1
ATOM 2415 N N . VAL A 1 296 ? -11.107 -0.650 31.162 1.00 77.75 296 VAL A N 1
ATOM 2416 C CA . VAL A 1 296 ? -10.524 0.295 30.198 1.00 77.75 296 VAL A CA 1
ATOM 2417 C C . VAL A 1 296 ? -11.425 1.510 30.051 1.00 77.75 296 VAL A C 1
ATOM 2419 O O . VAL A 1 296 ? -12.553 1.418 29.562 1.00 77.75 296 VAL A O 1
ATOM 2422 N N . SER A 1 297 ? -10.885 2.663 30.440 1.00 81.81 297 SER A N 1
ATOM 2423 C CA . SER A 1 297 ? -11.534 3.961 30.291 1.00 81.81 297 SER A CA 1
ATOM 2424 C C . SER A 1 297 ? -10.542 5.021 29.833 1.00 81.81 297 SER A C 1
ATOM 2426 O O . SER A 1 297 ? -9.413 5.043 30.322 1.00 81.81 297 SER A O 1
ATOM 2428 N N . PHE A 1 298 ? -10.977 5.931 28.969 1.00 85.06 298 PHE A N 1
ATOM 2429 C CA . PHE A 1 298 ? -10.184 7.072 28.511 1.00 85.06 298 PHE A CA 1
ATOM 2430 C C . PHE A 1 298 ? -10.997 8.368 28.576 1.00 85.06 298 PHE A C 1
ATOM 2432 O O . PHE A 1 298 ? -12.227 8.350 28.622 1.00 85.06 298 PHE A O 1
ATOM 2439 N N . ARG A 1 299 ? -10.319 9.516 28.624 1.00 85.94 299 ARG A N 1
ATOM 2440 C CA . ARG A 1 299 ? -10.971 10.832 28.699 1.00 85.94 299 ARG A CA 1
ATOM 2441 C C . ARG A 1 299 ? -11.157 11.418 27.307 1.00 85.94 299 ARG A C 1
ATOM 2443 O O . ARG A 1 299 ? -10.236 11.400 26.492 1.00 85.94 299 ARG A O 1
ATOM 2450 N N . ALA A 1 300 ? -12.328 11.989 27.084 1.00 86.12 300 ALA A N 1
ATOM 2451 C CA . ALA A 1 300 ? -12.719 12.675 25.867 1.00 86.12 300 ALA A CA 1
ATOM 2452 C C . ALA A 1 300 ? -13.376 14.023 26.202 1.00 86.12 300 ALA A C 1
ATOM 2454 O O . ALA A 1 300 ? -13.702 14.315 27.355 1.00 86.12 300 ALA A O 1
ATOM 2455 N N . LYS A 1 301 ? -13.580 14.862 25.195 1.00 85.94 301 LYS A N 1
ATOM 2456 C CA . LYS A 1 301 ? -14.271 16.146 25.295 1.00 85.94 301 LYS A CA 1
ATOM 2457 C C . LYS A 1 301 ? -15.335 16.238 24.221 1.00 85.94 301 LYS A C 1
ATOM 2459 O O . LYS A 1 301 ? -15.120 15.796 23.100 1.00 85.94 301 LYS A O 1
ATOM 2464 N N . VAL A 1 302 ? -16.467 16.853 24.537 1.00 83.25 302 VAL A N 1
ATOM 2465 C CA . VAL A 1 302 ? -17.489 17.156 23.526 1.00 83.25 302 VAL A CA 1
ATOM 2466 C C . VAL A 1 302 ? -16.946 18.214 22.567 1.00 83.25 302 VAL A C 1
ATOM 2468 O O . VAL A 1 302 ? -16.723 19.348 22.984 1.00 83.25 302 VAL A O 1
ATOM 2471 N N . MET A 1 303 ? -16.777 17.881 21.288 1.00 81.19 303 MET A N 1
ATOM 2472 C CA . MET A 1 303 ? -16.457 18.883 20.264 1.00 81.19 303 MET A CA 1
ATOM 2473 C C . MET A 1 303 ? -17.710 19.579 19.757 1.00 81.19 303 MET A C 1
ATOM 2475 O O . MET A 1 303 ? -17.756 20.801 19.659 1.00 81.19 303 MET A O 1
ATOM 2479 N N . THR A 1 304 ? -18.733 18.796 19.416 1.00 79.19 304 THR A N 1
ATOM 2480 C CA . THR A 1 304 ? -19.958 19.315 18.808 1.00 79.19 304 THR A CA 1
ATOM 2481 C C . THR A 1 304 ? -21.170 18.483 19.209 1.00 79.19 304 THR A C 1
ATOM 2483 O O . THR A 1 304 ? -21.080 17.272 19.433 1.00 79.19 304 THR A O 1
ATOM 2486 N N . LEU A 1 305 ? -22.308 19.163 19.327 1.00 75.38 305 LEU A N 1
ATOM 2487 C CA . LEU A 1 305 ? -23.590 18.607 19.740 1.00 75.38 305 LEU A CA 1
ATOM 2488 C C . LEU A 1 305 ? -24.575 18.693 18.578 1.00 75.38 305 LEU A C 1
ATOM 2490 O O . LEU A 1 305 ? -24.644 19.715 17.902 1.00 75.38 305 LEU A O 1
ATOM 2494 N N . ALA A 1 306 ? -25.360 17.632 18.389 1.00 63.50 306 ALA A N 1
ATOM 2495 C CA . ALA A 1 306 ? -26.452 17.570 17.419 1.00 63.50 306 ALA A CA 1
ATOM 2496 C C . ALA A 1 306 ? -26.026 17.805 15.955 1.00 63.50 306 ALA A C 1
ATOM 2498 O O . ALA A 1 306 ? -26.703 18.504 15.206 1.00 63.50 306 ALA A O 1
ATOM 2499 N N . VAL A 1 307 ? -24.930 17.173 15.516 1.00 62.91 307 VAL A N 1
ATOM 2500 C CA . VAL A 1 307 ? -24.457 17.276 14.117 1.00 62.91 307 VAL A CA 1
ATOM 2501 C C . VAL A 1 307 ? -25.475 16.687 13.138 1.00 62.91 307 VAL A C 1
ATOM 2503 O O . VAL A 1 307 ? -25.684 17.216 12.048 1.00 62.91 307 VAL A O 1
ATOM 2506 N N . ARG A 1 308 ? -26.092 15.563 13.523 1.00 66.19 308 ARG A N 1
ATOM 2507 C CA . ARG A 1 308 ? -27.146 14.855 12.787 1.00 66.19 308 ARG A CA 1
ATOM 2508 C C . ARG A 1 308 ? -28.071 14.154 13.777 1.00 66.19 308 ARG A C 1
ATOM 2510 O O . ARG A 1 308 ? -27.642 13.795 14.874 1.00 66.19 308 ARG A O 1
ATOM 2517 N N . THR A 1 309 ? -29.317 13.933 13.382 1.00 75.81 309 THR A N 1
ATOM 2518 C CA . THR A 1 309 ? -30.222 12.993 14.048 1.00 75.81 309 THR A CA 1
ATOM 2519 C C . THR A 1 309 ? -30.124 11.643 13.348 1.00 75.81 309 THR A C 1
ATOM 2521 O O . THR A 1 309 ? -30.142 11.571 12.120 1.00 75.81 309 THR A O 1
ATOM 2524 N N . SER A 1 310 ? -29.989 10.568 14.117 1.00 72.06 310 SER A N 1
ATOM 2525 C CA . SER A 1 310 ? -30.041 9.203 13.590 1.00 72.06 310 SER A CA 1
ATOM 2526 C C . SER A 1 310 ? -31.092 8.402 14.331 1.00 72.06 310 SER A C 1
ATOM 2528 O O . SER A 1 310 ? -31.404 8.694 15.487 1.00 72.06 310 SER A O 1
ATOM 2530 N N . GLU A 1 311 ? -31.614 7.369 13.682 1.00 72.38 311 GLU A N 1
ATOM 2531 C CA . GLU A 1 311 ? -32.426 6.385 14.381 1.00 72.38 311 GLU A CA 1
ATOM 2532 C C . GLU A 1 311 ? -31.568 5.649 15.415 1.00 72.38 311 GLU A C 1
ATOM 2534 O O . GLU A 1 311 ? -30.420 5.283 15.146 1.00 72.38 311 GLU A O 1
ATOM 2539 N N . LEU A 1 312 ? -32.103 5.487 16.622 1.00 68.81 312 LEU A N 1
ATOM 2540 C CA . LEU A 1 312 ? -31.454 4.730 17.677 1.00 68.81 312 LEU A CA 1
ATOM 2541 C C . LEU A 1 312 ? -31.375 3.261 17.227 1.00 68.81 312 LEU A C 1
ATOM 2543 O O . LEU A 1 312 ? -32.405 2.712 16.834 1.00 68.81 312 LEU A O 1
ATOM 2547 N N . PRO A 1 313 ? -30.201 2.612 17.267 1.00 67.12 313 PRO A N 1
ATOM 2548 C CA . PRO A 1 313 ? -30.058 1.205 16.902 1.00 67.12 313 PRO A CA 1
ATOM 2549 C C . PRO A 1 313 ? -31.058 0.305 17.644 1.00 67.12 313 PRO A C 1
ATOM 2551 O O . PRO A 1 313 ? -31.317 0.519 18.829 1.00 67.12 313 PRO A O 1
ATOM 2554 N N . SER A 1 314 ? -31.618 -0.710 16.975 1.00 65.56 314 SER A N 1
ATOM 2555 C CA . SER A 1 314 ? -32.679 -1.573 17.535 1.00 65.56 314 SER A CA 1
ATOM 2556 C C . SER A 1 314 ? -32.283 -2.278 18.839 1.00 65.56 314 SER A C 1
ATOM 2558 O O . SER A 1 314 ? -33.134 -2.532 19.683 1.00 65.56 314 SER A O 1
ATOM 2560 N N . ASN A 1 315 ? -30.990 -2.534 19.047 1.00 67.00 315 ASN A N 1
ATOM 2561 C CA . ASN A 1 315 ? -30.417 -3.091 20.276 1.00 67.00 315 ASN A CA 1
ATOM 2562 C C . ASN A 1 315 ? -30.388 -2.113 21.467 1.00 67.00 315 ASN A C 1
ATOM 2564 O O . ASN A 1 315 ? -30.234 -2.555 22.601 1.00 67.00 315 ASN A O 1
ATOM 2568 N N . LEU A 1 316 ? -30.530 -0.808 21.225 1.00 63.84 316 LEU A N 1
ATOM 2569 C CA . LEU A 1 316 ? -30.620 0.241 22.251 1.00 63.84 316 LEU A CA 1
ATOM 2570 C C . LEU A 1 316 ? -32.050 0.780 22.409 1.00 63.84 316 LEU A C 1
ATOM 2572 O O . LEU A 1 316 ? -32.329 1.565 23.318 1.00 63.84 316 LEU A O 1
ATOM 2576 N N . GLN A 1 317 ? -32.973 0.353 21.544 1.00 62.53 317 GLN A N 1
ATOM 2577 C CA . GLN A 1 317 ? -34.384 0.695 21.654 1.00 62.53 317 GLN A CA 1
ATOM 2578 C C . GLN A 1 317 ? -35.017 -0.070 22.820 1.00 62.53 317 GLN A C 1
ATOM 2580 O O . GLN A 1 317 ? -35.085 -1.297 22.851 1.00 62.53 317 GLN A O 1
ATOM 2585 N N . SER A 1 318 ? -35.517 0.680 23.796 1.00 62.03 318 SER A N 1
ATOM 2586 C CA . SER A 1 318 ? -36.407 0.149 24.824 1.00 62.03 318 SER A CA 1
ATOM 2587 C C . SER A 1 318 ? -37.816 0.030 24.245 1.00 62.03 318 SER A C 1
ATOM 2589 O O . SER A 1 318 ? -38.266 0.927 23.534 1.00 62.03 318 SER A O 1
ATOM 2591 N N . ALA A 1 319 ? -38.570 -1.005 24.633 1.00 52.78 319 ALA A N 1
ATOM 2592 C CA . ALA A 1 319 ? -39.994 -1.137 24.290 1.00 52.78 319 ALA A CA 1
ATOM 2593 C C . ALA A 1 319 ? -40.853 0.076 24.726 1.00 52.78 319 ALA A C 1
ATOM 2595 O O . ALA A 1 319 ? -42.000 0.209 24.307 1.00 52.78 319 ALA A O 1
ATOM 2596 N N . PHE A 1 320 ? -40.305 0.969 25.561 1.00 46.56 320 PHE A N 1
ATOM 2597 C CA . PHE A 1 320 ? -40.957 2.171 26.076 1.00 46.56 320 PHE A CA 1
ATOM 2598 C C . PHE A 1 320 ? -40.398 3.493 25.509 1.00 46.56 320 PHE A C 1
ATOM 2600 O O . PHE A 1 320 ? -40.865 4.561 25.915 1.00 46.56 320 PHE A O 1
ATOM 2607 N N . SER A 1 321 ? -39.411 3.482 24.602 1.00 55.66 321 SER A N 1
ATOM 2608 C CA . SER A 1 321 ? -38.872 4.727 24.029 1.00 55.66 321 SER A CA 1
ATOM 2609 C C . SER A 1 321 ? -39.793 5.279 22.938 1.00 55.66 321 SER A C 1
ATOM 2611 O O . SER A 1 321 ? -40.005 4.630 21.920 1.00 55.66 321 SER A O 1
ATOM 2613 N N . ARG A 1 322 ? -40.330 6.491 23.136 1.00 54.62 322 ARG A N 1
ATOM 2614 C CA . ARG A 1 322 ? -41.269 7.138 22.196 1.00 54.62 322 ARG A CA 1
ATOM 2615 C C . ARG A 1 322 ? -40.605 7.811 20.990 1.00 54.62 322 ARG A C 1
ATOM 2617 O O . ARG A 1 322 ? -41.282 8.040 19.996 1.00 54.62 322 ARG A O 1
ATOM 2624 N N . ASN A 1 323 ? -39.311 8.125 21.074 1.00 56.50 323 ASN A N 1
ATOM 2625 C CA . ASN A 1 323 ? -38.587 8.845 20.029 1.00 56.50 323 ASN A CA 1
ATOM 2626 C C . ASN A 1 323 ? -37.491 7.957 19.443 1.00 56.50 323 ASN A C 1
ATOM 2628 O O . ASN A 1 323 ? -36.504 7.667 20.115 1.00 56.50 323 ASN A O 1
ATOM 2632 N N . THR A 1 324 ? -37.667 7.560 18.185 1.00 63.31 324 THR A N 1
ATOM 2633 C CA . THR A 1 324 ? -36.692 6.750 17.444 1.00 63.31 324 THR A CA 1
ATOM 2634 C C . THR A 1 324 ? -35.494 7.582 17.000 1.00 63.31 324 THR A C 1
ATOM 2636 O O . THR A 1 324 ? -34.406 7.042 16.869 1.00 63.31 324 THR A O 1
ATOM 2639 N N . MET A 1 325 ? -35.663 8.895 16.800 1.00 70.44 325 MET A N 1
ATOM 2640 C CA . MET A 1 325 ? -34.584 9.789 16.373 1.00 70.44 325 MET A CA 1
ATOM 2641 C C . MET A 1 325 ? -33.888 10.462 17.551 1.00 70.44 325 MET A C 1
ATOM 2643 O O . MET A 1 325 ? -34.525 11.124 18.372 1.00 70.44 325 MET A O 1
ATOM 2647 N N . VAL A 1 326 ? -32.564 10.328 17.589 1.00 76.38 326 VAL A N 1
ATOM 2648 C CA . VAL A 1 326 ? -31.707 10.839 18.660 1.00 76.38 326 VAL A CA 1
ATOM 2649 C C . VAL A 1 326 ? -30.575 11.678 18.050 1.00 76.38 326 VAL A C 1
ATOM 2651 O O . VAL A 1 326 ? -29.969 11.249 17.063 1.00 76.38 326 VAL A O 1
ATOM 2654 N N . PRO A 1 327 ? -30.293 12.888 18.572 1.00 79.25 327 PRO A N 1
ATOM 2655 C CA . PRO A 1 327 ? -29.154 13.681 18.125 1.00 79.25 327 PRO A CA 1
ATOM 2656 C C . PRO A 1 327 ? -27.828 13.009 18.500 1.00 79.25 327 PRO A C 1
ATOM 2658 O O . PRO A 1 327 ? -27.668 12.448 19.587 1.00 79.25 327 PRO A O 1
ATOM 2661 N N . LEU A 1 328 ? -26.861 13.101 17.590 1.00 84.12 328 LEU A N 1
ATOM 2662 C CA . LEU A 1 328 ? -25.506 12.595 17.785 1.00 84.12 328 LEU A CA 1
ATOM 2663 C C . LEU A 1 328 ? -24.591 13.690 18.337 1.00 84.12 328 LEU A C 1
ATOM 2665 O O . LEU A 1 328 ? -24.557 14.809 17.815 1.00 84.12 328 LEU A O 1
ATOM 2669 N N . ALA A 1 329 ? -23.820 13.346 19.365 1.00 84.38 329 ALA A N 1
ATOM 2670 C CA . ALA A 1 329 ? -22.721 14.155 19.876 1.00 84.38 329 ALA A CA 1
ATOM 2671 C C . ALA A 1 329 ? -21.381 13.546 19.461 1.00 84.38 329 ALA A C 1
ATOM 2673 O O . ALA A 1 329 ? -21.201 12.329 19.529 1.00 84.38 329 ALA A O 1
ATOM 2674 N N . VAL A 1 330 ? -20.446 14.398 19.042 1.00 87.62 330 VAL A N 1
ATOM 2675 C CA . VAL A 1 330 ? -19.087 13.987 18.673 1.00 87.62 330 VAL A CA 1
ATOM 2676 C C . VAL A 1 330 ? -18.141 14.363 19.802 1.00 87.62 330 VAL A C 1
ATOM 2678 O O . VAL A 1 330 ? -18.048 15.530 20.194 1.00 87.62 330 VAL A O 1
ATOM 2681 N N . PHE A 1 331 ? -17.437 13.360 20.307 1.00 86.00 331 PHE A N 1
ATOM 2682 C CA . PHE A 1 331 ? -16.451 13.472 21.364 1.00 86.00 331 PHE A CA 1
ATOM 2683 C C . PHE A 1 331 ? -15.053 13.253 20.781 1.00 86.00 331 PHE A C 1
ATOM 2685 O O . PHE A 1 331 ? -14.790 12.235 20.146 1.00 86.00 331 PHE A O 1
ATOM 2692 N N . GLU A 1 332 ? -14.149 14.193 21.011 1.00 87.12 332 GLU A N 1
ATOM 2693 C CA . GLU A 1 332 ? -12.729 14.076 20.678 1.00 87.12 332 GLU A CA 1
ATOM 2694 C C . GLU A 1 332 ? -11.971 13.508 21.873 1.00 87.12 332 GLU A C 1
ATOM 2696 O O . GLU A 1 332 ? -12.205 13.897 23.019 1.00 87.12 332 GLU A O 1
ATOM 2701 N N . ILE A 1 333 ? -11.066 12.570 21.623 1.00 84.62 333 ILE A N 1
ATOM 2702 C CA . ILE A 1 333 ? -10.275 11.936 22.678 1.00 84.62 333 ILE A CA 1
ATOM 2703 C C . ILE A 1 333 ? -9.138 12.880 23.080 1.00 84.62 333 ILE A C 1
ATOM 2705 O O . ILE A 1 333 ? -8.441 13.402 22.216 1.00 84.62 333 ILE A O 1
ATOM 2709 N N . GLU A 1 334 ? -8.920 13.118 24.383 1.00 81.06 334 GLU A N 1
ATOM 2710 C CA . GLU A 1 334 ? -7.801 13.988 24.781 1.00 81.06 334 GLU A CA 1
ATOM 2711 C C . GLU A 1 334 ? -6.459 13.299 24.448 1.00 81.06 334 GLU A C 1
ATOM 2713 O O . GLU A 1 334 ? -6.241 12.128 24.786 1.00 81.06 334 GLU A O 1
ATOM 2718 N N . GLY A 1 335 ? -5.546 14.042 23.818 1.00 75.88 335 GLY A N 1
ATOM 2719 C CA . GLY A 1 335 ? -4.196 13.577 23.490 1.00 75.88 335 GLY A CA 1
ATOM 2720 C C . GLY A 1 335 ? -3.341 13.236 24.720 1.00 75.88 335 GLY A C 1
ATOM 2721 O O . GLY A 1 335 ? -3.563 13.737 25.825 1.00 75.88 335 GLY A O 1
ATOM 2722 N N . GLY A 1 336 ? -2.338 12.382 24.519 1.00 70.88 336 GLY A N 1
ATOM 2723 C CA . GLY A 1 336 ? -1.342 11.971 25.509 1.00 70.88 336 GLY A CA 1
ATOM 2724 C C . GLY A 1 336 ? -1.752 10.816 26.429 1.00 70.88 336 GLY A C 1
ATOM 2725 O O . GLY A 1 336 ? -1.008 10.504 27.356 1.00 70.88 336 GLY A O 1
ATOM 2726 N N . GLN A 1 337 ? -2.903 10.181 26.203 1.00 74.56 337 GLN A N 1
ATOM 2727 C CA . GLN A 1 337 ? -3.390 9.060 27.011 1.00 74.56 337 GLN A CA 1
ATOM 2728 C C . GLN A 1 337 ? -2.916 7.725 26.462 1.00 74.56 337 GLN A C 1
ATOM 2730 O O . GLN A 1 337 ? -2.869 7.533 25.250 1.00 74.56 337 GLN A O 1
ATOM 2735 N N . VAL A 1 338 ? -2.617 6.792 27.365 1.00 72.62 338 VAL A N 1
ATOM 2736 C CA . VAL A 1 338 ? -2.186 5.444 27.004 1.00 72.62 338 VAL A CA 1
ATOM 2737 C C . VAL A 1 338 ? -3.388 4.500 27.058 1.00 72.62 338 VAL A C 1
ATOM 2739 O O . VAL A 1 338 ? -3.924 4.225 28.128 1.00 72.62 338 VAL A O 1
ATOM 2742 N N . VAL A 1 339 ? -3.829 4.021 25.898 1.00 75.62 339 VAL A N 1
ATOM 2743 C CA . VAL A 1 339 ? -5.028 3.185 25.728 1.00 75.62 339 VAL A CA 1
ATOM 2744 C C . VAL A 1 339 ? -4.647 1.936 24.925 1.00 75.62 339 VAL A C 1
ATOM 2746 O O . VAL A 1 339 ? -3.779 2.020 24.054 1.00 75.62 339 VAL A O 1
ATOM 2749 N N . PRO A 1 340 ? -5.220 0.750 25.193 1.00 75.94 340 PRO A N 1
ATOM 2750 C CA . PRO A 1 340 ? -4.938 -0.420 24.370 1.00 75.94 340 PRO A CA 1
ATOM 2751 C C . PRO A 1 340 ? -5.478 -0.267 22.939 1.00 75.94 340 PRO A C 1
ATOM 2753 O O . PRO A 1 340 ? -6.565 0.266 22.745 1.00 75.94 340 PRO A O 1
ATOM 2756 N N . PHE A 1 341 ? -4.768 -0.802 21.937 1.00 75.50 341 PHE A N 1
ATOM 2757 C CA . PHE A 1 341 ? -5.167 -0.678 20.518 1.00 75.50 341 PHE A CA 1
ATOM 2758 C C . PHE A 1 341 ? -6.604 -1.121 20.231 1.00 75.50 341 PHE A C 1
ATOM 2760 O O . PHE A 1 341 ? -7.343 -0.448 19.520 1.00 75.50 341 PHE A O 1
ATOM 2767 N N . TRP A 1 342 ? -7.008 -2.258 20.802 1.00 77.12 342 TRP A N 1
ATOM 2768 C CA . TRP A 1 342 ? -8.319 -2.851 20.542 1.00 77.12 342 TRP A CA 1
ATOM 2769 C C . TRP A 1 342 ? -9.475 -1.952 21.004 1.00 77.12 342 TRP A C 1
ATOM 2771 O O . TRP A 1 342 ? -10.566 -2.042 20.449 1.00 77.12 342 TRP A O 1
ATOM 2781 N N . ALA A 1 343 ? -9.232 -1.053 21.965 1.00 79.38 343 ALA A N 1
ATOM 2782 C CA . ALA A 1 343 ? -10.208 -0.072 22.435 1.00 79.38 343 ALA A CA 1
ATOM 2783 C C . ALA A 1 343 ? -10.430 1.088 21.447 1.00 79.38 343 ALA A C 1
ATOM 2785 O O . ALA A 1 343 ? -11.366 1.862 21.621 1.00 79.38 343 ALA A O 1
ATOM 2786 N N . LEU A 1 344 ? -9.581 1.208 20.421 1.00 78.88 344 LEU A N 1
ATOM 2787 C CA . LEU A 1 344 ? -9.620 2.251 19.392 1.00 78.88 344 LEU A CA 1
ATOM 2788 C C . LEU A 1 344 ? -9.999 1.680 18.015 1.00 78.88 344 LEU A C 1
ATOM 2790 O O . LEU A 1 344 ? -9.609 2.211 16.976 1.00 78.88 344 LEU A O 1
ATOM 2794 N N . THR A 1 345 ? -10.710 0.556 17.998 1.00 78.38 345 THR A N 1
ATOM 2795 C CA . THR A 1 345 ? -11.181 -0.082 16.766 1.00 78.38 345 THR A CA 1
ATOM 2796 C C . THR A 1 345 ? -12.461 0.581 16.265 1.00 78.38 345 THR A C 1
ATOM 2798 O O . THR A 1 345 ? -13.247 1.118 17.047 1.00 78.38 345 THR A O 1
ATOM 2801 N N . ALA A 1 346 ? -12.654 0.579 14.945 1.00 81.56 346 ALA A N 1
ATOM 2802 C CA . ALA A 1 346 ? -13.860 1.129 14.337 1.00 81.56 346 ALA A CA 1
ATOM 2803 C C . ALA A 1 346 ? -15.114 0.391 14.831 1.00 81.56 346 ALA A C 1
ATOM 2805 O O . ALA A 1 346 ? -15.108 -0.832 14.958 1.00 81.56 346 ALA A O 1
ATOM 2806 N N . ASP A 1 347 ? -16.179 1.152 15.076 1.00 81.62 347 ASP A N 1
ATOM 2807 C CA . ASP A 1 347 ? -17.514 0.683 15.459 1.00 81.62 347 ASP A CA 1
ATOM 2808 C C . ASP A 1 347 ? -17.575 -0.069 16.801 1.00 81.62 347 ASP A C 1
ATOM 2810 O O . ASP A 1 347 ? -18.547 -0.768 17.098 1.00 81.62 347 ASP A O 1
ATOM 2814 N N . LEU A 1 348 ? -16.563 0.105 17.658 1.00 85.38 348 LEU A N 1
ATOM 2815 C CA . LEU A 1 348 ? -16.548 -0.488 18.991 1.00 85.38 348 LEU A CA 1
ATOM 2816 C C . LEU A 1 348 ? -17.585 0.199 19.897 1.00 85.38 348 LEU A C 1
ATOM 2818 O O . LEU A 1 348 ? -17.486 1.415 20.085 1.00 85.38 348 LEU A O 1
ATOM 2822 N N . PRO A 1 349 ? -18.549 -0.531 20.492 1.00 85.06 349 PRO A N 1
ATOM 2823 C CA . PRO A 1 349 ? -19.532 0.058 21.392 1.00 85.06 349 PRO A CA 1
ATOM 2824 C C . PRO A 1 349 ? -18.873 0.503 22.699 1.00 85.06 349 PRO A C 1
ATOM 2826 O O . PRO A 1 349 ? -18.072 -0.222 23.289 1.00 85.06 349 PRO A O 1
ATOM 2829 N N . VAL A 1 350 ? -19.231 1.696 23.162 1.00 87.44 350 VAL A N 1
ATOM 2830 C CA . VAL A 1 350 ? -18.685 2.313 24.374 1.00 87.44 350 VAL A CA 1
ATOM 2831 C C . VAL A 1 350 ? -19.776 3.014 25.172 1.00 87.44 350 VAL A C 1
ATOM 2833 O O . VAL A 1 350 ? -20.725 3.564 24.615 1.00 87.44 350 VAL A O 1
ATOM 2836 N N . SER A 1 351 ? -19.618 3.048 26.491 1.00 86.06 351 SER A N 1
ATOM 2837 C CA . SER A 1 351 ? -20.476 3.827 27.383 1.00 86.06 351 SER A CA 1
ATOM 2838 C C . SER A 1 351 ? -19.765 5.111 27.787 1.00 86.06 351 SER A C 1
ATOM 2840 O O . SER A 1 351 ? -18.685 5.096 28.373 1.00 86.06 351 SER A O 1
ATOM 2842 N N . ILE A 1 352 ? -20.374 6.250 27.501 1.00 85.25 352 ILE A N 1
ATOM 2843 C CA . ILE A 1 352 ? -19.833 7.574 27.785 1.00 85.25 352 ILE A CA 1
ATOM 2844 C C . ILE A 1 352 ? -20.473 8.081 29.075 1.00 85.25 352 ILE A C 1
ATOM 2846 O O . ILE A 1 352 ? -21.694 8.148 29.205 1.00 85.25 352 ILE A O 1
ATOM 2850 N N . ARG A 1 353 ? -19.648 8.458 30.046 1.00 85.25 353 ARG A N 1
ATOM 2851 C CA . ARG A 1 353 ? -20.078 9.065 31.304 1.00 85.25 353 ARG A CA 1
ATOM 2852 C C . ARG A 1 353 ? -19.615 10.502 31.372 1.00 85.25 353 ARG A C 1
ATOM 2854 O O . ARG A 1 353 ? -18.432 10.793 31.232 1.00 85.25 353 ARG A O 1
ATOM 2861 N N . ILE A 1 354 ? -20.542 11.398 31.668 1.00 81.38 354 ILE A N 1
ATOM 2862 C CA . ILE A 1 354 ? -20.237 12.810 31.881 1.00 81.38 354 ILE A CA 1
ATOM 2863 C C . ILE A 1 354 ? -20.417 13.101 33.368 1.00 81.38 354 ILE A C 1
ATOM 2865 O O . ILE A 1 354 ? -21.545 13.013 33.870 1.00 81.38 354 ILE A O 1
ATOM 2869 N N . PRO A 1 355 ? -19.323 13.374 34.101 1.00 71.50 355 PRO A N 1
ATOM 2870 C CA . PRO A 1 355 ? -19.407 13.718 35.507 1.00 71.50 355 PRO A CA 1
ATOM 2871 C C . PRO A 1 355 ? -19.966 15.135 35.673 1.00 71.50 355 PRO A C 1
ATOM 2873 O O . PRO A 1 355 ? -19.385 16.102 35.183 1.00 71.50 355 PRO A O 1
ATOM 2876 N N . ASN A 1 356 ? -21.040 15.274 36.450 1.00 63.88 356 ASN A N 1
ATOM 2877 C CA . ASN A 1 356 ? -21.514 16.582 36.917 1.00 63.88 356 ASN A CA 1
ATOM 2878 C C . ASN A 1 356 ? -20.639 17.130 38.063 1.00 63.88 356 ASN A C 1
ATOM 2880 O O . ASN A 1 356 ? -20.675 18.321 38.363 1.00 63.88 356 ASN A O 1
ATOM 2884 N N . ILE A 1 357 ? -19.837 16.271 38.708 1.00 56.31 357 ILE A N 1
ATOM 2885 C CA . ILE A 1 357 ? -18.950 16.609 39.829 1.00 56.31 357 ILE A CA 1
ATOM 2886 C C . ILE A 1 357 ? -17.588 15.942 39.602 1.00 56.31 357 ILE A C 1
ATOM 2888 O O . ILE A 1 357 ? -17.513 14.761 39.267 1.00 56.31 357 ILE A O 1
ATOM 2892 N N . ARG A 1 358 ? -16.496 16.697 39.776 1.00 42.66 358 ARG A N 1
ATOM 2893 C CA . ARG A 1 358 ? -15.130 16.211 39.525 1.00 42.66 358 ARG A CA 1
ATOM 2894 C C . ARG A 1 358 ? -14.689 15.224 40.609 1.00 42.66 358 ARG A C 1
ATOM 2896 O O . ARG A 1 358 ? -14.510 15.622 41.756 1.00 42.66 358 ARG A O 1
ATOM 2903 N N . PHE A 1 359 ? -14.389 13.989 40.218 1.00 43.25 359 PHE A N 1
ATOM 2904 C CA . PHE A 1 359 ? -13.645 13.036 41.042 1.00 43.25 359 PHE A CA 1
ATOM 2905 C C . PHE A 1 359 ? -12.351 12.636 40.326 1.00 43.25 359 PHE A C 1
ATOM 2907 O O . PHE A 1 359 ? -12.349 12.414 39.119 1.00 43.25 359 PHE A O 1
ATOM 2914 N N . LYS A 1 360 ? -11.235 12.573 41.063 1.00 39.31 360 LYS A N 1
ATOM 2915 C CA . LYS A 1 360 ? -9.976 11.993 40.569 1.00 39.31 360 LYS A CA 1
ATOM 2916 C C . LYS A 1 360 ? -10.019 10.482 40.784 1.00 39.31 360 LYS A C 1
ATOM 2918 O O . LYS A 1 360 ? -10.275 10.040 41.903 1.00 39.31 360 LYS A O 1
ATOM 2923 N N . ARG A 1 361 ? -9.738 9.709 39.736 1.00 44.31 361 ARG A N 1
ATOM 2924 C CA . ARG A 1 361 ? -9.638 8.246 39.790 1.00 44.31 361 ARG A CA 1
ATOM 2925 C C . ARG A 1 361 ? -8.179 7.802 39.675 1.00 44.31 361 ARG A C 1
ATOM 2927 O O . ARG A 1 361 ? -7.384 8.453 39.006 1.00 44.31 361 ARG A O 1
ATOM 2934 N N . LEU A 1 362 ? -7.852 6.714 40.371 1.00 38.56 362 LEU A N 1
ATOM 2935 C CA . LEU A 1 362 ? -6.557 6.035 40.339 1.00 38.56 362 LEU A CA 1
ATOM 2936 C C . LEU A 1 362 ? -6.483 5.129 39.102 1.00 38.56 362 LEU A C 1
ATOM 2938 O O . LEU A 1 362 ? -7.346 4.266 38.925 1.00 38.56 362 LEU A O 1
ATOM 2942 N N . GLU A 1 363 ? -5.466 5.339 38.268 1.00 38.50 363 GLU A N 1
ATOM 2943 C CA . GLU A 1 363 ? -5.134 4.477 37.131 1.00 38.50 363 GLU A CA 1
ATOM 2944 C C . GLU A 1 363 ? -4.609 3.124 37.638 1.00 38.50 363 GLU A C 1
ATOM 2946 O O . GLU A 1 363 ? -3.854 3.054 38.610 1.00 38.50 363 GLU A O 1
ATOM 2951 N N . LYS A 1 364 ? -5.036 2.033 36.997 1.00 37.50 364 LYS A N 1
ATOM 2952 C CA . LYS A 1 364 ? -4.469 0.694 37.191 1.00 37.50 364 LYS A CA 1
ATOM 2953 C C . LYS A 1 364 ? -3.740 0.294 35.914 1.00 37.50 364 LYS A C 1
ATOM 2955 O O . LYS A 1 364 ? -4.342 0.287 34.846 1.00 37.50 364 LYS A O 1
ATOM 2960 N N . GLU A 1 365 ? -2.471 -0.071 36.043 1.00 34.75 365 GLU A N 1
ATOM 2961 C CA . GLU A 1 365 ? -1.649 -0.580 34.942 1.00 34.75 365 GLU A CA 1
ATOM 2962 C C . GLU A 1 365 ? -1.895 -2.075 34.707 1.00 34.75 365 GLU A C 1
ATOM 2964 O O . GLU A 1 365 ? -1.884 -2.862 35.657 1.00 34.75 365 GLU A O 1
ATOM 2969 N N . GLN A 1 366 ? -2.068 -2.487 33.443 1.00 42.28 366 GLN A N 1
ATOM 2970 C CA . GLN A 1 366 ? -2.085 -3.898 33.031 1.00 42.28 366 GLN A CA 1
ATOM 2971 C C . GLN A 1 366 ? -1.554 -4.118 31.603 1.00 42.28 366 GLN A C 1
ATOM 2973 O O . GLN A 1 366 ? -1.564 -3.226 30.768 1.00 42.28 366 GLN A O 1
ATOM 2978 N N . LYS A 1 367 ? -1.085 -5.340 31.320 1.00 39.94 367 LYS A N 1
ATOM 2979 C CA . LYS A 1 367 ? -0.322 -5.742 30.122 1.00 39.94 367 LYS A CA 1
ATOM 2980 C C . LYS A 1 367 ? -1.169 -5.808 28.835 1.00 39.94 367 LYS A C 1
ATOM 2982 O O . LYS A 1 367 ? -1.634 -6.882 28.465 1.00 39.94 367 LYS A O 1
ATOM 2987 N N . TYR A 1 368 ? -1.281 -4.699 28.106 1.00 54.06 368 TYR A N 1
ATOM 2988 C CA . TYR A 1 368 ? -1.796 -4.662 26.728 1.00 54.06 368 TYR A CA 1
ATOM 2989 C C . TYR A 1 368 ? -0.792 -4.009 25.760 1.00 54.06 368 TYR A C 1
ATOM 2991 O O . TYR A 1 368 ? 0.225 -3.459 26.179 1.00 54.06 368 TYR A O 1
ATOM 2999 N N . ILE A 1 369 ? -1.066 -4.072 24.450 1.00 54.66 369 ILE A N 1
ATOM 3000 C CA . ILE A 1 369 ? -0.351 -3.265 23.447 1.00 54.66 369 ILE A CA 1
ATOM 3001 C C . ILE A 1 369 ? -0.833 -1.823 23.590 1.00 54.66 369 ILE A C 1
ATOM 3003 O O . ILE A 1 369 ? -1.981 -1.514 23.269 1.00 54.66 369 ILE A O 1
ATOM 3007 N N . TRP A 1 370 ? 0.045 -0.970 24.096 1.00 61.44 370 TRP A N 1
ATOM 3008 C CA . TRP A 1 370 ? -0.249 0.406 24.465 1.00 61.44 370 TRP A CA 1
ATOM 3009 C C . TRP A 1 370 ? -0.101 1.377 23.285 1.00 61.44 370 TRP A C 1
ATOM 3011 O O . TRP A 1 370 ? 0.933 1.407 22.614 1.00 61.44 370 TRP A O 1
ATOM 3021 N N . PHE A 1 371 ? -1.118 2.209 23.078 1.00 58.03 371 PHE A N 1
ATOM 3022 C CA . PHE A 1 371 ? -1.122 3.328 22.140 1.00 58.03 371 PHE A CA 1
ATOM 3023 C C . PHE A 1 371 ? -1.222 4.643 22.899 1.00 58.03 371 PHE A C 1
ATOM 3025 O O . PHE A 1 371 ? -2.055 4.771 23.792 1.00 58.03 371 PHE A O 1
ATOM 3032 N N . LYS A 1 372 ? -0.407 5.629 22.523 1.00 60.31 372 LYS A N 1
ATOM 3033 C CA . LYS A 1 372 ? -0.524 7.004 22.999 1.00 60.31 372 LYS A CA 1
ATOM 3034 C C . LYS A 1 372 ? -1.386 7.794 22.014 1.00 60.31 372 LYS A C 1
ATOM 3036 O O . LYS A 1 372 ? -1.032 7.909 20.839 1.00 60.31 372 LYS A O 1
ATOM 3041 N N . THR A 1 373 ? -2.504 8.348 22.479 1.00 54.66 373 THR A N 1
ATOM 3042 C CA . THR A 1 373 ? -3.325 9.267 21.675 1.00 54.66 373 THR A CA 1
ATOM 3043 C C . THR A 1 373 ? -2.451 10.458 21.242 1.00 54.66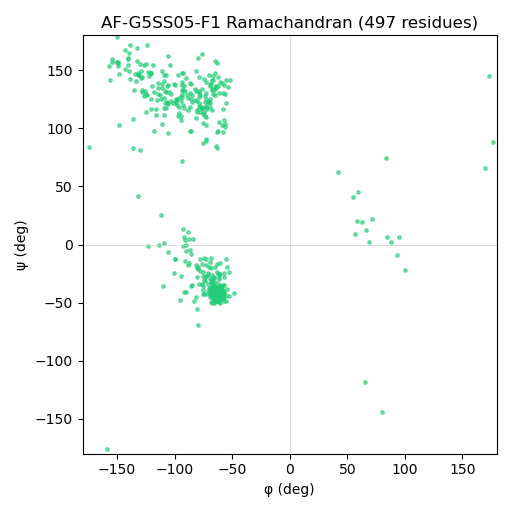 373 THR A C 1
ATOM 3045 O O . THR A 1 373 ? -1.886 11.138 22.095 1.00 54.66 373 THR A O 1
ATOM 3048 N N . GLY A 1 374 ? -2.231 10.648 19.936 1.00 52.94 374 GLY A N 1
ATOM 3049 C CA . GLY A 1 374 ? -1.403 11.728 19.360 1.00 52.94 374 GLY A CA 1
ATOM 3050 C C . GLY A 1 374 ? 0.037 11.390 18.928 1.00 52.94 374 GLY A C 1
ATOM 3051 O O . GLY A 1 374 ? 0.589 12.076 18.082 1.00 52.94 374 GLY A O 1
ATOM 3052 N N . GLU A 1 375 ? 0.674 10.330 19.442 1.00 56.53 375 GLU A N 1
ATOM 3053 C CA . GLU A 1 375 ? 2.044 9.932 19.009 1.00 56.53 375 GLU A CA 1
ATOM 3054 C C . GLU A 1 375 ? 2.116 8.484 18.480 1.00 56.53 375 GLU A C 1
ATOM 3056 O O . GLU A 1 375 ? 3.169 8.016 18.039 1.00 56.53 375 GLU A O 1
ATOM 3061 N N . GLY A 1 376 ? 0.986 7.766 18.493 1.00 63.38 376 GLY A N 1
ATOM 3062 C CA . GLY A 1 376 ? 0.876 6.397 17.999 1.00 63.38 376 GLY A CA 1
ATOM 3063 C C . GLY A 1 376 ? 1.384 5.349 18.997 1.00 63.38 376 GLY A C 1
ATOM 3064 O O . GLY A 1 376 ? 1.170 5.442 20.204 1.00 63.38 376 GLY A O 1
ATOM 3065 N N . LEU A 1 377 ? 2.004 4.283 18.489 1.00 61.25 377 LEU A N 1
ATOM 3066 C CA . LEU A 1 377 ? 2.414 3.106 19.267 1.00 61.25 377 LEU A CA 1
ATOM 3067 C C . LEU A 1 377 ? 3.635 3.412 20.163 1.00 61.25 377 LEU A C 1
ATOM 3069 O O . LEU A 1 377 ? 4.582 4.048 19.699 1.00 61.25 377 LEU A O 1
ATOM 3073 N N . LEU A 1 378 ? 3.673 2.907 21.405 1.00 63.78 378 LEU A N 1
ATOM 3074 C CA . LEU A 1 378 ? 4.874 3.026 22.254 1.00 63.78 378 LEU A CA 1
ATOM 3075 C C . LEU A 1 378 ? 6.061 2.250 21.650 1.00 63.78 378 LEU A C 1
ATOM 3077 O O . LEU A 1 378 ? 5.875 1.180 21.063 1.00 63.78 378 LEU A O 1
ATOM 3081 N N . ASP A 1 379 ? 7.293 2.727 21.840 1.00 61.97 379 ASP A N 1
ATOM 3082 C CA . ASP A 1 379 ? 8.482 2.130 21.205 1.00 61.97 379 ASP A CA 1
ATOM 3083 C C . ASP A 1 379 ? 8.708 0.659 21.590 1.00 61.97 379 ASP A C 1
ATOM 3085 O O . ASP A 1 379 ? 8.992 -0.167 20.724 1.00 61.97 379 ASP A O 1
ATOM 3089 N N . PHE A 1 380 ? 8.447 0.280 22.846 1.00 60.34 380 PHE A N 1
ATOM 3090 C CA . PHE A 1 380 ? 8.498 -1.126 23.274 1.00 60.34 380 PHE A CA 1
ATOM 3091 C C . PHE A 1 380 ? 7.526 -2.019 22.483 1.00 60.34 380 PHE A C 1
ATOM 3093 O O . PHE A 1 380 ? 7.854 -3.142 22.098 1.00 60.34 380 PHE A O 1
ATOM 3100 N N . SER A 1 381 ? 6.322 -1.518 22.198 1.00 62.44 381 SER A N 1
ATOM 3101 C CA . SER A 1 381 ? 5.348 -2.260 21.400 1.00 62.44 381 SER A CA 1
ATOM 3102 C C . SER A 1 381 ? 5.727 -2.328 19.915 1.00 62.44 381 SER A C 1
ATOM 3104 O O . SER A 1 381 ? 5.387 -3.317 19.262 1.00 62.44 381 SER A O 1
ATOM 3106 N N . LYS A 1 382 ? 6.482 -1.349 19.386 1.00 66.25 382 LYS A N 1
ATOM 3107 C CA . LYS A 1 382 ? 7.003 -1.389 18.007 1.00 66.25 382 LYS A CA 1
ATOM 3108 C C . LYS A 1 382 ? 8.041 -2.499 17.880 1.00 66.25 382 LYS A C 1
ATOM 3110 O O . LYS A 1 382 ? 7.965 -3.300 16.950 1.00 66.25 382 LYS A O 1
ATOM 3115 N N . GLU A 1 383 ? 8.948 -2.590 18.853 1.00 65.06 383 GLU A N 1
ATOM 3116 C CA . GLU A 1 383 ? 9.967 -3.641 18.942 1.00 65.06 383 GLU A CA 1
ATOM 3117 C C . GLU A 1 383 ? 9.318 -5.035 18.995 1.00 65.06 383 GLU A C 1
ATOM 3119 O O . GLU A 1 383 ? 9.689 -5.937 18.245 1.00 65.06 383 GLU A O 1
ATOM 3124 N N . TYR A 1 384 ? 8.274 -5.197 19.815 1.00 68.00 384 TYR A N 1
ATOM 3125 C CA . TYR A 1 384 ? 7.520 -6.448 19.918 1.00 68.00 384 TYR A CA 1
ATOM 3126 C C . TYR A 1 384 ? 6.862 -6.859 18.589 1.00 68.00 384 TYR A C 1
ATOM 3128 O O . TYR A 1 384 ? 6.979 -8.013 18.164 1.00 68.00 384 TYR A O 1
ATOM 3136 N N . LEU A 1 385 ? 6.187 -5.925 17.906 1.00 66.38 385 LEU A N 1
ATOM 3137 C CA . LEU A 1 385 ? 5.551 -6.189 16.610 1.00 66.38 385 LEU A CA 1
ATOM 3138 C C . LEU A 1 385 ? 6.586 -6.506 15.524 1.00 66.38 385 LEU A C 1
ATOM 3140 O O . LEU A 1 385 ? 6.380 -7.431 14.734 1.00 66.38 385 LEU A O 1
ATOM 3144 N N . ARG A 1 386 ? 7.727 -5.808 15.533 1.00 70.56 386 ARG A N 1
ATOM 3145 C CA . ARG A 1 386 ? 8.854 -6.077 14.636 1.00 70.56 386 ARG A CA 1
ATOM 3146 C C . ARG A 1 386 ? 9.422 -7.478 14.852 1.00 70.56 386 ARG A C 1
ATOM 3148 O O . ARG A 1 386 ? 9.520 -8.239 13.894 1.00 70.56 386 ARG A O 1
ATOM 3155 N N . GLN A 1 387 ? 9.701 -7.870 16.095 1.00 71.44 387 GLN A N 1
ATOM 3156 C CA . GLN A 1 387 ? 10.180 -9.220 16.414 1.00 71.44 387 GLN A CA 1
ATOM 3157 C C . GLN A 1 387 ? 9.171 -10.303 16.009 1.00 71.44 387 GLN A C 1
ATOM 3159 O O . GLN A 1 387 ? 9.553 -11.371 15.526 1.00 71.44 387 GLN A O 1
ATOM 3164 N N . ARG A 1 388 ? 7.867 -10.050 16.189 1.00 70.88 388 ARG A N 1
ATOM 3165 C CA . ARG A 1 388 ? 6.809 -10.970 15.749 1.00 70.88 388 ARG A CA 1
ATOM 3166 C C . ARG A 1 388 ? 6.789 -11.119 14.226 1.00 70.88 388 ARG A C 1
ATOM 3168 O O . ARG A 1 388 ? 6.595 -12.230 13.733 1.00 70.88 388 ARG A O 1
ATOM 3175 N N . ARG A 1 389 ? 7.000 -10.028 13.487 1.00 69.25 389 ARG A N 1
ATOM 3176 C CA . ARG A 1 389 ? 7.119 -10.040 12.024 1.00 69.25 389 ARG A CA 1
ATOM 3177 C C . ARG A 1 389 ? 8.365 -10.803 11.576 1.00 69.25 389 ARG A C 1
ATOM 3179 O O . ARG A 1 389 ? 8.239 -11.721 10.775 1.00 69.25 389 ARG A O 1
ATOM 3186 N N . GLU A 1 390 ? 9.535 -10.505 12.136 1.00 72.38 390 GLU A N 1
ATOM 3187 C CA . GLU A 1 390 ? 10.793 -11.195 11.806 1.00 72.38 390 GLU A CA 1
ATOM 3188 C C . GLU A 1 390 ? 10.694 -12.710 12.043 1.00 72.38 390 GLU A C 1
ATOM 3190 O O . GLU A 1 390 ? 11.087 -13.497 11.183 1.00 72.38 390 GLU A O 1
ATOM 3195 N N . LYS A 1 391 ? 10.076 -13.139 13.152 1.00 70.12 391 LYS A N 1
ATOM 3196 C CA . LYS A 1 391 ? 9.813 -14.563 13.419 1.00 70.12 391 LYS A CA 1
ATOM 3197 C C . LYS A 1 391 ? 8.934 -15.215 12.350 1.00 70.12 391 LYS A C 1
ATOM 3199 O O . LYS A 1 391 ? 9.220 -16.343 11.963 1.00 70.12 391 LYS A O 1
ATOM 3204 N N . ARG A 1 392 ? 7.900 -14.524 11.860 1.00 62.88 392 ARG A N 1
ATOM 3205 C CA . ARG A 1 392 ? 7.019 -15.044 10.799 1.00 62.88 392 ARG A CA 1
ATOM 3206 C C . ARG A 1 392 ? 7.723 -15.140 9.447 1.00 62.88 392 ARG A C 1
ATOM 3208 O O . ARG A 1 392 ? 7.668 -16.197 8.831 1.00 62.88 392 ARG A O 1
ATOM 3215 N N . HIS A 1 393 ? 8.465 -14.107 9.043 1.00 66.50 393 HIS A N 1
ATOM 3216 C CA . HIS A 1 393 ? 9.283 -14.138 7.817 1.00 66.50 393 HIS A CA 1
ATOM 3217 C C . HIS A 1 393 ? 10.309 -15.278 7.849 1.00 66.50 393 HIS A C 1
ATOM 3219 O O . HIS A 1 393 ? 10.526 -15.962 6.852 1.00 66.50 393 HIS A O 1
ATOM 3225 N N . MET A 1 394 ? 10.910 -15.533 9.014 1.00 61.94 394 MET A N 1
ATOM 3226 C CA . MET A 1 394 ? 11.825 -16.662 9.208 1.00 61.94 394 MET A CA 1
ATOM 3227 C C . MET A 1 394 ? 11.107 -18.020 9.141 1.00 61.94 394 MET A C 1
ATOM 3229 O O . MET A 1 394 ? 11.664 -18.960 8.583 1.00 61.94 394 MET A O 1
ATOM 3233 N N . GLN A 1 395 ? 9.880 -18.131 9.662 1.00 61.97 395 GLN A N 1
ATOM 3234 C CA . GLN A 1 395 ? 9.065 -19.351 9.570 1.00 61.97 395 GLN A CA 1
ATOM 3235 C C . GLN A 1 395 ? 8.625 -19.656 8.133 1.00 61.97 395 GLN A C 1
ATOM 3237 O O . GLN A 1 395 ? 8.748 -20.799 7.702 1.00 61.97 395 GLN A O 1
ATOM 3242 N N . GLN A 1 396 ? 8.176 -18.650 7.377 1.00 57.62 396 GLN A N 1
ATOM 3243 C CA . GLN A 1 396 ? 7.815 -18.808 5.963 1.00 57.62 396 GLN A CA 1
ATOM 3244 C C . GLN A 1 396 ? 9.028 -19.234 5.127 1.00 57.62 396 GLN A C 1
ATOM 3246 O O . GLN A 1 396 ? 8.963 -20.235 4.419 1.00 57.62 396 GLN A O 1
ATOM 3251 N N . ARG A 1 397 ? 10.187 -18.583 5.312 1.00 57.06 397 ARG A N 1
ATOM 3252 C CA . ARG A 1 397 ? 11.438 -18.998 4.652 1.00 57.06 397 ARG A CA 1
ATOM 3253 C C . ARG A 1 397 ? 11.873 -20.413 5.033 1.00 57.06 397 ARG A C 1
ATOM 3255 O O . ARG A 1 397 ? 12.399 -21.131 4.187 1.00 57.06 397 ARG A O 1
ATOM 3262 N N . ALA A 1 398 ? 11.683 -20.826 6.287 1.00 54.94 398 ALA A N 1
ATOM 3263 C CA . ALA A 1 398 ? 12.000 -22.185 6.732 1.00 54.94 398 ALA A CA 1
ATOM 3264 C C . ALA A 1 398 ? 11.081 -23.234 6.081 1.00 54.94 398 ALA A C 1
ATOM 3266 O O . ALA A 1 398 ? 11.562 -24.291 5.672 1.00 54.94 398 ALA A O 1
ATOM 3267 N N . TYR A 1 399 ? 9.793 -22.913 5.919 1.00 53.75 399 TYR A N 1
ATOM 3268 C CA . TYR A 1 399 ? 8.822 -23.750 5.212 1.00 53.75 399 TYR A CA 1
ATOM 3269 C C . TYR A 1 399 ? 9.163 -23.888 3.719 1.00 53.75 399 TYR A C 1
ATOM 3271 O O . TYR A 1 399 ? 9.207 -24.999 3.198 1.00 53.75 399 TYR A O 1
ATOM 3279 N N . GLU A 1 400 ? 9.504 -22.783 3.051 1.00 53.19 400 GLU A N 1
ATOM 3280 C CA . GLU A 1 400 ? 9.888 -22.764 1.629 1.00 53.19 400 GLU A CA 1
ATOM 3281 C C . GLU A 1 400 ? 11.219 -23.478 1.347 1.00 53.19 400 GLU A C 1
ATOM 3283 O O . GLU A 1 400 ? 11.395 -24.079 0.289 1.00 53.19 400 GLU A O 1
ATOM 3288 N N . THR A 1 401 ? 12.171 -23.434 2.286 1.00 48.00 401 THR A N 1
ATOM 3289 C CA . THR A 1 401 ? 13.499 -24.054 2.118 1.00 48.00 401 THR A CA 1
ATOM 3290 C C . THR A 1 401 ? 13.596 -25.481 2.660 1.00 48.00 401 THR A C 1
ATOM 3292 O O . THR A 1 401 ? 14.659 -26.096 2.544 1.00 48.00 401 THR A O 1
ATOM 3295 N N . GLY A 1 402 ? 12.522 -26.024 3.248 1.00 43.72 402 GLY A N 1
ATOM 3296 C CA . GLY A 1 402 ? 12.480 -27.388 3.791 1.00 43.72 402 GLY A CA 1
ATOM 3297 C C . GLY A 1 402 ? 13.522 -27.667 4.882 1.00 43.72 402 GLY A C 1
ATOM 3298 O O . GLY A 1 402 ? 13.884 -28.820 5.112 1.00 43.72 402 GLY A O 1
ATOM 3299 N N . ARG A 1 403 ? 14.060 -26.622 5.525 1.00 40.22 403 ARG A N 1
ATOM 3300 C CA . ARG A 1 403 ? 15.059 -26.734 6.592 1.00 40.22 403 ARG A CA 1
ATOM 3301 C C . ARG A 1 403 ? 14.417 -26.364 7.919 1.00 40.22 403 ARG A C 1
ATOM 3303 O O . ARG A 1 403 ? 14.038 -25.214 8.127 1.00 40.22 403 ARG A O 1
ATOM 3310 N N . ASP A 1 404 ? 14.382 -27.332 8.831 1.00 35.41 404 ASP A N 1
ATOM 3311 C CA . ASP A 1 404 ? 14.014 -27.145 10.234 1.00 35.41 404 ASP A CA 1
ATOM 3312 C C . ASP A 1 404 ? 15.022 -26.214 10.926 1.00 35.41 404 ASP A C 1
ATOM 3314 O O . ASP A 1 404 ? 15.972 -26.641 11.588 1.00 35.41 404 ASP A O 1
ATOM 3318 N N . PHE A 1 405 ? 14.841 -24.904 10.776 1.00 37.09 405 PHE A N 1
ATOM 3319 C CA . PHE A 1 405 ? 15.549 -23.927 11.589 1.00 37.09 405 PHE A CA 1
ATOM 3320 C C . PHE A 1 405 ? 14.919 -23.913 12.981 1.00 37.09 405 PHE A C 1
ATOM 3322 O O . PHE A 1 405 ? 14.020 -23.128 13.285 1.00 37.09 405 PHE A O 1
ATOM 3329 N N . ALA A 1 406 ? 15.415 -24.793 13.852 1.00 35.12 406 ALA A N 1
ATOM 3330 C CA . ALA A 1 406 ? 15.221 -24.665 15.285 1.00 35.12 406 ALA A CA 1
ATOM 3331 C C . ALA A 1 406 ? 15.769 -23.296 15.712 1.00 35.12 406 ALA A C 1
ATOM 3333 O O . ALA A 1 406 ? 16.979 -23.061 15.721 1.00 35.12 406 ALA A O 1
ATOM 3334 N N . VAL A 1 407 ? 14.862 -22.370 16.025 1.00 37.00 407 VAL A N 1
ATOM 3335 C CA . VAL A 1 407 ? 15.205 -21.055 16.562 1.00 37.00 407 VAL A CA 1
ATOM 3336 C C . VAL A 1 407 ? 15.980 -21.275 17.859 1.00 37.00 407 VAL A C 1
ATOM 3338 O O . VAL A 1 407 ? 15.407 -21.589 18.902 1.00 37.00 407 VAL A O 1
ATOM 3341 N N . SER A 1 408 ? 17.300 -21.107 17.788 1.00 32.41 408 SER A N 1
ATOM 3342 C CA . SER A 1 408 ? 18.155 -20.942 18.956 1.00 32.41 408 SER A CA 1
ATOM 3343 C C . SER A 1 408 ? 17.711 -19.665 19.656 1.00 32.41 408 SER A C 1
ATOM 3345 O O . SER A 1 408 ? 18.090 -18.562 19.262 1.00 32.41 408 SER A O 1
ATOM 3347 N N . GLN A 1 409 ? 16.881 -19.815 20.687 1.00 31.69 409 GLN A N 1
ATOM 3348 C CA . GLN A 1 409 ? 16.592 -18.761 21.646 1.00 31.69 409 GLN A CA 1
ATOM 3349 C C . GLN A 1 409 ? 17.924 -18.299 22.244 1.00 31.69 409 GLN A C 1
ATOM 3351 O O . GLN A 1 409 ? 18.489 -18.965 23.110 1.00 31.69 409 GLN A O 1
ATOM 3356 N N . LYS A 1 410 ? 18.453 -17.168 21.771 1.00 25.11 410 LYS A N 1
ATOM 3357 C CA . LYS A 1 410 ? 19.376 -16.386 22.590 1.00 25.11 410 LYS A CA 1
ATOM 3358 C C . LYS A 1 410 ? 18.535 -15.801 23.730 1.00 25.11 410 LYS A C 1
ATOM 3360 O O . LYS A 1 410 ? 17.541 -15.132 23.435 1.00 25.11 410 LYS A O 1
ATOM 3365 N N . PRO A 1 411 ? 18.858 -16.082 25.002 1.00 30.42 411 PRO A N 1
ATOM 3366 C CA . PRO A 1 411 ? 18.178 -15.442 26.113 1.00 30.42 411 PRO A CA 1
ATOM 3367 C C . PRO A 1 411 ? 18.442 -13.941 26.032 1.00 30.42 411 PRO A C 1
ATOM 3369 O O . PRO A 1 411 ? 19.576 -13.525 25.799 1.00 30.42 411 PRO A O 1
ATOM 3372 N N . HIS A 1 412 ? 17.401 -13.138 26.238 1.00 27.78 412 HIS A N 1
ATOM 3373 C CA . HIS A 1 412 ? 17.564 -11.753 26.655 1.00 27.78 412 HIS A CA 1
ATOM 3374 C C . HIS A 1 412 ? 18.343 -11.757 27.977 1.00 27.78 412 HIS A C 1
ATOM 3376 O O . HIS A 1 412 ? 17.771 -11.987 29.039 1.00 27.78 412 HIS A O 1
ATOM 3382 N N . SER A 1 413 ? 19.655 -11.564 27.905 1.00 32.44 413 SER A N 1
ATOM 3383 C CA . SER A 1 413 ? 20.493 -11.206 29.041 1.00 32.44 413 SER A CA 1
ATOM 3384 C C . SER A 1 413 ? 20.849 -9.738 28.890 1.00 32.44 413 SER A C 1
ATOM 3386 O O . SER A 1 413 ? 21.746 -9.412 28.122 1.00 32.44 413 SER A O 1
ATOM 3388 N N . GLU A 1 414 ? 20.086 -8.876 29.551 1.00 33.12 414 GLU A N 1
ATOM 3389 C CA . GLU A 1 414 ? 20.545 -7.659 30.228 1.00 33.12 414 GLU A CA 1
ATOM 3390 C C . GLU A 1 414 ? 19.318 -6.877 30.710 1.00 33.12 414 GLU A C 1
ATOM 3392 O O . GLU A 1 414 ? 18.277 -6.864 30.058 1.00 33.12 414 GLU A O 1
ATOM 3397 N N . VAL A 1 415 ? 19.474 -6.232 31.866 1.00 30.31 415 VAL A N 1
ATOM 3398 C CA . VAL A 1 415 ? 18.464 -5.517 32.665 1.00 30.31 415 VAL A CA 1
ATOM 3399 C C . VAL A 1 415 ? 17.629 -6.405 33.600 1.00 30.31 415 VAL A C 1
ATOM 3401 O O . VAL A 1 415 ? 16.453 -6.663 33.365 1.00 30.31 415 VAL A O 1
ATOM 3404 N N . ALA A 1 416 ? 18.251 -6.845 34.701 1.00 26.88 416 ALA A N 1
ATOM 3405 C CA . ALA A 1 416 ? 17.789 -6.572 36.077 1.00 26.88 416 ALA A CA 1
ATOM 3406 C C . ALA A 1 416 ? 18.563 -7.427 37.103 1.00 26.88 416 ALA A C 1
ATOM 3408 O O . ALA A 1 416 ? 17.987 -8.275 37.783 1.00 26.88 416 ALA A O 1
ATOM 3409 N N . ASP A 1 417 ? 19.867 -7.183 37.252 1.00 29.11 417 ASP A N 1
ATOM 3410 C CA . ASP A 1 417 ? 20.571 -7.554 38.481 1.00 29.11 417 ASP A CA 1
ATOM 3411 C C . ASP A 1 417 ? 20.404 -6.413 39.482 1.00 29.11 417 ASP A C 1
ATOM 3413 O O . ASP A 1 417 ? 21.075 -5.390 39.400 1.00 29.11 417 ASP A O 1
ATOM 3417 N N . THR A 1 418 ? 19.434 -6.561 40.381 1.00 31.91 418 THR A N 1
ATOM 3418 C CA . THR A 1 418 ? 19.433 -6.038 41.759 1.00 31.91 418 THR A CA 1
ATOM 3419 C C . THR A 1 418 ? 18.088 -6.380 42.385 1.00 31.91 418 THR A C 1
ATOM 3421 O O . THR A 1 418 ? 17.143 -5.612 42.296 1.00 31.91 418 THR A O 1
ATOM 3424 N N . LEU A 1 419 ? 17.997 -7.566 42.990 1.00 29.56 419 LEU A N 1
ATOM 3425 C CA . LEU A 1 419 ? 17.112 -7.894 44.117 1.00 29.56 419 LEU A CA 1
ATOM 3426 C C . LEU A 1 419 ? 17.455 -9.325 44.560 1.00 29.56 419 LEU A C 1
ATOM 3428 O O . LEU A 1 419 ? 16.845 -10.309 44.145 1.00 29.56 419 LEU A O 1
ATOM 3432 N N . GLN A 1 420 ? 18.486 -9.441 45.402 1.00 35.69 420 GLN A N 1
ATOM 3433 C CA . GLN A 1 420 ? 18.758 -10.656 46.166 1.00 35.69 420 GLN A CA 1
ATOM 3434 C C . GLN A 1 420 ? 17.588 -10.917 47.124 1.00 35.69 420 GLN A C 1
ATOM 3436 O O . GLN A 1 420 ? 17.509 -10.376 48.223 1.00 35.69 420 GLN A O 1
ATOM 3441 N N . GLY A 1 421 ? 16.673 -11.775 46.689 1.00 37.56 421 GLY A N 1
ATOM 3442 C CA . GLY A 1 421 ? 15.654 -12.408 47.513 1.00 37.56 421 GLY A CA 1
ATOM 3443 C C . GLY A 1 421 ? 15.372 -13.781 46.920 1.00 37.56 421 GLY A C 1
ATOM 3444 O O . GLY A 1 421 ? 14.727 -13.883 45.885 1.00 37.56 421 GLY A O 1
ATOM 3445 N N . SER A 1 422 ? 15.906 -14.836 47.533 1.00 44.47 422 SER A N 1
ATOM 3446 C CA . SER A 1 422 ? 15.904 -16.201 46.994 1.00 44.47 422 SER A CA 1
ATOM 3447 C C . SER A 1 422 ? 14.490 -16.713 46.666 1.00 44.47 422 SER A C 1
ATOM 3449 O O . SER A 1 422 ? 13.713 -17.086 47.548 1.00 44.47 422 SER A O 1
ATOM 3451 N N . SER A 1 423 ? 14.152 -16.736 45.374 1.00 56.25 423 SER A N 1
ATOM 3452 C CA . SER A 1 423 ? 13.043 -17.512 44.813 1.00 56.25 423 SER A CA 1
ATOM 3453 C C . SER A 1 423 ? 13.536 -18.929 44.521 1.00 56.25 423 SER A C 1
ATOM 3455 O O . SER A 1 423 ? 14.499 -19.091 43.775 1.00 56.25 423 SER A O 1
ATOM 3457 N N . LEU A 1 424 ? 12.898 -19.948 45.101 1.00 69.88 424 LEU A N 1
ATOM 3458 C CA . LEU A 1 424 ? 13.239 -21.353 44.854 1.00 69.88 424 LEU A CA 1
ATOM 3459 C C . LEU A 1 424 ? 12.591 -21.840 43.548 1.00 69.88 424 LEU A C 1
ATOM 3461 O O . LEU A 1 424 ? 11.394 -21.644 43.323 1.00 69.88 424 LEU A O 1
ATOM 3465 N N . TYR A 1 425 ? 13.385 -22.501 42.710 1.00 77.62 425 TYR A N 1
ATOM 3466 C CA . TYR A 1 425 ? 12.951 -23.168 41.485 1.00 77.62 425 TYR A CA 1
ATOM 3467 C C . TYR A 1 425 ? 12.677 -24.643 41.783 1.00 77.62 425 TYR A C 1
ATOM 3469 O O . TYR A 1 425 ? 13.550 -25.349 42.284 1.00 77.62 425 TYR A O 1
ATOM 3477 N N . HIS A 1 426 ? 11.472 -25.124 41.490 1.00 79.50 426 HIS A N 1
ATOM 3478 C CA . HIS A 1 426 ? 11.058 -26.510 41.722 1.00 79.50 426 HIS A CA 1
ATOM 3479 C C . HIS A 1 426 ? 11.014 -27.282 40.406 1.00 79.50 426 HIS A C 1
ATOM 3481 O O . HIS A 1 426 ? 10.409 -26.828 39.434 1.00 79.50 426 HIS A O 1
ATOM 3487 N N . VAL A 1 427 ? 11.623 -28.468 40.385 1.00 79.94 427 VAL A N 1
ATOM 3488 C CA . VAL A 1 427 ? 11.541 -29.386 39.241 1.00 79.94 427 VAL A CA 1
ATOM 3489 C C . VAL A 1 427 ? 10.412 -30.384 39.476 1.00 79.94 427 VAL A C 1
ATOM 3491 O O . VAL A 1 427 ? 10.531 -31.278 40.316 1.00 79.94 427 VAL A O 1
ATOM 3494 N N . HIS A 1 428 ? 9.311 -30.216 38.748 1.00 79.06 428 HIS A N 1
ATOM 3495 C CA . HIS A 1 428 ? 8.116 -31.049 38.843 1.00 79.06 428 HIS A CA 1
ATOM 3496 C C . HIS A 1 428 ? 8.155 -32.186 37.825 1.00 79.06 428 HIS A C 1
ATOM 3498 O O . HIS A 1 428 ? 8.523 -31.972 36.674 1.00 79.06 428 HIS A O 1
ATOM 3504 N N . ILE A 1 429 ? 7.722 -33.377 38.239 1.00 75.44 429 ILE A N 1
ATOM 3505 C CA . ILE A 1 429 ? 7.585 -34.538 37.343 1.00 75.44 429 ILE A CA 1
ATOM 3506 C C . ILE A 1 429 ? 6.118 -34.899 37.094 1.00 75.44 429 ILE A C 1
ATOM 3508 O O . ILE A 1 429 ? 5.781 -35.329 35.996 1.00 75.44 429 ILE A O 1
ATOM 3512 N N . ALA A 1 430 ? 5.247 -34.755 38.095 1.00 75.75 430 ALA A N 1
ATOM 3513 C CA . ALA A 1 430 ? 3.852 -35.179 37.995 1.00 75.75 430 ALA A CA 1
ATOM 3514 C C . ALA A 1 430 ? 2.936 -34.386 38.938 1.00 75.75 430 ALA A C 1
ATOM 3516 O O . ALA A 1 430 ? 3.379 -33.856 39.964 1.00 75.75 430 ALA A O 1
ATOM 3517 N N . CYS A 1 431 ? 1.648 -34.343 38.594 1.00 77.56 431 CYS A N 1
ATOM 3518 C CA . CYS A 1 431 ? 0.578 -33.780 39.416 1.00 77.56 431 CYS A CA 1
ATOM 3519 C C . CYS A 1 431 ? -0.523 -34.830 39.602 1.00 77.56 431 CYS A C 1
ATOM 3521 O O . CYS A 1 431 ? -0.982 -35.405 38.619 1.00 77.56 431 CYS A O 1
ATOM 3523 N N . PHE A 1 432 ? -0.977 -35.030 40.838 1.00 74.19 432 PHE A N 1
ATOM 3524 C CA . PHE A 1 432 ? -2.054 -35.960 41.181 1.00 74.19 432 PHE A CA 1
ATOM 3525 C C . PHE A 1 432 ? -3.205 -35.218 41.857 1.00 74.19 432 PHE A C 1
ATOM 3527 O O . PHE A 1 432 ? -2.988 -34.231 42.564 1.00 74.19 432 PHE A O 1
ATOM 3534 N N . LYS A 1 433 ? -4.435 -35.689 41.633 1.00 70.94 433 LYS A N 1
ATOM 3535 C CA . LYS A 1 433 ? -5.610 -35.236 42.395 1.00 70.94 433 LYS A CA 1
ATOM 3536 C C . LYS A 1 433 ? -5.619 -35.840 43.796 1.00 70.94 433 LYS A C 1
ATOM 3538 O O . LYS A 1 433 ? -5.998 -35.159 44.740 1.00 70.94 433 LYS A O 1
ATOM 3543 N N . ASP A 1 434 ? -5.167 -37.087 43.914 1.00 73.38 434 ASP A N 1
ATOM 3544 C CA . ASP A 1 434 ? -5.145 -37.817 45.173 1.00 73.38 434 ASP A CA 1
ATOM 3545 C C . ASP A 1 434 ? -3.774 -37.704 45.858 1.00 73.38 434 ASP A C 1
ATOM 3547 O O . ASP A 1 434 ? -2.723 -37.945 45.254 1.00 73.38 434 ASP A O 1
ATOM 3551 N N . GLY A 1 435 ? -3.770 -37.292 47.127 1.00 68.25 435 GLY A N 1
ATOM 3552 C CA . GLY A 1 435 ? -2.540 -36.988 47.868 1.00 68.25 435 GLY A CA 1
ATOM 3553 C C . GLY A 1 435 ? -1.678 -38.223 48.142 1.00 68.25 435 GLY A C 1
ATOM 3554 O O . GLY A 1 435 ? -0.450 -38.127 48.136 1.00 68.25 435 GLY A O 1
ATOM 3555 N N . ASN A 1 436 ? -2.317 -39.383 48.306 1.00 77.19 436 ASN A N 1
ATOM 3556 C CA . ASN A 1 436 ? -1.657 -40.651 48.626 1.00 77.19 436 ASN A CA 1
ATOM 3557 C C . ASN A 1 436 ? -0.852 -41.205 47.436 1.00 77.19 436 ASN A C 1
ATOM 3559 O O . ASN A 1 436 ? 0.223 -41.779 47.615 1.00 77.19 436 ASN A O 1
ATOM 3563 N N . GLU A 1 437 ? -1.321 -40.986 46.203 1.00 74.75 437 GLU A N 1
ATOM 3564 C CA . GLU A 1 437 ? -0.602 -41.388 44.986 1.00 74.75 437 GLU A CA 1
ATOM 3565 C C . GLU A 1 437 ? 0.672 -40.557 44.779 1.00 74.75 437 GLU A C 1
ATOM 3567 O O . GLU A 1 437 ? 1.717 -41.087 44.386 1.00 74.75 437 GLU A O 1
ATOM 3572 N N . ALA A 1 438 ? 0.611 -39.262 45.109 1.00 75.25 438 ALA A N 1
ATOM 3573 C CA . ALA A 1 438 ? 1.771 -38.380 45.073 1.00 75.25 438 ALA A CA 1
ATOM 3574 C C . ALA A 1 438 ? 2.845 -38.806 46.091 1.00 75.25 438 ALA A C 1
ATOM 3576 O O . ALA A 1 438 ? 4.034 -38.781 45.768 1.00 75.25 438 ALA A O 1
ATOM 3577 N N . GLU A 1 439 ? 2.451 -39.237 47.293 1.00 81.12 439 GLU A N 1
ATOM 3578 C CA . GLU A 1 439 ? 3.382 -39.737 48.319 1.00 81.12 439 GLU A CA 1
ATOM 3579 C C . GLU A 1 439 ? 4.038 -41.059 47.912 1.00 81.12 439 GLU A C 1
ATOM 3581 O O . GLU A 1 439 ? 5.262 -41.187 47.996 1.00 81.12 439 GLU A O 1
ATOM 3586 N N . ALA A 1 440 ? 3.267 -41.994 47.351 1.00 80.44 440 ALA A N 1
ATOM 3587 C CA . ALA A 1 440 ? 3.806 -43.249 46.830 1.00 80.44 440 ALA A CA 1
ATOM 3588 C C . ALA A 1 440 ? 4.828 -43.028 45.695 1.00 80.44 440 ALA A C 1
ATOM 3590 O O . ALA A 1 440 ? 5.809 -43.773 45.579 1.00 80.44 440 ALA A O 1
ATOM 3591 N N . LEU A 1 441 ? 4.635 -42.002 44.852 1.00 80.31 441 LEU A N 1
ATOM 3592 C CA . LEU A 1 441 ? 5.605 -41.635 43.815 1.00 80.31 441 LEU A CA 1
ATOM 3593 C C . LEU A 1 441 ? 6.873 -41.003 44.416 1.00 80.31 441 LEU A C 1
ATOM 3595 O O . LEU A 1 441 ? 7.975 -41.324 43.973 1.00 80.31 441 LEU A O 1
ATOM 3599 N N . VAL A 1 442 ? 6.745 -40.151 45.439 1.00 82.38 442 VAL A N 1
ATOM 3600 C CA . VAL A 1 442 ? 7.895 -39.554 46.146 1.00 82.38 442 VAL A CA 1
ATOM 3601 C C . VAL A 1 442 ? 8.764 -40.633 46.793 1.00 82.38 442 VAL A C 1
ATOM 3603 O O . VAL A 1 442 ? 9.986 -40.596 46.649 1.00 82.38 442 VAL A O 1
ATOM 3606 N N . GLU A 1 443 ? 8.167 -41.631 47.449 1.00 84.00 443 GLU A N 1
ATOM 3607 C CA . GLU A 1 443 ? 8.923 -42.743 48.037 1.00 84.00 443 GLU A CA 1
ATOM 3608 C C . GLU A 1 443 ? 9.659 -43.578 46.985 1.00 84.00 443 GLU A C 1
ATOM 3610 O O . GLU A 1 443 ? 10.811 -43.973 47.190 1.00 84.00 443 GLU A O 1
ATOM 3615 N N . LYS A 1 444 ? 9.027 -43.820 45.830 1.00 83.38 444 LYS A N 1
ATOM 3616 C CA . LYS A 1 444 ? 9.679 -44.492 44.696 1.00 83.38 444 LYS A CA 1
ATOM 3617 C C . LYS A 1 444 ? 10.850 -43.676 44.147 1.00 83.38 444 LYS A C 1
ATOM 3619 O O . LYS A 1 444 ? 11.878 -44.265 43.827 1.00 83.38 444 LYS A O 1
ATOM 3624 N N . LEU A 1 445 ? 10.719 -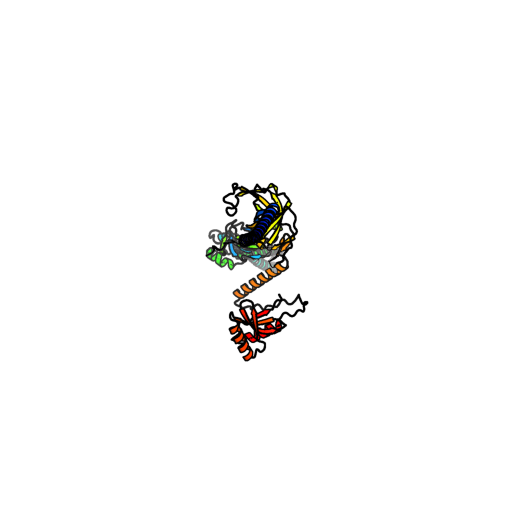42.352 44.063 1.00 80.69 445 LEU A N 1
ATOM 3625 C CA . LEU A 1 445 ? 11.784 -41.460 43.591 1.00 80.69 445 LEU A CA 1
ATOM 3626 C C . LEU A 1 445 ? 12.975 -41.425 44.554 1.00 80.69 445 LEU A C 1
ATOM 3628 O O . LEU A 1 445 ? 14.116 -41.496 44.100 1.00 80.69 445 LEU A O 1
ATOM 3632 N N . ARG A 1 446 ? 12.732 -41.419 45.870 1.00 82.81 446 ARG A N 1
ATOM 3633 C CA . ARG A 1 446 ? 13.807 -41.534 46.872 1.00 82.81 446 ARG A CA 1
ATOM 3634 C C . ARG A 1 446 ? 14.557 -42.859 46.747 1.00 82.81 446 ARG A C 1
ATOM 3636 O O . ARG A 1 446 ? 15.779 -42.872 46.733 1.00 82.81 446 ARG A O 1
ATOM 3643 N N . LYS A 1 447 ? 13.843 -43.970 46.531 1.00 81.12 447 LYS A N 1
ATOM 3644 C CA . LYS A 1 447 ? 14.465 -45.284 46.263 1.00 81.12 447 LYS A CA 1
ATOM 3645 C C . LYS A 1 447 ? 15.255 -45.336 44.945 1.00 81.12 447 LYS A C 1
ATOM 3647 O O . LYS A 1 447 ? 16.088 -46.219 44.784 1.00 81.12 447 LYS A O 1
ATOM 3652 N N . GLN A 1 448 ? 15.001 -44.415 44.012 1.00 76.31 448 GLN A N 1
ATOM 3653 C CA . GLN A 1 448 ? 15.716 -44.277 42.735 1.00 76.31 448 GLN A CA 1
ATOM 3654 C C . GLN A 1 448 ? 16.907 -43.300 42.806 1.00 76.31 448 GLN A C 1
ATOM 3656 O O . GLN A 1 448 ? 17.507 -43.023 41.771 1.00 76.31 448 GLN A O 1
ATOM 3661 N N . GLY A 1 449 ? 17.257 -42.789 43.995 1.00 74.88 449 GLY A N 1
ATOM 3662 C CA . GLY A 1 449 ? 18.397 -41.886 44.206 1.00 74.88 449 GLY A CA 1
ATOM 3663 C C . GLY A 1 449 ? 18.055 -40.392 44.181 1.00 74.88 449 GLY A C 1
ATOM 3664 O O . GLY A 1 449 ? 18.953 -39.556 44.241 1.00 74.88 449 GLY A O 1
ATOM 3665 N N . TYR A 1 450 ? 16.770 -40.022 44.112 1.00 78.06 450 TYR A N 1
ATOM 3666 C CA . TYR A 1 450 ? 16.324 -38.629 44.230 1.00 78.06 450 TYR A CA 1
ATOM 3667 C C . TYR A 1 450 ? 15.958 -38.292 45.680 1.00 78.06 450 TYR A C 1
ATOM 3669 O O . TYR A 1 450 ? 14.788 -38.115 46.028 1.00 78.06 450 TYR A O 1
ATOM 3677 N N . ASP A 1 451 ? 16.968 -38.181 46.540 1.00 73.94 451 ASP A N 1
ATOM 3678 C CA . ASP A 1 451 ? 16.795 -38.029 47.996 1.00 73.94 451 ASP A CA 1
ATOM 3679 C C . ASP A 1 451 ? 16.030 -36.759 48.401 1.00 73.94 451 ASP A C 1
ATOM 3681 O O . ASP A 1 451 ? 15.368 -36.706 49.438 1.00 73.94 451 ASP A O 1
ATOM 3685 N N . ARG A 1 452 ? 16.077 -35.728 47.550 1.00 79.50 452 ARG A N 1
ATOM 3686 C CA . ARG A 1 452 ? 15.420 -34.429 47.768 1.00 79.50 452 ARG A CA 1
ATOM 3687 C C . ARG A 1 452 ? 13.970 -34.383 47.278 1.00 79.50 452 ARG A C 1
ATOM 3689 O O . ARG A 1 452 ? 13.347 -33.319 47.349 1.00 79.50 452 ARG A O 1
ATOM 3696 N N . ALA A 1 453 ? 13.423 -35.511 46.816 1.00 81.31 453 ALA A N 1
ATOM 3697 C CA . ALA A 1 453 ? 12.059 -35.565 46.321 1.00 81.31 453 ALA A CA 1
ATOM 3698 C C . ALA A 1 453 ? 11.042 -35.283 47.442 1.00 81.31 453 ALA A C 1
ATOM 3700 O O . ALA A 1 453 ? 11.154 -35.802 48.563 1.00 81.31 453 ALA A O 1
ATOM 3701 N N . LYS A 1 454 ? 10.036 -34.455 47.143 1.00 82.25 454 LYS A N 1
ATOM 3702 C CA . LYS A 1 454 ? 8.980 -34.045 48.080 1.00 82.25 454 LYS A CA 1
ATOM 3703 C C . LYS A 1 454 ? 7.651 -33.761 47.381 1.00 82.25 454 LYS A C 1
ATOM 3705 O O . LYS A 1 454 ? 7.612 -33.412 46.201 1.00 82.25 454 LYS A O 1
ATOM 3710 N N . LYS A 1 455 ? 6.565 -33.867 48.145 1.00 82.94 455 LYS A N 1
ATOM 3711 C CA . LYS A 1 455 ? 5.218 -33.439 47.749 1.00 82.94 455 LYS A CA 1
ATOM 3712 C C . LYS A 1 455 ? 5.036 -31.953 48.069 1.00 82.94 455 LYS A C 1
ATOM 3714 O O . LYS A 1 455 ? 5.453 -31.506 49.136 1.00 82.94 455 LYS A O 1
ATOM 3719 N N . ILE A 1 456 ? 4.411 -31.198 47.168 1.00 78.94 456 ILE A N 1
ATOM 3720 C CA . ILE A 1 456 ? 3.946 -29.824 47.411 1.00 78.94 456 ILE A CA 1
ATOM 3721 C C . ILE A 1 456 ? 2.450 -29.755 47.109 1.00 78.94 456 ILE A C 1
ATOM 3723 O O . ILE A 1 456 ? 2.014 -30.150 46.027 1.00 78.94 456 ILE A O 1
ATOM 3727 N N . GLU A 1 457 ? 1.671 -29.231 48.050 1.00 74.06 457 GLU A N 1
ATOM 3728 C CA . GLU A 1 457 ? 0.234 -29.018 47.879 1.00 74.06 457 GLU A CA 1
ATOM 3729 C C . GLU A 1 457 ? -0.020 -27.705 47.128 1.00 74.06 457 GLU A C 1
ATOM 3731 O O . GLU A 1 457 ? 0.458 -26.639 47.520 1.00 74.06 457 GLU A O 1
ATOM 3736 N N . ALA A 1 458 ? -0.746 -27.785 46.011 1.00 63.69 458 ALA A N 1
ATOM 3737 C CA . ALA A 1 458 ? -1.051 -26.659 45.137 1.00 63.69 458 ALA A CA 1
ATOM 3738 C C . ALA A 1 458 ? -2.558 -26.623 44.837 1.00 63.69 458 ALA A C 1
ATOM 3740 O O . ALA A 1 458 ? -3.021 -27.089 43.793 1.00 63.69 458 ALA A O 1
ATOM 3741 N N . GLY A 1 459 ? -3.332 -26.059 45.768 1.00 68.81 459 GLY A N 1
ATOM 3742 C CA . GLY A 1 459 ? -4.789 -25.970 45.650 1.00 68.81 459 GLY A CA 1
ATOM 3743 C C . GLY A 1 459 ? -5.439 -27.355 45.670 1.00 68.81 459 GLY A C 1
ATOM 3744 O O . GLY A 1 459 ? -5.297 -28.081 46.644 1.00 68.81 459 GLY A O 1
ATOM 3745 N N . ALA A 1 460 ? -6.133 -27.724 44.591 1.00 69.31 460 ALA A N 1
ATOM 3746 C CA . ALA A 1 460 ? -6.831 -29.010 44.464 1.00 69.31 460 ALA A CA 1
ATOM 3747 C C . ALA A 1 460 ? -5.939 -30.184 43.996 1.00 69.31 460 ALA A C 1
ATOM 3749 O O . ALA A 1 460 ? -6.453 -31.269 43.738 1.00 69.31 460 ALA A O 1
ATOM 3750 N N . TYR A 1 461 ? -4.626 -29.972 43.837 1.00 73.12 461 TYR A N 1
ATOM 3751 C CA . TYR A 1 461 ? -3.690 -30.979 43.328 1.00 73.12 461 TYR A CA 1
ATOM 3752 C C . TYR A 1 461 ? -2.435 -31.082 44.202 1.00 73.12 461 TYR A C 1
ATOM 3754 O O . TYR A 1 461 ? -1.918 -30.081 44.703 1.00 73.12 461 TYR A O 1
ATOM 3762 N N . SER A 1 462 ? -1.892 -32.294 44.311 1.00 74.44 462 SER A N 1
ATOM 3763 C CA . SER A 1 462 ? -0.587 -32.577 44.912 1.00 74.44 462 SER A CA 1
ATOM 3764 C C . SER A 1 462 ? 0.468 -32.735 43.820 1.00 74.44 462 SER A C 1
ATOM 3766 O O . SER A 1 462 ? 0.343 -33.588 42.939 1.00 74.44 462 SER A O 1
ATOM 3768 N N . ARG A 1 463 ? 1.523 -31.917 43.857 1.00 79.31 463 ARG A N 1
ATOM 3769 C CA . ARG A 1 463 ? 2.622 -31.970 42.884 1.00 79.31 463 ARG A CA 1
ATOM 3770 C C . ARG A 1 463 ? 3.825 -32.705 43.458 1.00 79.31 463 ARG A C 1
ATOM 3772 O O . ARG A 1 463 ? 4.215 -32.456 44.598 1.00 79.31 463 ARG A O 1
ATOM 3779 N N . VAL A 1 464 ? 4.460 -33.543 42.644 1.00 80.06 464 VAL A N 1
ATOM 3780 C CA . VAL A 1 464 ? 5.694 -34.248 43.009 1.00 80.06 464 VAL A CA 1
ATOM 3781 C C . VAL A 1 464 ? 6.897 -33.500 42.448 1.00 80.06 464 VAL A C 1
ATOM 3783 O O . VAL A 1 464 ? 7.009 -33.297 41.236 1.00 80.06 464 VAL A O 1
ATOM 3786 N N . VAL A 1 465 ? 7.779 -33.074 43.351 1.00 83.00 465 VAL A N 1
ATOM 3787 C CA . VAL A 1 465 ? 8.995 -32.308 43.066 1.00 83.00 465 VAL A CA 1
ATOM 3788 C C . VAL A 1 465 ? 10.213 -33.175 43.334 1.00 83.00 465 VAL A C 1
ATOM 3790 O O . VAL A 1 465 ? 10.284 -33.819 44.374 1.00 83.00 465 VAL A O 1
ATOM 3793 N N . VAL A 1 466 ? 11.180 -33.162 42.418 1.00 81.81 466 VAL A N 1
ATOM 3794 C CA . VAL A 1 466 ? 12.442 -33.919 42.523 1.00 81.81 466 VAL A CA 1
ATOM 3795 C C . VAL A 1 466 ? 13.452 -33.196 43.398 1.00 81.81 466 VAL A C 1
ATOM 3797 O O . VAL A 1 466 ? 14.104 -33.801 44.242 1.00 81.81 466 VAL A O 1
ATOM 3800 N N . ALA A 1 467 ? 13.586 -31.891 43.179 1.00 79.06 467 ALA A N 1
ATOM 3801 C CA . ALA A 1 467 ? 14.476 -31.020 43.921 1.00 79.06 467 ALA A CA 1
ATOM 3802 C C . ALA A 1 467 ? 13.994 -29.567 43.824 1.00 79.06 467 ALA A C 1
ATOM 3804 O O . ALA A 1 467 ? 13.336 -29.172 42.856 1.00 79.06 467 ALA A O 1
ATOM 3805 N N . SER A 1 468 ? 14.346 -28.782 44.840 1.00 79.56 468 SER A N 1
ATOM 3806 C CA . SER A 1 468 ? 14.229 -27.325 44.830 1.00 79.56 468 SER A CA 1
ATOM 3807 C C . SER A 1 468 ? 15.631 -26.734 44.727 1.00 79.56 468 SER A C 1
ATOM 3809 O O . SER A 1 468 ? 16.459 -27.007 45.597 1.00 79.56 468 SER A O 1
ATOM 3811 N N . CYS A 1 469 ? 15.894 -25.941 43.694 1.00 77.38 469 CYS A N 1
ATOM 3812 C CA . CYS A 1 469 ? 17.184 -25.300 43.457 1.00 77.38 469 CYS A CA 1
ATOM 3813 C C . CYS A 1 469 ? 17.086 -23.783 43.694 1.00 77.38 469 CYS A C 1
ATOM 3815 O O . CYS A 1 469 ? 16.043 -23.182 43.423 1.00 77.38 469 CYS A O 1
ATOM 3817 N N . PRO A 1 470 ? 18.154 -23.142 44.196 1.00 70.12 470 PRO A N 1
ATOM 3818 C CA . PRO A 1 470 ? 18.194 -21.696 44.403 1.00 70.12 470 PRO A CA 1
ATOM 3819 C C . PRO A 1 470 ? 18.367 -20.908 43.095 1.00 70.12 470 PRO A C 1
ATOM 3821 O O . PRO A 1 470 ? 17.977 -19.745 43.036 1.00 70.12 470 PRO A O 1
ATOM 3824 N N . THR A 1 471 ? 18.926 -21.525 42.049 1.00 73.62 471 THR A N 1
ATOM 3825 C CA . THR A 1 471 ? 19.200 -20.881 40.758 1.00 73.62 471 THR A CA 1
ATOM 3826 C C . THR A 1 471 ? 18.469 -21.582 39.611 1.00 73.62 471 THR A C 1
ATOM 3828 O O . THR A 1 471 ? 18.263 -22.799 39.617 1.00 73.62 471 THR A O 1
ATOM 3831 N N . GLU A 1 472 ? 18.069 -20.805 38.602 1.00 74.00 472 GLU A N 1
ATOM 3832 C CA . GLU A 1 472 ? 17.368 -21.319 37.418 1.00 74.00 472 GLU A CA 1
ATOM 3833 C C . GLU A 1 472 ? 18.274 -22.224 36.572 1.00 74.00 472 GLU A C 1
ATOM 3835 O O . GLU A 1 472 ? 17.820 -23.233 36.038 1.00 74.00 472 GLU A O 1
ATOM 3840 N N . ALA A 1 473 ? 19.571 -21.906 36.508 1.00 73.62 473 ALA A N 1
ATOM 3841 C CA . ALA A 1 473 ? 20.562 -22.681 35.768 1.00 73.62 473 ALA A CA 1
ATOM 3842 C C . ALA A 1 473 ? 20.715 -24.111 36.318 1.00 73.62 473 ALA A C 1
ATOM 3844 O O . ALA A 1 473 ? 20.715 -25.069 35.543 1.00 73.62 473 ALA A O 1
ATOM 3845 N N . GLU A 1 474 ? 20.776 -24.271 37.646 1.00 76.31 474 GLU A N 1
ATOM 3846 C CA . GLU A 1 474 ? 20.820 -25.591 38.292 1.00 76.31 474 GLU A CA 1
ATOM 3847 C C . GLU A 1 474 ? 19.526 -26.377 38.058 1.00 76.31 474 GLU A C 1
ATOM 3849 O O . GLU A 1 474 ? 19.568 -27.556 37.702 1.00 76.31 474 GLU A O 1
ATOM 3854 N N . ALA A 1 475 ? 18.369 -25.723 38.191 1.00 76.00 475 ALA A N 1
ATOM 3855 C CA . ALA A 1 475 ? 17.078 -26.362 37.952 1.00 76.00 475 ALA A CA 1
ATOM 3856 C C . ALA A 1 475 ? 16.910 -26.796 36.483 1.00 76.00 475 ALA A C 1
ATOM 3858 O O . ALA A 1 475 ? 16.410 -27.888 36.213 1.00 76.00 475 ALA A O 1
ATOM 3859 N N . ALA A 1 476 ? 17.364 -25.984 35.524 1.00 75.88 476 ALA A N 1
ATOM 3860 C CA . ALA A 1 476 ? 17.312 -26.306 34.101 1.00 75.88 476 ALA A CA 1
ATOM 3861 C C . ALA A 1 476 ? 18.256 -27.462 33.727 1.00 75.88 476 ALA A C 1
ATOM 3863 O O . ALA A 1 476 ? 17.890 -28.313 32.910 1.00 75.88 476 ALA A O 1
ATOM 3864 N N . ALA A 1 477 ? 19.445 -27.531 34.336 1.00 79.69 477 ALA A N 1
ATOM 3865 C CA . ALA A 1 477 ? 20.358 -28.663 34.177 1.00 79.69 477 ALA A CA 1
ATOM 3866 C C . ALA A 1 477 ? 19.726 -29.965 34.699 1.00 79.69 477 ALA A C 1
ATOM 3868 O O . ALA A 1 477 ? 19.724 -30.974 33.990 1.00 79.69 477 ALA A O 1
ATOM 3869 N N . LEU A 1 478 ? 19.091 -29.909 35.873 1.00 76.88 478 LEU A N 1
ATOM 3870 C CA . LEU A 1 478 ? 18.418 -31.053 36.486 1.00 76.88 478 LEU A CA 1
ATOM 3871 C C . LEU A 1 478 ? 17.199 -31.519 35.671 1.00 76.88 478 LEU A C 1
ATOM 3873 O O . LEU A 1 478 ? 16.989 -32.716 35.506 1.00 76.88 478 LEU A O 1
ATOM 3877 N N . VAL A 1 479 ? 16.431 -30.604 35.067 1.00 78.75 479 VAL A N 1
ATOM 3878 C CA . VAL A 1 479 ? 15.346 -30.961 34.128 1.00 78.75 479 VAL A CA 1
ATOM 3879 C C . VAL A 1 479 ? 15.888 -31.703 32.908 1.00 78.75 479 VAL A C 1
ATOM 3881 O O . VAL A 1 479 ? 15.305 -32.702 32.488 1.00 78.75 479 VAL A O 1
ATOM 3884 N N . ARG A 1 480 ? 17.008 -31.247 32.329 1.00 78.50 480 ARG A N 1
ATOM 3885 C CA . ARG A 1 480 ? 17.634 -31.932 31.185 1.00 78.50 480 ARG A CA 1
ATOM 3886 C C . ARG A 1 480 ? 18.103 -33.332 31.560 1.00 78.50 480 ARG A C 1
ATOM 3888 O O . ARG A 1 480 ? 17.986 -34.235 30.740 1.00 78.50 480 ARG A O 1
ATOM 3895 N N . GLU A 1 481 ? 18.614 -33.515 32.772 1.00 78.25 481 GLU A N 1
ATOM 3896 C CA . GLU A 1 481 ? 19.024 -34.821 33.284 1.00 78.25 481 GLU A CA 1
ATOM 3897 C C . GLU A 1 481 ? 17.823 -35.749 33.509 1.00 78.25 481 GLU A C 1
ATOM 3899 O O . GLU A 1 481 ? 17.796 -36.856 32.977 1.00 78.25 481 GLU A O 1
ATOM 3904 N N . VAL A 1 482 ? 16.778 -35.272 34.189 1.00 75.25 482 VAL A N 1
ATOM 3905 C CA . VAL A 1 482 ? 15.548 -36.037 34.454 1.00 75.25 482 VAL A CA 1
ATOM 3906 C C . VAL A 1 482 ? 14.852 -36.463 33.155 1.00 75.25 482 VAL A C 1
ATOM 3908 O O . VAL A 1 482 ? 14.375 -37.594 33.057 1.00 75.25 482 VAL A O 1
ATOM 3911 N N . ARG A 1 483 ? 14.848 -35.607 32.123 1.00 77.81 483 ARG A N 1
ATOM 3912 C CA . ARG A 1 483 ? 14.245 -35.907 30.811 1.00 77.81 483 ARG A CA 1
ATOM 3913 C C . ARG A 1 483 ? 15.004 -36.954 29.991 1.00 77.81 483 ARG A C 1
ATOM 3915 O O . ARG A 1 483 ? 14.413 -37.527 29.076 1.00 77.81 483 ARG A O 1
ATOM 3922 N N . LYS A 1 484 ? 16.284 -37.223 30.288 1.00 76.50 484 LYS A N 1
ATOM 3923 C CA . LYS A 1 484 ? 17.027 -38.328 29.646 1.00 76.50 484 LYS A CA 1
ATOM 3924 C C . LYS A 1 484 ? 16.469 -39.687 30.063 1.00 76.50 484 LYS A C 1
ATOM 3926 O O . LYS A 1 484 ? 16.549 -40.646 29.298 1.00 76.50 484 LYS A O 1
ATOM 3931 N N . THR A 1 485 ? 15.854 -39.765 31.240 1.00 68.38 485 THR A N 1
ATOM 3932 C CA . THR A 1 485 ? 15.152 -40.957 31.704 1.00 68.38 485 THR A CA 1
ATOM 3933 C C . THR A 1 485 ? 13.807 -41.051 30.983 1.00 68.38 485 THR A C 1
ATOM 3935 O O . THR A 1 485 ? 12.937 -40.197 31.144 1.00 68.38 485 THR A O 1
ATOM 3938 N N . THR A 1 486 ? 13.596 -42.113 30.199 1.00 54.44 486 THR A N 1
ATOM 3939 C CA . THR A 1 486 ? 12.403 -42.301 29.344 1.00 54.44 486 THR A CA 1
ATOM 3940 C C . THR A 1 486 ? 11.061 -42.205 30.078 1.00 54.44 486 THR A C 1
ATOM 3942 O O . THR A 1 486 ? 10.046 -41.952 29.435 1.00 54.44 486 THR A O 1
ATOM 3945 N N . LYS A 1 487 ? 11.056 -42.366 31.407 1.00 58.97 487 LYS A N 1
ATOM 3946 C CA . LYS A 1 487 ? 9.871 -42.303 32.275 1.00 58.97 487 LYS A CA 1
ATOM 3947 C C . LYS A 1 487 ? 9.414 -40.887 32.654 1.00 58.97 487 LYS A C 1
ATOM 3949 O O . LYS A 1 487 ? 8.276 -40.750 33.083 1.00 58.97 487 LYS A O 1
ATOM 3954 N N . TYR A 1 488 ? 10.248 -39.852 32.504 1.00 68.56 488 TYR A N 1
ATOM 3955 C CA . TYR A 1 488 ? 9.967 -38.500 33.024 1.00 68.56 488 TYR A CA 1
ATOM 3956 C C . TYR A 1 488 ? 10.199 -37.398 31.976 1.00 68.56 488 TYR A C 1
ATOM 3958 O O . TYR A 1 488 ? 10.759 -36.338 32.265 1.00 68.56 488 TYR A O 1
ATOM 3966 N N . LYS A 1 489 ? 9.766 -37.646 30.732 1.00 66.44 489 LYS A N 1
ATOM 3967 C CA . LYS A 1 489 ? 9.911 -36.697 29.611 1.00 66.44 489 LYS A CA 1
ATOM 3968 C C . LYS A 1 489 ? 9.182 -35.368 29.843 1.00 66.44 489 LYS A C 1
ATOM 3970 O O . LYS A 1 489 ? 9.657 -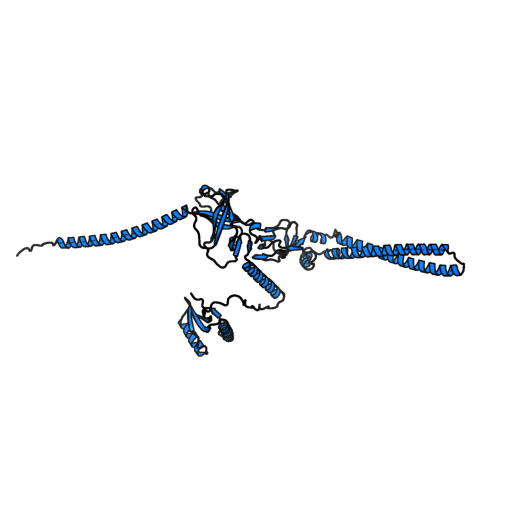34.332 29.382 1.00 66.44 489 LYS A O 1
ATOM 3975 N N . ASP A 1 490 ? 8.107 -35.393 30.626 1.00 68.75 490 ASP A N 1
ATOM 3976 C CA . ASP A 1 490 ? 7.246 -34.232 30.884 1.00 68.75 490 ASP A CA 1
ATOM 3977 C C . ASP A 1 490 ? 7.707 -33.378 32.076 1.00 68.75 490 ASP A C 1
ATOM 3979 O O . ASP A 1 490 ? 6.987 -32.484 32.521 1.00 68.75 490 ASP A O 1
ATOM 3983 N N . ALA A 1 491 ? 8.918 -33.616 32.600 1.00 73.06 491 ALA A N 1
ATOM 3984 C CA . ALA A 1 491 ? 9.447 -32.839 33.715 1.00 73.06 491 ALA A CA 1
ATOM 3985 C C . ALA A 1 491 ? 9.509 -31.341 33.372 1.00 73.06 491 ALA A C 1
ATOM 3987 O O . ALA A 1 491 ? 10.040 -30.956 32.323 1.00 73.06 491 ALA A O 1
ATOM 3988 N N . CYS A 1 492 ? 8.984 -30.490 34.252 1.00 73.94 492 CYS A N 1
ATOM 3989 C CA . CYS A 1 492 ? 8.858 -29.052 34.035 1.00 73.94 492 CYS A CA 1
ATOM 3990 C C . CYS A 1 492 ? 9.430 -28.240 35.204 1.00 73.94 492 CYS A C 1
ATOM 3992 O O . CYS A 1 492 ? 9.445 -28.671 36.358 1.00 73.94 492 CYS A O 1
ATOM 3994 N N . LEU A 1 493 ? 9.944 -27.056 34.877 1.00 79.50 493 LEU A N 1
ATOM 3995 C CA . LEU A 1 493 ? 10.512 -26.117 35.836 1.00 79.50 493 LEU A CA 1
ATOM 3996 C C . LEU A 1 493 ? 9.429 -25.132 36.260 1.00 79.50 493 LEU A C 1
ATOM 3998 O O . LEU A 1 493 ? 8.761 -24.540 35.414 1.00 79.50 493 LEU A O 1
ATOM 4002 N N . TRP A 1 494 ? 9.262 -24.953 37.564 1.00 73.31 494 TRP A N 1
ATOM 4003 C CA . TRP A 1 494 ? 8.310 -24.001 38.116 1.00 73.31 494 TRP A CA 1
ATOM 4004 C C . TRP A 1 494 ? 9.007 -23.071 39.102 1.00 73.31 494 TRP A C 1
ATOM 4006 O O . TRP A 1 494 ? 9.680 -23.517 40.032 1.00 73.31 494 TRP A O 1
ATOM 4016 N N . LYS A 1 495 ? 8.844 -21.765 38.901 1.00 76.94 495 LYS A N 1
ATOM 4017 C CA . LYS A 1 495 ? 9.357 -20.743 39.810 1.00 76.94 495 LYS A CA 1
ATOM 4018 C C . LYS A 1 495 ? 8.309 -20.465 40.878 1.00 76.94 495 LYS A C 1
ATOM 4020 O O . LYS A 1 495 ? 7.169 -20.145 40.550 1.00 76.94 495 LYS A O 1
ATOM 4025 N N . GLN A 1 496 ? 8.693 -20.569 42.147 1.00 67.25 496 GLN A N 1
ATOM 4026 C CA . GLN A 1 496 ? 7.807 -20.163 43.228 1.00 67.25 496 GLN A CA 1
ATOM 4027 C C . GLN A 1 496 ? 7.765 -18.638 43.318 1.00 67.25 496 GLN A C 1
ATOM 4029 O O . GLN A 1 496 ? 8.707 -18.009 43.800 1.00 67.25 496 GLN A O 1
ATOM 4034 N N . GLU A 1 497 ? 6.667 -18.051 42.847 1.00 53.00 497 GLU A N 1
ATOM 4035 C CA . GLU A 1 497 ? 6.359 -16.641 43.077 1.00 53.00 497 GLU A CA 1
ATOM 4036 C C . GLU A 1 497 ? 5.939 -16.455 44.542 1.00 53.00 497 GLU A C 1
ATOM 4038 O O . GLU A 1 497 ? 5.139 -17.230 45.081 1.00 53.00 497 GLU A O 1
ATOM 4043 N N . ARG A 1 498 ? 6.535 -15.469 45.224 1.00 49.59 498 ARG A N 1
ATOM 4044 C CA . ARG A 1 498 ? 6.104 -15.102 46.578 1.00 49.59 498 ARG A CA 1
ATOM 4045 C C . ARG A 1 498 ? 4.702 -14.496 46.480 1.00 49.59 498 ARG A C 1
ATOM 4047 O O . ARG A 1 498 ? 4.463 -13.675 45.599 1.00 49.59 498 ARG A O 1
ATOM 4054 N N . LYS A 1 499 ? 3.805 -14.935 47.363 1.00 37.16 499 LYS A N 1
ATOM 4055 C CA . LYS A 1 499 ? 2.534 -14.247 47.612 1.00 37.16 499 LYS A CA 1
ATOM 4056 C C . LYS A 1 499 ? 2.775 -12.900 48.270 1.00 37.16 499 LYS A C 1
ATOM 4058 O O . LYS A 1 499 ? 3.727 -12.830 49.084 1.00 37.16 499 LYS A O 1
#

Foldseek 3Di:
DDDDDDDDPPPVVVVVVVVVVVVVVVVVVVVVVVVVVVVVVVVVVVVVVVCVPVQKDKFKWFKAWFWDFDFAQFKKFWADAPDDAQAKAAFFDFGTKIFGVVLLVQQLPLPDDPPLQVQLVVLVVVLVVLVVVLVVLVVVLVVLVVVLVVVVVCVVVVNDDPVVSVVSVVVSVVSVVVSVVSVVVSVVSVVSSVVSVVVNVLSPRDSVDSQDSVNCSVCVVVRPSRIDTDGDRHTWGWHDADDDHRDIHGGGDTGTITHHLQRVVGVIKMKTFDDPVCLVVDDFQQKKWKALDPQFIFIWGFHDWQPDWDFDPPVPDDPPDPDRTTGMTIIGTDFFDKGAPVSNDRGRMIMMMGGPDDDDDDHDDDDGQIATGRPGGDPVSVVVSVVVVVVVVVVVVCVVVVHPPPPPDPDPPDDDPDDPDFWKKWWWQDKALDPVVLVVVQVVLCVVVLVQWDWDDDPRIIIITSHIDRDPVVSVVVLVVQCVPVNRVPIDMDTDDDD

InterPro domains:
  IPR007730 Sporulation-like domain [PF05036] (422-487)
  IPR007730 Sporulation-like domain [PS51724] (419-497)
  IPR036680 Sporulation-like domain superfamily [G3DSA:3.30.70.1070] (424-493)
  IPR036680 Sporulation-like domain superfamily [SSF110997] (421-494)

Nearest PDB structures (foldseek):
  4tko-assembly1_B  TM=4.198E-01  e=2.589E-13  Aquifex aeolicus VF5
  5c22-assembly4_D  TM=3.556E-01  e=9.330E-07  Escherichia coli
  5c22-assembly3_C  TM=3.090E-01  e=6.435E-03  Escherichia coli
  8iyj-assembly1_R0  TM=3.986E-01  e=1.559E+00  Mus musculus

pLDDT: mean 75.19, std 16.28, range [25.11, 97.62]

Secondary structure (DSSP, 8-state):
-PPPP----HHHHHHHHHHHHHHHHHHHHHHHHHHHHHHHHHHHHHHHHHHHHHHEEEEEEEEE---EEEE-SS-EEEEEE---TT-EE-TT-EEEEEEEHHHHHHHH-TT---HHHHHHHHHHHHHHHHHHHHHHHHHHHHHHHHHHHHHHHHHHTTSS-HHHHHHHHHHHHHHHHHHHHHHHHHHHHHHHHHHHHHHHHHT---TTS---HHHHHHHGGG-TTT-EEEEP-S-EEEEEE-S-TTEEE-TT-EEEEEEES-TTTTT-EEEEE--GGGGGG--TT-EEEEESSSS-EEEEEEEEEEEEEEEPPTTT--TT----EEEEEEEEEPTT-EEEGGGG-TT-EEEEEEESS----------S-EEETTTEE-HHHHHHHHHHHHHHHHHHHHHHHT------------S-------PPEEEEEEEESSHHHHHHHHHHHHHTT-TT-EEEEETTEEEEEEEEESSHHHHHHHHHHHHHSTT-TT-EEEE----

Radius of gyration: 46.25 Å; Cα contacts (8 Å, |Δi|>4): 716; chains: 1; bounding box: 121×67×178 Å

Mean predicted aligned error: 19.69 Å

Organism: NCBI:txid762968

Solvent-accessible surface area (backbone atoms only — not comparable to full-atom values): 27886 Å² total; per-residue (Å²): 136,84,85,78,85,84,81,77,72,65,65,64,56,51,53,51,52,51,50,54,49,52,53,50,52,52,53,51,51,54,52,50,55,52,50,53,52,53,52,49,51,51,50,50,53,50,50,53,50,52,49,50,61,70,40,34,51,79,34,50,30,28,30,40,46,55,61,49,69,44,56,36,94,48,47,26,34,34,51,46,65,69,64,55,74,72,36,79,43,46,56,69,39,61,45,33,34,30,32,56,40,65,69,55,51,52,51,54,38,87,90,48,82,53,68,54,46,54,48,24,54,52,32,49,51,51,27,52,51,36,49,50,52,35,51,52,41,52,52,49,46,54,50,45,56,51,49,49,57,48,47,57,52,34,42,75,72,68,75,51,59,72,66,61,50,52,51,51,52,49,53,40,51,53,44,52,51,51,34,52,52,38,49,52,50,29,50,54,34,44,57,53,23,56,56,29,44,53,51,29,66,58,57,76,67,46,96,89,54,78,57,49,71,70,54,44,63,70,46,46,82,76,43,74,77,57,56,42,71,43,57,35,83,52,49,24,34,30,70,42,70,73,56,69,65,70,34,78,43,52,54,69,43,65,43,35,34,30,38,50,49,47,40,70,83,20,59,53,33,34,41,30,51,42,54,78,94,55,47,88,81,60,50,74,67,38,62,30,40,37,30,66,50,101,87,44,71,50,55,26,27,30,69,44,74,58,82,48,71,42,71,60,55,77,92,73,56,52,101,80,63,89,67,58,67,29,33,32,29,40,26,39,60,53,69,74,42,80,43,45,55,80,80,70,36,67,71,40,65,30,42,36,36,32,61,76,57,96,74,91,80,86,87,79,92,76,99,63,62,46,26,31,39,69,76,15,66,39,70,72,50,49,54,51,52,50,53,54,49,53,53,48,57,52,49,53,52,28,63,76,66,74,45,88,74,75,78,76,78,73,76,91,82,79,90,81,95,82,76,97,67,91,48,47,24,33,33,34,61,50,76,28,74,51,62,66,61,29,50,58,49,32,56,52,39,36,78,70,72,34,76,62,34,38,76,45,82,57,88,80,30,24,31,30,28,47,39,75,26,75,43,67,69,62,36,52,51,48,41,58,56,48,37,69,41,87,88,34,65,74,41,44,82,43,75,53,75,82,128

Sequence (499 aa):
MPMKDFQFDTTREQEKLENILKERKRRIAKQQVIFTLILLFIGVVLCLYIFRKVAYTELDGYVKIDVNRQRTPRDIFLSNINVEIGDYVLPGDTLYSYLYLDALLDQINLNKEPQVVSDDRNMRVRYGVSLQEVNVLRTRIRELERQIALEDHDISFGLSDNAHKLDLERLLKESREAYKAKLAEARLLREAWDATAEAARRSMYDINAPILLNELMTSAGRHTSMIHYRLATDTAIVIDIQMPENMIVLANEEIMKLQMLDLDKSNLYVIGYVPIDKMDKLNINSKAEVYVNDEVSFRAKVMTLAVRTSELPSNLQSAFSRNTMVPLAVFEIEGGQVVPFWALTADLPVSIRIPNIRFKRLEKEQKYIWFKTGEGLLDFSKEYLRQRREKRHMQQRAYETGRDFAVSQKPHSEVADTLQGSSLYHVHIACFKDGNEAEALVEKLRKQGYDRAKKIEAGAYSRVVVASCPTEAEAAALVREVRKTTKYKDACLWKQERK